Protein AF-0000000080620682 (afdb_homodimer)

Nearest PDB structures (foldseek):
  3him-assembly1_A  TM=8.538E-01  e=2.916E-09  Rhodococcus jostii
  4w97-assembly1_A  TM=8.958E-01  e=5.697E-09  Mycobacterium tuberculosis H37Rv
  5k7z-assembly2_C  TM=7.777E-01  e=1.623E-07  Myxococcus xanthus DK 1622
  4mo7-assembly1_A-2  TM=6.752E-01  e=8.257E-07  Pseudomonas fluorescens A506
  3bti-assembly1_A  TM=5.195E-01  e=3.618E-05  Staphylococcus aureus subsp. aureus Mu50

Secondary structure (DSSP, 8-state):
----------HHHHHHHHHHHHHHHHHHHHHHHH-STT--HHHHHHHHT--HHHHHTT-SSHHHHHHHHHHHHHHHHHHHHHHHHT-TTS-HHHHHHHHHHHHHHHHHHSHHHHHHHHHTGGGS-HHHHHHHHHHHHHHHHHHHHHHHHHHHTTSB--S-HHHHHHHHHHHHHGGGGT----HHHHHHHHHHHHHHHHHTTB-----TTSSS-HHHHHHHHHHHHHHHHHH--/----------HHHHHHHHHHHHHHHHHHHHHHHH-STT--HHHHHHHHT--HHHHHTT-SSHHHHHHHHHHHHHHHHHHHHHHHTT-TTS-HHHHHHHHHHHHHHHHHHSHHHHHHHHHTGGGS-HHHHHHHHHHHHHHHHHHHHHHHHHHHTTSB--S-HHHHHHHHHHHHHGGGGT----HHHHHHHHHHHHHHHHHTTB-----TTSSS-HHHHHHHHHHHHHHHHHH--

Radius of gyration: 27.72 Å; Cα contacts (8 Å, |Δi|>4): 522; chains: 2; bounding box: 123×80×52 Å

Structure (mmCIF, N/CA/C/O backbone):
data_AF-0000000080620682-model_v1
#
loop_
_entity.id
_entity.type
_entity.pdbx_description
1 polymer 'HTH tetR-type domain-containing protein'
#
loop_
_atom_site.group_PDB
_atom_site.id
_atom_site.type_symbol
_atom_site.label_atom_id
_atom_site.label_alt_id
_atom_site.label_comp_id
_atom_site.label_asym_id
_atom_site.label_entity_id
_atom_site.label_seq_id
_atom_site.pdbx_PDB_ins_code
_atom_site.Cartn_x
_atom_site.Cartn_y
_atom_site.Cartn_z
_atom_site.occupancy
_atom_site.B_iso_or_equiv
_atom_site.auth_seq_id
_atom_site.auth_comp_id
_atom_site.auth_asym_id
_atom_site.auth_atom_id
_atom_site.pdbx_PDB_model_num
ATOM 1 N N . MET A 1 1 ? -62.219 -10.836 -1.3 1 35.97 1 MET A N 1
ATOM 2 C CA . MET A 1 1 ? -61.062 -10.273 -1.999 1 35.97 1 MET A CA 1
ATOM 3 C C . MET A 1 1 ? -59.781 -10.789 -1.407 1 35.97 1 MET A C 1
ATOM 5 O O . MET A 1 1 ? -59.406 -10.445 -0.28 1 35.97 1 MET A O 1
ATOM 9 N N . PHE A 1 2 ? -59.281 -12.016 -1.709 1 40.62 2 PHE A N 1
ATOM 10 C CA . PHE A 1 2 ? -58.188 -12.82 -1.189 1 40.62 2 PHE A CA 1
ATOM 11 C C . PHE A 1 2 ? -56.844 -12.148 -1.466 1 40.62 2 PHE A C 1
ATOM 13 O O . PHE A 1 2 ? -56.562 -11.766 -2.602 1 40.62 2 PHE A O 1
ATOM 20 N N . ASP A 1 3 ? -56.344 -11.312 -0.583 1 41.44 3 ASP A N 1
ATOM 21 C CA . ASP A 1 3 ? -55.031 -10.656 -0.62 1 41.44 3 ASP A CA 1
ATOM 22 C C . ASP A 1 3 ? -53.969 -11.609 -1.146 1 41.44 3 ASP A C 1
ATOM 24 O O . ASP A 1 3 ? -53.875 -12.75 -0.692 1 41.44 3 ASP A O 1
ATOM 28 N N . LYS A 1 4 ? -53.656 -11.484 -2.43 1 45.69 4 LYS A N 1
ATOM 29 C CA . LYS A 1 4 ? -52.562 -12.258 -3.016 1 45.69 4 LYS A CA 1
ATOM 30 C C . LYS A 1 4 ? -51.344 -12.273 -2.096 1 45.69 4 LYS A C 1
ATOM 32 O O . LYS A 1 4 ? -51 -11.258 -1.486 1 45.69 4 LYS A O 1
ATOM 37 N N . PRO A 1 5 ? -50.938 -13.414 -1.586 1 46.31 5 PRO A N 1
ATOM 38 C CA . PRO A 1 5 ? -49.781 -13.453 -0.704 1 46.31 5 PRO A CA 1
ATOM 39 C C . PRO A 1 5 ? -48.594 -12.617 -1.225 1 46.31 5 PRO A C 1
ATOM 41 O O . PRO A 1 5 ? -48.469 -12.422 -2.436 1 46.31 5 PRO A O 1
ATOM 44 N N . LYS A 1 6 ? -48.281 -11.672 -0.515 1 45.12 6 LYS A N 1
ATOM 45 C CA . LYS A 1 6 ? -47.062 -10.922 -0.864 1 45.12 6 LYS A CA 1
ATOM 46 C C . LYS A 1 6 ? -46 -11.828 -1.472 1 45.12 6 LYS A C 1
ATOM 48 O O . LYS A 1 6 ? -45.75 -12.93 -0.969 1 45.12 6 LYS A O 1
ATOM 53 N N . PRO A 1 7 ? -45.594 -11.57 -2.654 1 42.34 7 PRO A N 1
ATOM 54 C CA . PRO A 1 7 ? -44.562 -12.461 -3.215 1 42.34 7 PRO A CA 1
ATOM 55 C C . PRO A 1 7 ? -43.438 -12.742 -2.24 1 42.34 7 PRO A C 1
ATOM 57 O O . PRO A 1 7 ? -43 -11.844 -1.519 1 42.34 7 PRO A O 1
ATOM 60 N N . MET A 1 8 ? -43.344 -13.93 -1.507 1 36.72 8 MET A N 1
ATOM 61 C CA . MET A 1 8 ? -42.188 -14.297 -0.675 1 36.72 8 MET A CA 1
ATOM 62 C C . MET A 1 8 ? -40.875 -13.844 -1.312 1 36.72 8 MET A C 1
ATOM 64 O O . MET A 1 8 ? -40.438 -14.414 -2.312 1 36.72 8 MET A O 1
ATOM 68 N N . LYS A 1 9 ? -40.688 -12.664 -1.695 1 45.97 9 LYS A N 1
ATOM 69 C CA . LYS A 1 9 ? -39.344 -12.109 -1.949 1 45.97 9 LYS A CA 1
ATOM 70 C C . LYS A 1 9 ? -38.281 -12.969 -1.3 1 45.97 9 LYS A C 1
ATOM 72 O O . LYS A 1 9 ? -37.938 -12.773 -0.13 1 45.97 9 LYS A O 1
ATOM 77 N N . SER A 1 10 ? -38.156 -14.586 -1.267 1 44.56 10 SER A N 1
ATOM 78 C CA . SER A 1 10 ? -38.312 -15.883 -0.62 1 44.56 10 SER A CA 1
ATOM 79 C C . SER A 1 10 ? -36.969 -16.375 -0.061 1 44.56 10 SER A C 1
ATOM 81 O O . SER A 1 10 ? -35.906 -15.883 -0.462 1 44.56 10 SER A O 1
ATOM 83 N N . ARG A 1 11 ? -36.75 -17.141 1.042 1 52.22 11 ARG A N 1
ATOM 84 C CA . ARG A 1 11 ? -35.75 -17.938 1.749 1 52.22 11 ARG A CA 1
ATOM 85 C C . ARG A 1 11 ? -34.719 -18.516 0.78 1 52.22 11 ARG A C 1
ATOM 87 O O . ARG A 1 11 ? -33.594 -18.797 1.167 1 52.22 11 ARG A O 1
ATOM 94 N N . HIS A 1 12 ? -35.156 -18.625 -0.496 1 53.19 12 HIS A N 1
ATOM 95 C CA . HIS A 1 12 ? -34.312 -19.266 -1.493 1 53.19 12 HIS A CA 1
ATOM 96 C C . HIS A 1 12 ? -33.25 -18.297 -2.012 1 53.19 12 HIS A C 1
ATOM 98 O O . HIS A 1 12 ? -32.094 -18.688 -2.211 1 53.19 12 HIS A O 1
ATOM 104 N N . ASN A 1 13 ? -33.594 -16.969 -2.164 1 62.97 13 ASN A N 1
ATOM 105 C CA . ASN A 1 13 ? -32.656 -15.977 -2.688 1 62.97 13 ASN A CA 1
ATOM 106 C C . ASN A 1 13 ? -31.562 -15.656 -1.683 1 62.97 13 ASN A C 1
ATOM 108 O O . ASN A 1 13 ? -30.391 -15.492 -2.059 1 62.97 13 ASN A O 1
ATOM 112 N N . GLY A 1 14 ? -31.969 -15.711 -0.411 1 70.56 14 GLY A N 1
ATOM 113 C CA . GLY A 1 14 ? -31.016 -15.469 0.649 1 70.56 14 GLY A CA 1
ATOM 114 C C . GLY A 1 14 ? -29.969 -16.562 0.774 1 70.56 14 GLY A C 1
ATOM 115 O O . GLY A 1 14 ? -28.781 -16.281 0.958 1 70.56 14 GLY A O 1
ATOM 116 N N . ARG A 1 15 ? -30.5 -17.734 0.586 1 74.81 15 ARG A N 1
ATOM 117 C CA . ARG A 1 15 ? -29.609 -18.875 0.676 1 74.81 15 ARG A CA 1
ATOM 118 C C . ARG A 1 15 ? -28.609 -18.891 -0.48 1 74.81 15 ARG A C 1
ATOM 120 O O . ARG A 1 15 ? -27.438 -19.203 -0.293 1 74.81 15 ARG A O 1
ATOM 127 N N . ASN A 1 16 ? -29.188 -18.516 -1.64 1 83.12 16 ASN A N 1
ATOM 128 C CA . ASN A 1 16 ? -28.344 -18.469 -2.826 1 83.12 16 ASN A CA 1
ATOM 129 C C . ASN A 1 16 ? -27.266 -17.406 -2.701 1 83.12 16 ASN A C 1
ATOM 131 O O . ASN A 1 16 ? -26.109 -17.656 -3.045 1 83.12 16 ASN A O 1
ATOM 135 N N . GLU A 1 17 ? -27.688 -16.328 -2.127 1 86.38 17 GLU A N 1
ATOM 136 C CA . GLU A 1 17 ? -26.719 -15.242 -1.958 1 86.38 17 GLU A CA 1
ATOM 137 C C . GLU A 1 17 ? -25.672 -15.602 -0.916 1 86.38 17 GLU A C 1
ATOM 139 O O . GLU A 1 17 ? -24.484 -15.273 -1.081 1 86.38 17 GLU A O 1
ATOM 144 N N . MET A 1 18 ? -26.094 -16.328 0.032 1 88.75 18 MET A N 1
ATOM 145 C CA . MET A 1 18 ? -25.172 -16.75 1.085 1 88.75 18 MET A CA 1
ATOM 146 C C . MET A 1 18 ? -24.156 -17.75 0.554 1 88.75 18 MET A C 1
ATOM 148 O O . MET A 1 18 ? -22.969 -17.688 0.905 1 88.75 18 MET A O 1
ATOM 152 N N . GLN A 1 19 ? -24.641 -18.641 -0.272 1 91.44 19 GLN A N 1
ATOM 153 C CA . GLN A 1 19 ? -23.75 -19.641 -0.86 1 91.44 19 GLN A CA 1
ATOM 154 C C . GLN A 1 19 ? -22.75 -18.984 -1.81 1 91.44 19 GLN A C 1
ATOM 156 O O . GLN A 1 19 ? -21.562 -19.312 -1.796 1 91.44 19 GLN A O 1
ATOM 161 N N . ARG A 1 20 ? -23.266 -18.109 -2.541 1 94.31 20 ARG A N 1
ATOM 162 C CA . ARG A 1 20 ? -22.406 -17.375 -3.459 1 94.31 20 ARG A CA 1
ATOM 163 C C . ARG A 1 20 ? -21.297 -16.641 -2.703 1 94.31 20 ARG A C 1
ATOM 165 O O . ARG A 1 20 ? -20.125 -16.688 -3.09 1 94.31 20 ARG A O 1
ATOM 172 N N . GLU A 1 21 ? -21.672 -16.016 -1.648 1 93.81 21 GLU A N 1
ATOM 173 C CA . GLU A 1 21 ? -20.719 -15.266 -0.838 1 93.81 21 GLU A CA 1
ATOM 174 C C . GLU A 1 21 ? -19.703 -16.188 -0.18 1 93.81 21 GLU A C 1
ATOM 176 O O . GLU A 1 21 ? -18.531 -15.836 -0.05 1 93.81 21 GLU A O 1
ATOM 181 N N . SER A 1 22 ? -20.141 -17.297 0.199 1 95.06 22 SER A N 1
ATOM 182 C CA . SER A 1 22 ? -19.25 -18.266 0.802 1 95.06 22 SER A CA 1
ATOM 183 C C . SER A 1 22 ? -18.188 -18.734 -0.192 1 95.06 22 SER A C 1
ATOM 185 O O . SER A 1 22 ? -17.016 -18.922 0.174 1 95.06 22 SER A O 1
ATOM 187 N N . ILE A 1 23 ? -18.641 -18.875 -1.375 1 96.25 23 ILE A N 1
ATOM 188 C CA . ILE A 1 23 ? -17.719 -19.281 -2.426 1 96.25 23 ILE A CA 1
ATOM 189 C C . ILE A 1 23 ? -16.688 -18.188 -2.678 1 96.25 23 ILE A C 1
ATOM 191 O O . ILE A 1 23 ? -15.484 -18.453 -2.764 1 96.25 23 ILE A O 1
ATOM 195 N N . LEU A 1 24 ? -17.156 -16.969 -2.723 1 96 24 LEU A N 1
ATOM 196 C CA . LEU A 1 24 ? -16.266 -15.836 -2.959 1 96 24 LEU A CA 1
ATOM 197 C C . LEU A 1 24 ? -15.25 -15.703 -1.833 1 96 24 LEU A C 1
ATOM 199 O O . LEU A 1 24 ? -14.062 -15.477 -2.088 1 96 24 LEU A O 1
ATOM 203 N N . LYS A 1 25 ? -15.656 -15.891 -0.67 1 94.75 25 LYS A N 1
ATOM 204 C CA . LYS A 1 25 ? -14.773 -15.789 0.488 1 94.75 25 LYS A CA 1
ATOM 205 C C . LYS A 1 25 ? -13.734 -16.906 0.487 1 94.75 25 LYS A C 1
ATOM 207 O O . LYS A 1 25 ? -12.547 -16.656 0.702 1 94.75 25 LYS A O 1
ATOM 212 N N . ALA A 1 26 ? -14.195 -18.062 0.223 1 95.94 26 ALA A N 1
ATOM 213 C CA . ALA A 1 26 ? -13.297 -19.203 0.182 1 95.94 26 ALA A CA 1
ATOM 214 C C . ALA A 1 26 ? -12.273 -19.062 -0.938 1 95.94 26 ALA A C 1
ATOM 216 O O . ALA A 1 26 ? -11.078 -19.312 -0.735 1 95.94 26 ALA A O 1
ATOM 217 N N . ALA A 1 27 ? -12.758 -18.688 -2.064 1 96.62 27 ALA A N 1
ATOM 218 C CA . ALA A 1 27 ? -11.867 -18.484 -3.207 1 96.62 27 ALA A CA 1
ATOM 219 C C . ALA A 1 27 ? -10.828 -17.422 -2.914 1 96.62 27 ALA A C 1
ATOM 221 O O . ALA A 1 27 ? -9.641 -17.594 -3.221 1 96.62 27 ALA A O 1
ATOM 222 N N . SER A 1 28 ? -11.258 -16.344 -2.295 1 94.88 28 SER A N 1
ATOM 223 C CA . SER A 1 28 ? -10.344 -15.25 -1.98 1 94.88 28 SER A CA 1
ATOM 224 C C . SER A 1 28 ? -9.211 -15.719 -1.072 1 94.88 28 SER A C 1
ATOM 226 O O . SER A 1 28 ? -8.047 -15.375 -1.295 1 94.88 28 SER A O 1
ATOM 228 N N . LYS A 1 29 ? -9.539 -16.469 -0.14 1 93.06 29 LYS A N 1
ATOM 229 C CA . LYS A 1 29 ? -8.539 -17.016 0.775 1 93.06 29 LYS A CA 1
ATOM 230 C C . LYS A 1 29 ? -7.531 -17.891 0.036 1 93.06 29 LYS A C 1
ATOM 232 O O . LYS A 1 29 ? -6.324 -17.75 0.235 1 93.06 29 LYS A O 1
ATOM 237 N N . LEU A 1 30 ? -8.016 -18.703 -0.812 1 92.75 30 LEU A N 1
ATOM 238 C CA . LEU A 1 30 ? -7.16 -19.625 -1.559 1 92.75 30 LEU A CA 1
ATOM 239 C C . LEU A 1 30 ? -6.305 -18.875 -2.568 1 92.75 30 LEU A C 1
ATOM 241 O O . LEU A 1 30 ? -5.137 -19.203 -2.779 1 92.75 30 LEU A O 1
ATOM 245 N N . PHE A 1 31 ? -6.906 -17.844 -3.146 1 91.12 31 PHE A N 1
ATOM 246 C CA . PHE A 1 31 ? -6.16 -17.031 -4.102 1 91.12 31 PHE A CA 1
ATOM 247 C C . PHE A 1 31 ? -4.98 -16.344 -3.424 1 91.12 31 PHE A C 1
ATOM 249 O O . PHE A 1 31 ? -3.93 -16.141 -4.039 1 91.12 31 PHE A O 1
ATOM 256 N N . ILE A 1 32 ? -5.129 -16 -2.186 1 88.06 32 ILE A N 1
ATOM 257 C CA . ILE A 1 32 ? -4.051 -15.359 -1.441 1 88.06 32 ILE A CA 1
ATOM 258 C C . ILE A 1 32 ? -3.006 -16.391 -1.045 1 88.06 32 ILE A C 1
ATOM 260 O O . ILE A 1 32 ? -1.804 -16.156 -1.194 1 88.06 32 ILE A O 1
ATOM 264 N N . GLU A 1 33 ? -3.422 -17.547 -0.674 1 85.31 33 GLU A N 1
ATOM 265 C CA . GLU A 1 33 ? -2.539 -18.578 -0.127 1 85.31 33 GLU A CA 1
ATOM 266 C C . GLU A 1 33 ? -1.751 -19.266 -1.233 1 85.31 33 GLU A C 1
ATOM 268 O O . GLU A 1 33 ? -0.546 -19.5 -1.098 1 85.31 33 GLU A O 1
ATOM 273 N N . LYS A 1 34 ? -2.486 -19.562 -2.359 1 84.06 34 LYS A N 1
ATOM 274 C CA . LYS A 1 34 ? -1.888 -20.406 -3.387 1 84.06 34 LYS A CA 1
ATOM 275 C C . LYS A 1 34 ? -1.64 -19.625 -4.672 1 84.06 34 LYS A C 1
ATOM 277 O O . LYS A 1 34 ? -1.003 -20.125 -5.598 1 84.06 34 LYS A O 1
ATOM 282 N N . GLY A 1 35 ? -2.104 -18.406 -4.648 1 83.75 35 GLY A N 1
ATOM 283 C CA . GLY A 1 35 ? -2.109 -17.688 -5.914 1 83.75 35 GLY A CA 1
ATOM 284 C C . GLY A 1 35 ? -3.279 -18.062 -6.805 1 83.75 35 GLY A C 1
ATOM 285 O O . GLY A 1 35 ? -3.857 -19.141 -6.66 1 83.75 35 GLY A O 1
ATOM 286 N N . PHE A 1 36 ? -3.586 -17.297 -7.746 1 87.5 36 PHE A N 1
ATOM 287 C CA . PHE A 1 36 ? -4.703 -17.531 -8.656 1 87.5 36 PHE A CA 1
ATOM 288 C C . PHE A 1 36 ? -4.445 -18.75 -9.523 1 87.5 36 PHE A C 1
ATOM 290 O O . PHE A 1 36 ? -5.305 -19.625 -9.648 1 87.5 36 PHE A O 1
ATOM 297 N N . GLY A 1 37 ? -3.291 -18.734 -10.07 1 84.06 37 GLY A N 1
ATOM 298 C CA . GLY A 1 37 ? -2.932 -19.859 -10.922 1 84.06 37 GLY A CA 1
ATOM 299 C C .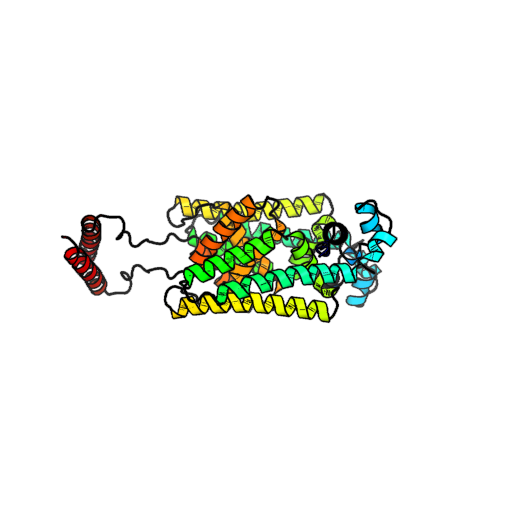 GLY A 1 37 ? -2.902 -21.188 -10.188 1 84.06 37 GLY A C 1
ATOM 300 O O . GLY A 1 37 ? -3.262 -22.219 -10.75 1 84.06 37 GLY A O 1
ATOM 301 N N . GLY A 1 38 ? -2.596 -21.141 -8.922 1 83.88 38 GLY A N 1
ATOM 302 C CA . GLY A 1 38 ? -2.424 -22.359 -8.133 1 83.88 38 GLY A CA 1
ATOM 303 C C . GLY A 1 38 ? -3.713 -22.844 -7.496 1 83.88 38 GLY A C 1
ATOM 304 O O . GLY A 1 38 ? -3.723 -23.844 -6.793 1 83.88 38 GLY A O 1
ATOM 305 N N . THR A 1 39 ? -4.746 -22.109 -7.703 1 91.75 39 THR A N 1
ATOM 306 C CA . THR A 1 39 ? -6.027 -22.469 -7.109 1 91.75 39 THR A CA 1
ATOM 307 C C . THR A 1 39 ? -6.953 -23.094 -8.156 1 91.75 39 THR A C 1
ATOM 309 O O . THR A 1 39 ? -7.035 -22.609 -9.281 1 91.75 39 THR A O 1
ATOM 312 N N . SER A 1 40 ? -7.629 -24.203 -7.812 1 94 40 SER A N 1
ATOM 313 C CA . SER A 1 40 ? -8.586 -24.859 -8.703 1 94 40 SER A CA 1
ATOM 314 C C . SER A 1 40 ? -9.992 -24.828 -8.117 1 94 40 SER A C 1
ATOM 316 O O . SER A 1 40 ? -10.172 -24.547 -6.93 1 94 40 SER A O 1
ATOM 318 N N . MET A 1 41 ? -10.938 -25.109 -9.008 1 96.44 41 MET A N 1
ATOM 319 C CA . MET A 1 41 ? -12.312 -25.234 -8.547 1 96.44 41 MET A CA 1
ATOM 320 C C . MET A 1 41 ? -12.445 -26.359 -7.531 1 96.44 41 MET A C 1
ATOM 322 O O . MET A 1 41 ? -13.25 -26.281 -6.605 1 96.44 41 MET A O 1
ATOM 326 N N . HIS A 1 42 ? -11.672 -27.359 -7.723 1 96.25 42 HIS A N 1
ATOM 327 C CA . HIS A 1 42 ? -11.648 -28.469 -6.785 1 96.25 42 HIS A CA 1
ATOM 328 C C . HIS A 1 42 ? -11.188 -28.016 -5.402 1 96.25 42 HIS A C 1
ATOM 330 O O . HIS A 1 42 ? -11.789 -28.391 -4.391 1 96.25 42 HIS A O 1
ATOM 336 N N . ASP A 1 43 ? -10.188 -27.219 -5.332 1 96.19 43 ASP A N 1
ATOM 337 C CA . ASP A 1 43 ? -9.672 -26.703 -4.066 1 96.19 43 ASP A CA 1
ATOM 338 C C . ASP A 1 43 ? -10.758 -25.938 -3.311 1 96.19 43 ASP A C 1
ATOM 340 O O . ASP A 1 43 ? -10.891 -26.078 -2.094 1 96.19 43 ASP A O 1
ATOM 344 N N . ILE A 1 44 ? -11.477 -25.094 -4.039 1 97.31 44 ILE A N 1
ATOM 345 C CA . ILE A 1 44 ? -12.516 -24.266 -3.447 1 97.31 44 ILE A CA 1
ATOM 346 C C . ILE A 1 44 ? -13.625 -25.141 -2.889 1 97.31 44 ILE A C 1
ATOM 348 O O . ILE A 1 44 ? -14.094 -24.938 -1.767 1 97.31 44 ILE A O 1
ATOM 352 N N . ALA A 1 45 ? -14 -26.156 -3.662 1 97.25 45 ALA A N 1
ATOM 353 C CA . ALA A 1 45 ? -15.023 -27.094 -3.217 1 97.25 45 ALA A CA 1
ATOM 354 C C . ALA A 1 45 ? -14.578 -27.828 -1.947 1 97.25 45 ALA A C 1
ATOM 356 O O . ALA A 1 45 ? -15.367 -27.984 -1.01 1 97.25 45 ALA A O 1
ATOM 357 N N . GLU A 1 46 ? -13.375 -28.219 -1.938 1 97.19 46 GLU A N 1
ATOM 358 C CA . GLU A 1 46 ? -12.82 -28.938 -0.792 1 97.19 46 GLU A CA 1
ATOM 359 C C . GLU A 1 46 ? -12.828 -28.062 0.458 1 97.19 46 GLU A C 1
ATOM 361 O O . GLU A 1 46 ? -13.195 -28.516 1.543 1 97.19 46 GLU A O 1
ATOM 366 N N . LEU A 1 47 ? -12.469 -26.828 0.268 1 95.94 47 LEU A N 1
ATOM 367 C CA . LEU A 1 47 ? -12.414 -25.922 1.405 1 95.94 47 LEU A CA 1
ATOM 368 C C . LEU A 1 47 ? -13.805 -25.703 1.993 1 95.94 47 LEU A C 1
ATOM 370 O O . LEU A 1 47 ? -13.953 -25.562 3.209 1 95.94 47 LEU A O 1
ATOM 374 N N . LEU A 1 48 ? -14.781 -25.672 1.179 1 96.75 48 LEU A N 1
ATOM 375 C CA . LEU A 1 48 ? -16.156 -25.422 1.604 1 96.75 48 LEU A CA 1
ATOM 376 C C . LEU A 1 48 ? -16.859 -26.719 1.974 1 96.75 48 LEU A C 1
ATOM 378 O O . LEU A 1 48 ? -17.984 -26.703 2.465 1 96.75 48 LEU A O 1
ATOM 382 N N . ALA A 1 49 ? -16.156 -27.828 1.715 1 96.69 49 ALA A N 1
ATOM 383 C CA . ALA A 1 49 ? -16.734 -29.141 1.975 1 96.69 49 ALA A CA 1
ATOM 384 C C . ALA A 1 49 ? -18.031 -29.344 1.195 1 96.69 49 ALA A C 1
ATOM 386 O O . ALA A 1 49 ? -19.047 -29.75 1.762 1 96.69 49 ALA A O 1
ATOM 387 N N . VAL A 1 50 ? -18.031 -29 -0.007 1 95.38 50 VAL A N 1
ATOM 388 C CA . VAL A 1 50 ? -19.156 -29.203 -0.924 1 95.38 50 VAL A CA 1
ATOM 389 C C . VAL A 1 50 ? -18.672 -29.922 -2.178 1 95.38 50 VAL A C 1
ATOM 391 O O . VAL A 1 50 ? -17.453 -30.109 -2.371 1 95.38 50 VAL A O 1
ATOM 394 N N . THR A 1 51 ? -19.672 -30.328 -2.955 1 93 51 THR A N 1
ATOM 395 C CA . THR A 1 51 ? -19.328 -30.984 -4.211 1 93 51 THR A CA 1
ATOM 396 C C . THR A 1 51 ? -18.984 -29.953 -5.285 1 93 51 THR A C 1
ATOM 398 O O . THR A 1 51 ? -19.453 -28.812 -5.23 1 93 51 THR A O 1
ATOM 401 N N . ARG A 1 52 ? -18.188 -30.328 -6.215 1 93 52 ARG A N 1
ATOM 402 C CA . ARG A 1 52 ? -17.797 -29.453 -7.309 1 93 52 ARG A CA 1
ATOM 403 C C . ARG A 1 52 ? -19.016 -28.922 -8.055 1 93 52 ARG A C 1
ATOM 405 O O . ARG A 1 52 ? -19.094 -27.719 -8.359 1 93 52 ARG A O 1
ATOM 412 N N . PRO A 1 53 ? -20.047 -29.703 -8.328 1 93.25 53 PRO A N 1
ATOM 413 C CA . PRO A 1 53 ? -21.219 -29.203 -9.055 1 93.25 53 PRO A CA 1
ATOM 414 C C . PRO A 1 53 ? -21.938 -28.078 -8.312 1 93.25 53 PRO A C 1
ATOM 416 O O . PRO A 1 53 ? -22.484 -27.172 -8.945 1 93.25 53 PRO A O 1
ATOM 419 N N . ALA A 1 54 ? -21.859 -28.172 -7.062 1 93.19 54 ALA A N 1
ATOM 420 C CA . ALA A 1 54 ? -22.5 -27.141 -6.254 1 93.19 54 ALA A CA 1
ATOM 421 C C . ALA A 1 54 ? -21.875 -25.781 -6.516 1 93.19 54 ALA A C 1
ATOM 423 O O . ALA A 1 54 ? -22.562 -24.75 -6.496 1 93.19 54 ALA A O 1
ATOM 424 N N .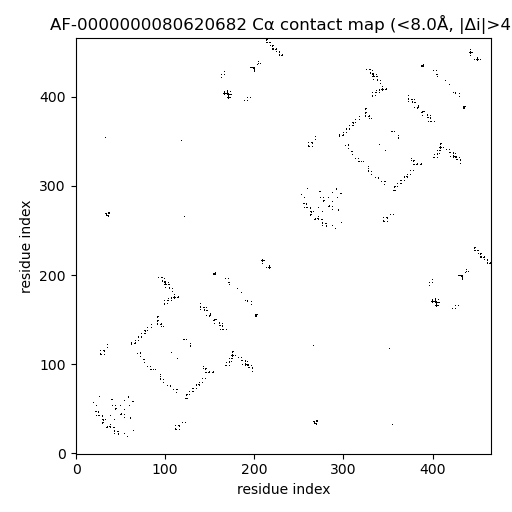 ILE A 1 55 ? -20.547 -25.766 -6.719 1 95.31 55 ILE A N 1
ATOM 425 C CA . ILE A 1 55 ? -19.828 -24.516 -6.988 1 95.31 55 ILE A CA 1
ATOM 426 C C . ILE A 1 55 ? -20.109 -24.062 -8.422 1 95.31 55 ILE A C 1
ATOM 428 O O . ILE A 1 55 ? -20.297 -22.875 -8.672 1 95.31 55 ILE A O 1
ATOM 432 N N . TYR A 1 56 ? -20.234 -25.047 -9.305 1 95.19 56 TYR A N 1
ATOM 433 C CA . TYR A 1 56 ? -20.406 -24.766 -10.719 1 95.19 56 TYR A CA 1
ATOM 434 C C . TYR A 1 56 ? -21.781 -24.141 -10.992 1 95.19 56 TYR A C 1
ATOM 436 O O . TYR A 1 56 ? -21.969 -23.469 -12.008 1 95.19 56 TYR A O 1
ATOM 444 N N . TYR A 1 57 ? -22.641 -24.469 -10.117 1 93.62 57 TYR A N 1
ATOM 445 C CA . TYR A 1 57 ? -23.953 -23.859 -10.211 1 93.62 57 TYR A CA 1
ATOM 446 C C . TYR A 1 57 ? -23.859 -22.328 -10.172 1 93.62 57 TYR A C 1
ATOM 448 O O . TYR A 1 57 ? -24.594 -21.641 -10.875 1 93.62 57 TYR A O 1
ATOM 456 N N . TYR A 1 58 ? -22.906 -21.844 -9.438 1 95.38 58 TYR A N 1
ATOM 457 C CA . TYR A 1 58 ? -22.781 -20.391 -9.234 1 95.38 58 TYR A CA 1
ATOM 458 C C . TYR A 1 58 ? -21.688 -19.812 -10.133 1 95.38 58 TYR A C 1
ATOM 460 O O . TYR A 1 58 ? -21.844 -18.719 -10.672 1 95.38 58 TYR A O 1
ATOM 468 N N . PHE A 1 59 ? -20.562 -20.578 -10.266 1 97.44 59 PHE A N 1
ATOM 469 C CA . PHE A 1 59 ? -19.422 -20.094 -11.023 1 97.44 59 PHE A CA 1
ATOM 470 C C . PHE A 1 59 ? -18.859 -21.188 -11.922 1 97.44 59 PHE A C 1
ATOM 472 O O . PHE A 1 59 ? -18.344 -22.203 -11.43 1 97.44 59 PHE A O 1
ATOM 479 N N . PRO A 1 60 ? -18.828 -20.969 -13.188 1 96.56 60 PRO A N 1
ATOM 480 C CA . PRO A 1 60 ? -18.391 -22.016 -14.117 1 96.56 60 PRO A CA 1
ATOM 481 C C . PRO A 1 60 ? -16.891 -22.266 -14.055 1 96.56 60 PRO A C 1
ATOM 483 O O . PRO A 1 60 ? -16.422 -23.328 -14.445 1 96.56 60 PRO A O 1
ATOM 486 N N . ASN A 1 61 ? -16.156 -21.234 -13.625 1 95.31 61 ASN A N 1
ATOM 487 C CA . ASN A 1 61 ? -14.711 -21.328 -13.523 1 95.31 61 ASN A CA 1
ATOM 488 C C . ASN A 1 61 ? -14.141 -20.312 -12.539 1 95.31 61 ASN A C 1
ATOM 490 O O . ASN A 1 61 ? -14.875 -19.469 -12.023 1 95.31 61 ASN A O 1
ATOM 494 N N . LYS A 1 62 ? -12.859 -20.422 -12.242 1 94.5 62 LYS A N 1
ATOM 495 C CA . LYS A 1 62 ? -12.25 -19.516 -11.266 1 94.5 62 LYS A CA 1
ATOM 496 C C . LYS A 1 62 ? -12.141 -18.109 -11.812 1 94.5 62 LYS A C 1
ATOM 498 O O . LYS A 1 62 ? -12.148 -17.141 -11.055 1 94.5 62 LYS A O 1
ATOM 503 N N . GLU A 1 63 ? -12.055 -17.922 -13.109 1 94.69 63 GLU A N 1
ATOM 504 C CA . GLU A 1 63 ? -12.023 -16.594 -13.727 1 94.69 63 GLU A CA 1
ATOM 505 C C . GLU A 1 63 ? -13.305 -15.82 -13.422 1 94.69 63 GLU A C 1
ATOM 507 O O . GLU A 1 63 ? -13.266 -14.617 -13.164 1 94.69 63 GLU A O 1
ATOM 512 N N . SER A 1 64 ? -14.367 -16.531 -13.477 1 96.31 64 SER A N 1
ATOM 513 C CA . SER A 1 64 ? -15.633 -15.891 -13.164 1 96.31 64 SER A CA 1
ATOM 514 C C . SER A 1 64 ? -15.695 -15.453 -11.703 1 96.31 64 SER A C 1
ATOM 516 O O . SER A 1 64 ? -16.328 -14.445 -11.375 1 96.31 64 SER A O 1
ATOM 518 N N . ILE A 1 65 ? -15.094 -16.203 -10.836 1 96.56 65 ILE A N 1
ATOM 519 C CA . ILE A 1 65 ? -15.008 -15.844 -9.422 1 96.56 65 ILE A CA 1
ATOM 520 C C . ILE A 1 65 ? -14.188 -14.562 -9.273 1 96.56 65 ILE A C 1
ATOM 522 O O . ILE A 1 65 ? -14.594 -13.641 -8.562 1 96.56 65 ILE A O 1
ATOM 526 N N . LEU A 1 66 ? -13.047 -14.516 -9.953 1 95.8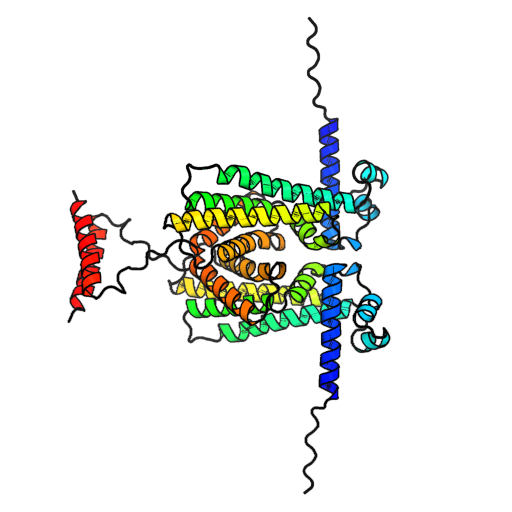8 66 LEU A N 1
ATOM 527 C CA . LEU A 1 66 ? -12.188 -13.336 -9.914 1 95.88 66 LEU A CA 1
ATOM 528 C C . LEU A 1 66 ? -12.93 -12.109 -10.43 1 95.88 66 LEU A C 1
ATOM 530 O O . LEU A 1 66 ? -12.812 -11.023 -9.859 1 95.88 66 LEU A O 1
ATOM 534 N N . GLU A 1 67 ? -13.664 -12.32 -11.484 1 96.38 67 GLU A N 1
ATOM 535 C CA . GLU A 1 67 ? -14.461 -11.227 -12.039 1 96.38 67 GLU A CA 1
ATOM 536 C C . GLU A 1 67 ? -15.484 -10.727 -11.023 1 96.38 67 GLU A C 1
ATOM 538 O O . GLU A 1 67 ? -15.68 -9.516 -10.875 1 96.38 67 GLU A O 1
ATOM 543 N N . ALA A 1 68 ? -16.094 -11.625 -10.383 1 95.81 68 ALA A N 1
ATOM 544 C CA . ALA A 1 68 ? -17.109 -11.266 -9.398 1 95.81 68 ALA A CA 1
ATOM 545 C C . ALA A 1 68 ? -16.484 -10.5 -8.227 1 95.81 68 ALA A C 1
ATOM 547 O O . ALA A 1 68 ? -17.047 -9.516 -7.75 1 95.81 68 ALA A O 1
ATOM 548 N N . LEU A 1 69 ? -15.375 -10.969 -7.781 1 95.31 69 LEU A N 1
ATOM 549 C CA . LEU A 1 69 ? -14.656 -10.281 -6.711 1 95.31 69 LEU A CA 1
ATOM 550 C C . LEU A 1 69 ? -14.281 -8.867 -7.129 1 95.31 69 LEU A C 1
ATOM 552 O O . LEU A 1 69 ? -14.453 -7.922 -6.355 1 95.31 69 LEU A O 1
ATOM 556 N N . THR A 1 70 ? -13.812 -8.711 -8.328 1 95.31 70 THR A N 1
ATOM 557 C CA . THR A 1 70 ? -13.414 -7.418 -8.883 1 95.31 70 THR A CA 1
ATOM 558 C C . THR A 1 70 ? -14.625 -6.484 -8.984 1 95.31 70 THR A C 1
ATOM 560 O O . THR A 1 70 ? -14.555 -5.328 -8.562 1 95.31 70 THR A O 1
ATOM 563 N N . ASP A 1 71 ? -15.656 -7.051 -9.477 1 94.06 71 ASP A N 1
ATOM 564 C CA . ASP A 1 71 ? -16.875 -6.266 -9.641 1 94.06 71 ASP A CA 1
ATOM 565 C C . ASP A 1 71 ? -17.391 -5.766 -8.289 1 94.06 71 ASP A C 1
ATOM 567 O O . ASP A 1 71 ? -17.828 -4.621 -8.172 1 94.06 71 ASP A O 1
ATOM 571 N N . GLU A 1 72 ? -17.328 -6.566 -7.363 1 92.25 72 GLU A N 1
ATOM 572 C CA . GLU A 1 72 ? -17.828 -6.211 -6.039 1 92.25 72 GLU A CA 1
ATOM 573 C C . GLU A 1 72 ? -17.031 -5.047 -5.445 1 92.25 72 GLU A C 1
ATOM 575 O O . GLU A 1 72 ? -17.609 -4.062 -4.988 1 92.25 72 GLU A O 1
ATOM 580 N N . ILE A 1 73 ? -15.766 -5.141 -5.473 1 91.88 73 ILE A N 1
ATOM 581 C CA . ILE A 1 73 ? -14.938 -4.117 -4.848 1 91.88 73 ILE A CA 1
ATOM 582 C C . ILE A 1 73 ? -15.039 -2.814 -5.637 1 91.88 73 ILE A C 1
ATOM 584 O O . ILE A 1 73 ? -15.07 -1.729 -5.055 1 91.88 73 ILE A O 1
ATOM 588 N N . THR A 1 74 ? -15.102 -2.902 -6.945 1 92.62 74 THR A N 1
ATOM 589 C CA . THR A 1 74 ? -15.18 -1.708 -7.781 1 92.62 74 THR A CA 1
ATOM 590 C C . THR A 1 74 ? -16.531 -1.024 -7.617 1 92.62 74 THR A C 1
ATOM 592 O O . THR A 1 74 ? -16.609 0.206 -7.594 1 92.62 74 THR A O 1
ATOM 595 N N . ARG A 1 75 ? -17.469 -1.803 -7.527 1 90.5 75 ARG A N 1
ATOM 596 C CA . ARG A 1 75 ? -18.797 -1.253 -7.301 1 90.5 75 ARG A CA 1
ATOM 597 C C . ARG A 1 75 ? -18.875 -0.542 -5.957 1 90.5 75 ARG A C 1
ATOM 599 O O . ARG A 1 75 ? -19.453 0.549 -5.855 1 90.5 75 ARG A O 1
ATOM 606 N N . GLU A 1 76 ? -18.391 -1.173 -4.965 1 90.94 76 GLU A N 1
ATOM 607 C CA . GLU A 1 76 ? -18.391 -0.558 -3.643 1 90.94 76 GLU A CA 1
ATOM 608 C C . GLU A 1 76 ? -17.609 0.753 -3.648 1 90.94 76 GLU A C 1
ATOM 610 O O . GLU A 1 76 ? -18.031 1.735 -3.031 1 90.94 76 GLU A O 1
ATOM 615 N N . ALA A 1 77 ? -16.516 0.796 -4.328 1 90.38 77 ALA A N 1
ATOM 616 C CA . ALA A 1 77 ? -15.719 2.01 -4.449 1 90.38 77 ALA A CA 1
ATOM 617 C C . ALA A 1 77 ? -16.5 3.119 -5.145 1 90.38 77 ALA A C 1
ATOM 619 O O . ALA A 1 77 ? -16.453 4.277 -4.723 1 90.38 77 ALA A O 1
ATOM 620 N N . SER A 1 78 ? -17.156 2.789 -6.16 1 86.06 78 SER A N 1
ATOM 621 C CA . SER A 1 78 ? -17.953 3.746 -6.926 1 86.06 78 SER A CA 1
ATOM 622 C C . SER A 1 78 ? -19.094 4.312 -6.09 1 86.06 78 SER A C 1
ATOM 624 O O . SER A 1 78 ? -19.391 5.508 -6.16 1 86.06 78 SER A O 1
ATOM 626 N N . ASN A 1 79 ? -19.672 3.498 -5.375 1 84.06 79 ASN A N 1
ATOM 627 C CA . ASN A 1 79 ? -20.797 3.904 -4.551 1 84.06 79 ASN A CA 1
ATOM 628 C C . ASN A 1 79 ? -20.375 4.879 -3.455 1 84.06 79 ASN A C 1
ATOM 630 O O . ASN A 1 79 ? -21.141 5.777 -3.092 1 84.06 79 ASN A O 1
ATOM 634 N N . LEU A 1 80 ? -19.234 4.727 -2.99 1 78.25 80 LEU A N 1
ATOM 635 C CA . LEU A 1 80 ? -18.719 5.559 -1.911 1 78.25 80 LEU A CA 1
ATOM 636 C C . LEU A 1 80 ? -18.594 7.012 -2.355 1 78.25 80 LEU A C 1
ATOM 638 O O . LEU A 1 80 ? -18.922 7.926 -1.595 1 78.25 80 LEU A O 1
ATOM 642 N N . THR A 1 81 ? -18.188 7.273 -3.559 1 73.44 81 THR A N 1
ATOM 643 C CA . THR A 1 81 ? -17.859 8.609 -4.043 1 73.44 81 THR A CA 1
ATOM 644 C C . THR A 1 81 ? -19.125 9.336 -4.512 1 73.44 81 THR A C 1
ATOM 646 O O . THR A 1 81 ? -19.219 10.555 -4.375 1 73.44 81 THR A O 1
ATOM 649 N N . LYS A 1 82 ? -19.969 8.609 -5.125 1 72.12 82 LYS A N 1
ATOM 650 C CA . LYS A 1 82 ? -21.203 9.227 -5.617 1 72.12 82 LYS A CA 1
ATOM 651 C C . LYS A 1 82 ? -21.938 9.961 -4.496 1 72.12 82 LYS A C 1
ATOM 653 O O . LYS A 1 82 ? -22.438 11.07 -4.691 1 72.12 82 LYS A O 1
ATOM 658 N N . ASN A 1 83 ? -21.844 9.57 -3.395 1 70.75 83 ASN A N 1
ATOM 659 C CA . ASN A 1 83 ? -22.609 10.141 -2.295 1 70.75 83 ASN A CA 1
ATOM 660 C C . ASN A 1 83 ? -21.875 11.297 -1.631 1 70.75 83 ASN A C 1
ATOM 662 O O . ASN A 1 83 ? -22.469 12.305 -1.259 1 70.75 83 ASN A O 1
ATOM 666 N N . ILE A 1 84 ? -20.594 11.32 -1.729 1 75.88 84 ILE A N 1
ATOM 667 C CA . ILE A 1 84 ? -19.812 12.289 -0.968 1 75.88 84 ILE A CA 1
ATOM 668 C C . ILE A 1 84 ? -19.656 13.57 -1.774 1 75.88 84 ILE A C 1
ATOM 670 O O . ILE A 1 84 ? -19.828 14.672 -1.238 1 75.88 84 ILE A O 1
ATOM 674 N N . LEU A 1 85 ? -19.469 13.516 -3.045 1 76.44 85 LEU A N 1
ATOM 675 C CA . LEU A 1 85 ? -19.141 14.68 -3.861 1 76.44 85 LEU A CA 1
ATOM 676 C C . LEU A 1 85 ? -20.375 15.508 -4.168 1 76.44 85 LEU A C 1
ATOM 678 O O . LEU A 1 85 ? -20.281 16.672 -4.57 1 76.44 85 LEU A O 1
ATOM 682 N N . ASP A 1 86 ? -21.453 14.859 -3.863 1 76.06 86 ASP A N 1
ATOM 683 C CA . ASP A 1 86 ? -22.719 15.57 -4.078 1 76.06 86 ASP A CA 1
ATOM 684 C C . ASP A 1 86 ? -23.078 16.438 -2.873 1 76.06 86 ASP A C 1
ATOM 686 O O . ASP A 1 86 ? -24 17.25 -2.938 1 76.06 86 ASP A O 1
ATOM 690 N N . ARG A 1 87 ? -22.297 16.188 -1.861 1 77.56 87 ARG A N 1
ATOM 691 C CA . ARG A 1 87 ? -22.578 16.953 -0.646 1 77.56 87 ARG A CA 1
ATOM 692 C C . ARG A 1 87 ? -22.016 18.359 -0.739 1 77.56 87 ARG A C 1
ATOM 694 O O . ARG A 1 87 ? -20.875 18.625 -0.337 1 77.56 87 ARG A O 1
ATOM 701 N N . ASN A 1 88 ? -22.781 19.281 -1.173 1 73.69 88 ASN A N 1
ATOM 702 C CA . ASN A 1 88 ? -22.375 20.656 -1.368 1 73.69 88 ASN A CA 1
ATOM 703 C C . ASN A 1 88 ? -22.438 21.453 -0.067 1 73.69 88 ASN A C 1
ATOM 705 O O . ASN A 1 88 ? -22.047 22.625 -0.023 1 73.69 88 ASN A O 1
ATOM 709 N N . ASP A 1 89 ? -22.812 20.828 0.97 1 83.81 89 ASP A N 1
ATOM 710 C CA . ASP A 1 89 ? -23.016 21.516 2.244 1 83.81 89 ASP A CA 1
ATOM 711 C C . ASP A 1 89 ? -21.797 21.344 3.152 1 83.81 89 ASP A C 1
ATOM 713 O O . ASP A 1 89 ? -21.719 21.953 4.219 1 83.81 89 ASP A O 1
ATOM 717 N N . LEU A 1 90 ? -20.891 20.656 2.672 1 87.44 90 LEU A N 1
ATOM 718 C CA . LEU A 1 90 ? -19.75 20.359 3.537 1 87.44 90 LEU A CA 1
ATOM 719 C C . LEU A 1 90 ? -18.531 21.188 3.127 1 87.44 90 LEU A C 1
ATOM 721 O O . LEU A 1 90 ? -18.297 21.406 1.938 1 87.44 90 LEU A O 1
ATOM 725 N N . ALA A 1 91 ? -17.812 21.656 4.172 1 92.12 91 ALA A N 1
ATOM 726 C CA . ALA A 1 91 ? -16.516 22.281 3.934 1 92.12 91 ALA A CA 1
ATOM 727 C C . ALA A 1 91 ? -15.539 21.281 3.33 1 92.12 91 ALA A C 1
ATOM 729 O O . ALA A 1 91 ? -15.656 20.078 3.557 1 92.12 91 ALA A O 1
ATOM 730 N N . PRO A 1 92 ? -14.602 21.781 2.535 1 93.69 92 PRO A N 1
ATOM 731 C CA . PRO A 1 92 ? -13.648 20.875 1.886 1 93.69 92 PRO A CA 1
ATOM 732 C C . PRO A 1 92 ? -12.953 19.953 2.873 1 93.69 92 PRO A C 1
ATOM 734 O O . PRO A 1 92 ? -12.695 18.781 2.553 1 93.69 92 PRO A O 1
ATOM 737 N N . GLU A 1 93 ? -12.719 20.438 4.039 1 94.69 93 GLU A N 1
ATOM 738 C CA . GLU A 1 93 ? -12.078 19.625 5.066 1 94.69 93 GLU A CA 1
ATOM 739 C C . GLU A 1 93 ? -12.945 18.438 5.449 1 94.69 93 GLU A C 1
ATOM 741 O O . GLU A 1 93 ? -12.453 17.312 5.562 1 94.69 93 GLU A O 1
ATOM 746 N N . GLU A 1 94 ? -14.203 18.75 5.637 1 94.56 94 GLU A N 1
ATOM 747 C CA . GLU A 1 94 ? -15.148 17.688 6.023 1 94.56 94 GLU A CA 1
ATOM 748 C C . GLU A 1 94 ? -15.383 16.719 4.879 1 94.56 94 GLU A C 1
ATOM 750 O O . GLU A 1 94 ? -15.516 15.508 5.105 1 94.56 94 GLU A O 1
ATOM 755 N N . LEU A 1 95 ? -15.43 17.234 3.717 1 93.94 95 LEU A N 1
ATOM 756 C CA . LEU A 1 95 ? -15.602 16.406 2.539 1 93.94 95 LEU A CA 1
ATOM 757 C C . LEU A 1 95 ? -14.422 15.445 2.375 1 93.94 95 LEU A C 1
ATOM 759 O O . LEU A 1 95 ? -14.617 14.25 2.139 1 93.94 95 LEU A O 1
ATOM 763 N N . LEU A 1 96 ? -13.258 15.977 2.5 1 96.25 96 LEU A N 1
ATOM 764 C CA . LEU A 1 96 ? -12.062 15.156 2.369 1 96.25 96 LEU A CA 1
ATOM 765 C C . LEU A 1 96 ? -11.992 14.117 3.484 1 96.25 96 LEU A C 1
ATOM 767 O O . LEU A 1 96 ? -11.656 12.953 3.24 1 96.25 96 LEU A O 1
ATOM 771 N N . ARG A 1 97 ? -12.352 14.547 4.676 1 96.5 97 ARG A N 1
ATOM 772 C CA . ARG A 1 97 ? -12.375 13.625 5.809 1 96.5 97 ARG A CA 1
ATOM 773 C C . ARG A 1 97 ? -13.305 12.445 5.531 1 96.5 97 ARG A C 1
ATOM 775 O O . ARG A 1 97 ? -12.922 11.289 5.711 1 96.5 97 ARG A O 1
ATOM 782 N N . GLU A 1 98 ? -14.438 12.711 5.07 1 94.25 98 GLU A N 1
ATOM 783 C CA . GLU A 1 98 ? -15.414 11.664 4.785 1 94.25 98 GLU A CA 1
ATOM 784 C C . GLU A 1 98 ? -14.93 10.75 3.66 1 94.25 98 GLU A C 1
ATOM 786 O O . GLU A 1 98 ? -15.117 9.531 3.723 1 94.25 98 GLU A O 1
ATOM 791 N N . LEU A 1 99 ? -14.391 11.352 2.664 1 95.12 99 LEU A N 1
ATOM 792 C CA . LEU A 1 99 ? -13.859 10.594 1.538 1 95.12 99 LEU A CA 1
ATOM 793 C C . LEU A 1 99 ? -12.789 9.609 2.002 1 95.12 99 LEU A C 1
ATOM 795 O O . LEU A 1 99 ? -12.812 8.438 1.633 1 95.12 99 LEU A O 1
ATOM 799 N N . ILE A 1 100 ? -11.883 10.055 2.826 1 97.19 100 ILE A N 1
ATOM 800 C CA . ILE A 1 100 ? -10.797 9.219 3.336 1 97.19 100 ILE A CA 1
ATOM 801 C C . ILE A 1 100 ? -11.367 8.102 4.203 1 97.19 100 ILE A C 1
ATOM 803 O O . ILE A 1 100 ? -10.992 6.938 4.047 1 97.19 100 ILE A O 1
ATOM 807 N N . ILE A 1 101 ? -12.273 8.453 5.082 1 96.56 101 ILE A N 1
ATOM 808 C CA . ILE A 1 101 ? -12.836 7.469 6 1 96.56 101 ILE A CA 1
ATOM 809 C C . ILE A 1 101 ? -13.562 6.383 5.211 1 96.56 101 ILE A C 1
ATOM 811 O O . ILE A 1 101 ? -13.367 5.188 5.457 1 96.56 101 ILE A O 1
ATOM 815 N N . LYS A 1 102 ? -14.305 6.742 4.281 1 94.88 102 LYS A N 1
ATOM 816 C CA . LYS A 1 102 ? -15.07 5.777 3.498 1 94.88 102 LYS A CA 1
ATOM 817 C C . LYS A 1 102 ? -14.148 4.887 2.67 1 94.88 102 LYS A C 1
ATOM 819 O O . LYS A 1 102 ? -14.359 3.674 2.586 1 94.88 102 LYS A O 1
ATOM 824 N N . HIS A 1 103 ? -13.203 5.48 2.047 1 96.31 103 HIS A N 1
ATOM 825 C CA . HIS A 1 103 ? -12.258 4.688 1.272 1 96.31 103 HIS A CA 1
ATOM 826 C C . HIS A 1 103 ? -11.477 3.732 2.168 1 96.31 103 HIS A C 1
ATOM 828 O O . HIS A 1 103 ? -11.328 2.551 1.848 1 96.31 103 HIS A O 1
ATOM 834 N N . ALA A 1 104 ? -11 4.254 3.297 1 97.5 104 ALA A N 1
ATOM 835 C CA . ALA A 1 104 ? -10.281 3.406 4.246 1 97.5 104 ALA A CA 1
ATOM 836 C C . ALA A 1 104 ? -11.164 2.254 4.727 1 97.5 104 ALA A C 1
ATOM 838 O O . ALA A 1 104 ? -10.711 1.108 4.797 1 97.5 104 ALA A O 1
ATOM 839 N N . MET A 1 105 ? -12.375 2.545 5.008 1 96.25 105 MET A N 1
ATOM 840 C CA . MET A 1 105 ? -13.297 1.52 5.488 1 96.25 105 MET A CA 1
ATOM 841 C C . MET A 1 105 ? -13.492 0.43 4.438 1 96.25 105 MET A C 1
ATOM 843 O O . MET A 1 105 ? -13.594 -0.751 4.773 1 96.25 105 MET A O 1
ATOM 847 N N . LEU A 1 106 ? -13.602 0.826 3.236 1 94.88 106 LEU A N 1
ATOM 848 C CA . LEU A 1 106 ? -13.734 -0.141 2.15 1 94.88 106 LEU A CA 1
ATOM 849 C C . LEU A 1 106 ? -12.578 -1.137 2.166 1 94.88 106 LEU A C 1
ATOM 851 O O . LEU A 1 106 ? -12.805 -2.35 2.119 1 94.88 106 LEU A O 1
ATOM 855 N N . ILE A 1 107 ? -11.391 -0.662 2.268 1 96.62 107 ILE A N 1
ATOM 856 C CA . ILE A 1 107 ? -10.203 -1.506 2.229 1 96.62 107 ILE A CA 1
ATOM 857 C C . ILE A 1 107 ? -10.117 -2.344 3.504 1 96.62 107 ILE A C 1
ATOM 859 O O . ILE A 1 107 ? -9.883 -3.553 3.445 1 96.62 107 ILE A O 1
ATOM 863 N N . LEU A 1 108 ? -10.391 -1.709 4.648 1 97 108 LEU A N 1
ATOM 864 C CA . LEU A 1 108 ? -10.273 -2.359 5.949 1 97 108 LEU A CA 1
ATOM 865 C C . LEU A 1 108 ? -11.281 -3.496 6.082 1 97 108 LEU A C 1
ATOM 867 O O . LEU A 1 108 ? -11.023 -4.488 6.762 1 97 108 LEU A O 1
ATOM 871 N N . THR A 1 109 ? -12.352 -3.412 5.398 1 93.56 109 THR A N 1
ATOM 872 C CA . THR A 1 109 ? -13.406 -4.402 5.566 1 93.56 109 THR A CA 1
ATOM 873 C C . THR A 1 109 ? -13.359 -5.441 4.453 1 93.56 109 THR A C 1
ATOM 875 O O . THR A 1 109 ? -13.984 -6.5 4.551 1 93.56 109 THR A O 1
ATOM 878 N N . HIS A 1 110 ? -12.68 -5.164 3.412 1 92.5 110 HIS A N 1
ATOM 879 C CA . HIS A 1 110 ? -12.516 -6.102 2.307 1 92.5 110 HIS A CA 1
ATOM 880 C C . HIS A 1 110 ? -11.047 -6.281 1.955 1 92.5 110 HIS A C 1
ATOM 882 O O . HIS A 1 110 ? -10.672 -6.211 0.783 1 92.5 110 HIS A O 1
ATOM 888 N N . PRO A 1 111 ? -10.234 -6.566 2.939 1 94.06 111 PRO A N 1
ATOM 889 C CA . PRO A 1 111 ? -8.789 -6.578 2.666 1 94.06 111 PRO A CA 1
ATOM 890 C C . PRO A 1 111 ? -8.375 -7.715 1.733 1 94.06 111 PRO A C 1
ATOM 892 O O . PRO A 1 111 ? -7.551 -7.516 0.84 1 94.06 111 PRO A O 1
ATOM 895 N N . ILE A 1 112 ? -8.961 -8.891 1.869 1 91.75 112 ILE A N 1
ATOM 896 C CA . ILE A 1 112 ? -8.578 -10.047 1.072 1 91.75 112 ILE A CA 1
ATOM 897 C C . ILE A 1 112 ? -9.031 -9.852 -0.373 1 91.75 112 ILE A C 1
ATOM 899 O O . ILE A 1 112 ? -8.258 -10.078 -1.308 1 91.75 112 ILE A O 1
ATOM 903 N N . GLN A 1 113 ? -10.266 -9.414 -0.496 1 91.5 113 GLN A N 1
ATOM 904 C CA . GLN A 1 113 ? -10.773 -9.156 -1.838 1 91.5 113 GLN A CA 1
ATOM 905 C C . GLN A 1 113 ? -9.922 -8.109 -2.557 1 91.5 113 GLN A C 1
ATOM 907 O O . GLN A 1 113 ? -9.602 -8.273 -3.736 1 91.5 113 GLN A O 1
ATOM 912 N N . PHE A 1 114 ? -9.555 -7.145 -1.834 1 94.31 114 PHE A N 1
ATOM 913 C CA . PHE A 1 114 ? -8.727 -6.09 -2.404 1 94.31 114 PHE A CA 1
ATOM 914 C C . PHE A 1 114 ? -7.379 -6.645 -2.859 1 94.31 114 PHE A C 1
ATOM 916 O O . PHE A 1 114 ? -6.949 -6.398 -3.988 1 94.31 114 PHE A O 1
ATOM 923 N N . ARG A 1 115 ? -6.75 -7.379 -2.037 1 93.31 115 ARG A N 1
ATOM 924 C CA . ARG A 1 115 ? -5.441 -7.938 -2.354 1 93.31 115 ARG A CA 1
ATOM 925 C C . ARG A 1 115 ? -5.523 -8.891 -3.539 1 93.31 115 ARG A C 1
ATOM 927 O O . ARG A 1 115 ? -4.633 -8.914 -4.391 1 93.31 115 ARG A O 1
ATOM 934 N N . VAL A 1 116 ? -6.582 -9.664 -3.6 1 92.31 116 VAL A N 1
ATOM 935 C CA . VAL A 1 116 ? -6.754 -10.617 -4.695 1 92.31 116 VAL A CA 1
ATOM 936 C C . VAL A 1 116 ? -6.848 -9.867 -6.02 1 92.31 116 VAL A C 1
ATOM 938 O O . VAL A 1 116 ? -6.184 -10.227 -6.996 1 92.31 116 VAL A O 1
ATOM 941 N N . VAL A 1 117 ? -7.613 -8.812 -6.008 1 91.44 117 VAL A N 1
ATOM 942 C CA . VAL A 1 117 ? -7.828 -8.055 -7.238 1 91.44 117 VAL A CA 1
ATOM 943 C C . VAL A 1 117 ? -6.531 -7.375 -7.664 1 91.44 117 VAL A C 1
ATOM 945 O O . VAL A 1 117 ? -6.156 -7.418 -8.836 1 91.44 117 VAL A O 1
ATOM 948 N N . GLU A 1 118 ? -5.852 -6.855 -6.727 1 89.81 118 GLU A N 1
ATOM 949 C CA . GLU A 1 118 ? -4.594 -6.176 -7.016 1 89.81 118 GLU A CA 1
ATOM 950 C C . GLU A 1 118 ? -3.539 -7.156 -7.52 1 89.81 118 GLU A C 1
ATOM 952 O O . GLU A 1 118 ? -2.74 -6.82 -8.398 1 89.81 118 GLU A O 1
ATOM 957 N N . ARG A 1 119 ? -3.572 -8.352 -7.062 1 86.12 119 ARG A N 1
ATOM 958 C CA . ARG A 1 119 ? -2.555 -9.352 -7.359 1 86.12 119 ARG A CA 1
ATOM 959 C C . ARG A 1 119 ? -2.85 -10.062 -8.68 1 86.12 119 ARG A C 1
ATOM 961 O O . ARG A 1 119 ? -1.965 -10.688 -9.266 1 86.12 119 ARG A O 1
ATOM 968 N N . SER A 1 120 ? -4.074 -10 -9.102 1 84.94 120 SER A N 1
ATOM 969 C CA . SER A 1 120 ? -4.469 -10.867 -10.203 1 84.94 120 SER A CA 1
ATOM 970 C C . SER A 1 120 ? -4.969 -10.062 -11.398 1 84.94 120 SER A C 1
ATOM 972 O O . SER A 1 120 ? -5.797 -10.539 -12.18 1 84.94 120 SER A O 1
ATOM 974 N N . GLU A 1 121 ? -4.473 -8.938 -11.43 1 83.5 121 GLU A N 1
ATOM 975 C CA . GLU A 1 121 ? -4.945 -8.07 -12.508 1 83.5 121 GLU A CA 1
ATOM 976 C C . GLU A 1 121 ? -4.66 -8.68 -13.875 1 83.5 121 GLU A C 1
ATOM 978 O O . GLU A 1 121 ? -5.461 -8.547 -14.805 1 83.5 121 GLU A O 1
ATOM 983 N N . SER A 1 122 ? -3.561 -9.375 -13.961 1 82 122 SER A N 1
ATOM 984 C CA . SER A 1 122 ? -3.156 -9.961 -15.234 1 82 122 SER A CA 1
ATOM 985 C C . SER A 1 122 ? -4.047 -11.141 -15.617 1 82 122 SER A C 1
ATOM 987 O O . SER A 1 122 ? -4.074 -11.555 -16.766 1 82 122 SER A O 1
ATOM 989 N N . SER A 1 123 ? -4.77 -11.602 -14.688 1 87 123 SER A N 1
ATOM 990 C CA . SER A 1 123 ? -5.613 -12.773 -14.93 1 87 123 SER A CA 1
ATOM 991 C C . SER A 1 123 ? -7.062 -12.359 -15.188 1 87 123 SER A C 1
ATOM 993 O O . SER A 1 123 ? -7.914 -13.211 -15.445 1 87 123 SER A O 1
ATOM 995 N N . LEU A 1 124 ? -7.309 -11.125 -15.141 1 90.75 124 LEU A N 1
ATOM 996 C CA . LEU A 1 124 ? -8.641 -10.602 -15.43 1 90.75 124 LEU A CA 1
ATOM 997 C C . LEU A 1 124 ? -8.891 -10.562 -16.938 1 90.75 124 LEU A C 1
ATOM 999 O O . LEU A 1 124 ? -7.953 -10.445 -17.719 1 90.75 124 LEU A O 1
ATOM 1003 N N . SER A 1 125 ? -10.195 -10.703 -17.234 1 91.38 125 SER A N 1
ATOM 1004 C CA . SER A 1 125 ? -10.586 -10.43 -18.609 1 91.38 125 SER A CA 1
ATOM 1005 C C . SER A 1 125 ? -10.32 -8.969 -18.984 1 91.38 125 SER A C 1
ATOM 1007 O O . SER A 1 125 ? -10.055 -8.141 -18.109 1 91.38 125 SER A O 1
ATOM 1009 N N . GLU A 1 126 ? -10.359 -8.719 -20.25 1 92.62 126 GLU A N 1
ATOM 1010 C CA . GLU A 1 126 ? -10.203 -7.34 -20.703 1 92.62 126 GLU A CA 1
ATOM 1011 C C . GLU A 1 126 ? -11.25 -6.434 -20.062 1 92.62 126 GLU A C 1
ATOM 1013 O O . GLU A 1 126 ? -10.938 -5.324 -19.625 1 92.62 126 GLU A O 1
ATOM 1018 N N . LYS A 1 127 ? -12.414 -6.961 -20.047 1 92 127 LYS A N 1
ATOM 1019 C CA . LYS A 1 127 ? -13.5 -6.191 -19.438 1 92 127 LYS A CA 1
ATOM 1020 C C . LYS A 1 127 ? -13.25 -5.969 -17.953 1 92 127 LYS A C 1
ATOM 1022 O O . LYS A 1 127 ? -13.453 -4.867 -17.438 1 92 127 LYS A O 1
ATOM 1027 N N . GLY A 1 128 ? -12.852 -7.02 -17.281 1 92.5 128 GLY A N 1
ATOM 1028 C CA . GLY A 1 128 ? -12.539 -6.906 -15.859 1 92.5 128 GLY A CA 1
ATOM 1029 C C . GLY A 1 128 ? -11.414 -5.926 -15.57 1 92.5 128 GLY A C 1
ATOM 1030 O O . GLY A 1 128 ? -11.5 -5.141 -14.625 1 92.5 128 GLY A O 1
ATOM 1031 N N . ARG A 1 129 ? -10.43 -5.957 -16.453 1 92.94 129 ARG A N 1
ATOM 1032 C CA . ARG A 1 129 ? -9.305 -5.047 -16.312 1 92.94 129 ARG A CA 1
ATOM 1033 C C . ARG A 1 129 ? -9.734 -3.6 -16.516 1 92.94 129 ARG A C 1
ATOM 1035 O O . ARG A 1 129 ? -9.32 -2.707 -15.773 1 92.94 129 ARG A O 1
ATOM 1042 N N . ALA A 1 130 ? -10.523 -3.396 -17.484 1 93.81 130 ALA A N 1
ATOM 1043 C CA . ALA A 1 130 ? -11.023 -2.057 -17.781 1 93.81 130 ALA A CA 1
ATOM 1044 C C . ALA A 1 130 ? -11.859 -1.517 -16.625 1 93.81 130 ALA A C 1
ATOM 1046 O O . ALA A 1 130 ? -11.719 -0.351 -16.25 1 93.81 130 ALA A O 1
ATOM 1047 N N . THR A 1 131 ? -12.641 -2.393 -16.062 1 92.19 131 THR A N 1
ATOM 1048 C CA . THR A 1 131 ? -13.484 -2.014 -14.93 1 92.19 131 THR A CA 1
ATOM 1049 C C . THR A 1 131 ? -12.641 -1.615 -13.727 1 92.19 131 THR A C 1
ATOM 1051 O O . THR A 1 131 ? -12.906 -0.602 -13.078 1 92.19 131 THR A O 1
ATOM 1054 N N . ALA A 1 132 ? -11.672 -2.377 -13.477 1 93.12 132 ALA A N 1
ATOM 1055 C CA . ALA A 1 132 ? -10.766 -2.096 -12.367 1 93.12 132 ALA A CA 1
ATOM 1056 C C . ALA A 1 132 ? -10.023 -0.78 -12.578 1 93.12 132 ALA A C 1
ATOM 1058 O O . ALA A 1 132 ? -9.906 0.029 -11.656 1 93.12 132 ALA A O 1
ATOM 1059 N N . GLU A 1 133 ? -9.633 -0.564 -13.797 1 93.12 133 GLU A N 1
ATOM 1060 C CA . GLU A 1 133 ? -8.891 0.647 -14.133 1 93.12 133 GLU A CA 1
ATOM 1061 C C . GLU A 1 133 ? -9.766 1.888 -14 1 93.12 133 GLU A C 1
ATOM 1063 O O . GLU A 1 133 ? -9.336 2.904 -13.453 1 93.12 133 GLU A O 1
ATOM 1068 N N . ILE A 1 134 ? -10.922 1.791 -14.477 1 92.75 134 ILE A N 1
ATOM 1069 C CA . ILE A 1 134 ? -11.859 2.902 -14.406 1 92.75 134 ILE A CA 1
ATOM 1070 C C . ILE A 1 134 ? -12.148 3.24 -12.945 1 92.75 134 ILE A C 1
ATOM 1072 O O . ILE A 1 134 ? -12.188 4.414 -12.57 1 92.75 134 ILE A O 1
ATOM 1076 N N . SER A 1 135 ? -12.312 2.248 -12.164 1 93.06 135 SER A N 1
ATOM 1077 C CA . SER A 1 135 ? -12.57 2.447 -10.742 1 93.06 135 SER A CA 1
ATOM 1078 C C . SER A 1 135 ? -11.398 3.129 -10.055 1 93.06 135 SER A C 1
ATOM 1080 O O . SER A 1 135 ? -11.586 4.078 -9.289 1 93.06 135 SER A O 1
ATOM 1082 N N . ARG A 1 136 ? -10.227 2.656 -10.336 1 92.62 136 ARG A N 1
ATOM 1083 C CA . ARG A 1 136 ? -9.023 3.244 -9.758 1 92.62 136 ARG A CA 1
ATOM 1084 C C . ARG A 1 136 ? -8.891 4.711 -10.148 1 92.62 136 ARG A C 1
ATOM 1086 O O . ARG A 1 136 ? -8.586 5.559 -9.305 1 92.62 136 ARG A O 1
ATOM 1093 N N . LYS A 1 137 ? -9.133 5.004 -11.359 1 93.12 137 LYS A N 1
ATOM 1094 C CA . LYS A 1 137 ? -9.039 6.375 -11.859 1 93.12 137 LYS A CA 1
ATOM 1095 C C . LYS A 1 137 ? -10.109 7.262 -11.219 1 93.12 137 LYS A C 1
ATOM 1097 O O . LYS A 1 137 ? -9.852 8.43 -10.93 1 93.12 137 LYS A O 1
ATOM 1102 N N . SER A 1 138 ? -11.227 6.668 -11.078 1 92.81 138 SER A N 1
ATOM 1103 C CA . SER A 1 138 ? -12.312 7.422 -10.461 1 92.81 138 SER A CA 1
ATOM 1104 C C . SER A 1 138 ? -11.984 7.777 -9.016 1 92.81 138 SER A C 1
ATOM 1106 O O . SER A 1 138 ? -12.211 8.906 -8.578 1 92.81 138 SER A O 1
ATOM 1108 N N . VAL A 1 139 ? -11.508 6.84 -8.289 1 93.69 139 VAL A N 1
ATOM 1109 C CA . VAL A 1 139 ? -11.125 7.082 -6.898 1 93.69 139 VAL A CA 1
ATOM 1110 C C . VAL A 1 139 ? -10.086 8.203 -6.84 1 93.69 139 VAL A C 1
ATOM 1112 O O . VAL A 1 139 ? -10.242 9.164 -6.086 1 93.69 139 VAL A O 1
ATOM 1115 N N . LEU A 1 140 ? -9.109 8.062 -7.684 1 94.81 140 LEU A N 1
ATOM 1116 C CA . LEU A 1 140 ? -8.055 9.078 -7.723 1 94.81 140 LEU A CA 1
ATOM 1117 C C . LEU A 1 140 ? -8.633 10.445 -8.07 1 94.81 140 LEU A C 1
ATOM 1119 O O . LEU A 1 140 ? -8.336 11.438 -7.41 1 94.81 140 LEU A O 1
ATOM 1123 N N . SER A 1 141 ? -9.414 10.484 -9.078 1 94.44 141 SER A N 1
ATOM 1124 C CA . SER A 1 141 ? -10 11.742 -9.539 1 94.44 141 SER A CA 1
ATOM 1125 C C . SER A 1 141 ? -10.836 12.398 -8.453 1 94.44 141 SER A C 1
ATOM 1127 O O . SER A 1 141 ? -10.844 13.625 -8.32 1 94.44 141 SER A O 1
ATOM 1129 N N . ASN A 1 142 ? -11.516 11.625 -7.68 1 93.69 142 ASN A N 1
ATOM 1130 C CA . ASN A 1 142 ? -12.328 12.156 -6.594 1 93.69 142 ASN A CA 1
ATOM 1131 C C . ASN A 1 142 ? -11.469 12.789 -5.504 1 93.69 142 ASN A C 1
ATOM 1133 O O . ASN A 1 142 ? -11.781 13.883 -5.023 1 93.69 142 ASN A O 1
ATOM 1137 N N . PHE A 1 143 ? -10.477 12.141 -5.164 1 96.06 143 PHE A N 1
ATOM 1138 C CA . PHE A 1 143 ? -9.57 12.695 -4.172 1 96.06 143 PHE A CA 1
ATOM 1139 C C . PHE A 1 143 ? -8.953 14 -4.672 1 96.06 143 PHE A C 1
ATOM 1141 O O . PHE A 1 143 ? -8.93 15 -3.947 1 96.06 143 PHE A O 1
ATOM 1148 N N . VAL A 1 144 ? -8.492 13.992 -5.895 1 96.69 144 VAL A N 1
ATOM 1149 C CA . VAL A 1 144 ? -7.859 15.172 -6.48 1 96.69 144 VAL A CA 1
ATOM 1150 C C . VAL A 1 144 ? -8.852 16.328 -6.504 1 96.69 144 VAL A C 1
ATOM 1152 O O . VAL A 1 144 ? -8.508 17.453 -6.152 1 96.69 144 VAL A O 1
ATOM 1155 N N . HIS A 1 145 ? -9.992 16 -6.879 1 94.25 145 HIS A N 1
ATOM 1156 C CA . HIS A 1 145 ? -11.031 17.016 -6.973 1 94.25 145 HIS A CA 1
ATOM 1157 C C . HIS A 1 145 ? -11.266 17.703 -5.625 1 94.25 145 HIS A C 1
ATOM 1159 O O . HIS A 1 145 ? -11.281 18.922 -5.539 1 94.25 145 HIS A O 1
ATOM 1165 N N . VAL A 1 146 ? -11.422 16.953 -4.598 1 94.94 146 VAL A N 1
ATOM 1166 C CA . VAL A 1 146 ? -11.711 17.5 -3.277 1 94.94 146 VAL A CA 1
ATOM 1167 C C . VAL A 1 146 ? -10.508 18.281 -2.754 1 94.94 146 VAL A C 1
ATOM 1169 O O . VAL A 1 146 ? -10.656 19.344 -2.145 1 94.94 146 VAL A O 1
ATOM 1172 N N . ILE A 1 147 ? -9.32 17.781 -3.008 1 97.31 147 ILE A N 1
ATOM 1173 C CA . ILE A 1 147 ? -8.102 18.469 -2.584 1 97.31 147 ILE A CA 1
ATOM 1174 C C . ILE A 1 147 ? -8.008 19.812 -3.281 1 97.31 147 ILE A C 1
ATOM 1176 O O . ILE A 1 147 ? -7.734 20.844 -2.639 1 97.31 147 ILE A O 1
ATOM 1180 N N . LYS A 1 148 ? -8.242 19.828 -4.559 1 96.62 148 LYS A N 1
ATOM 1181 C CA . LYS A 1 148 ? -8.195 21.078 -5.312 1 96.62 148 LYS A CA 1
ATOM 1182 C C . LYS A 1 148 ? -9.258 22.062 -4.816 1 96.62 148 LYS A C 1
ATOM 1184 O O . LYS A 1 148 ? -9.016 23.266 -4.758 1 96.62 148 LYS A O 1
ATOM 1189 N N . MET A 1 149 ? -10.375 21.547 -4.512 1 93.69 149 MET A N 1
ATOM 1190 C CA . MET A 1 149 ? -11.414 22.375 -3.916 1 93.69 149 MET A CA 1
ATOM 1191 C C . MET A 1 149 ? -10.906 23.062 -2.654 1 93.69 149 MET A C 1
ATOM 1193 O O . MET A 1 149 ? -11.141 24.25 -2.453 1 93.69 149 MET A O 1
ATOM 1197 N N . GLY A 1 150 ? -10.266 22.281 -1.814 1 96.12 150 GLY A N 1
ATOM 1198 C CA . GLY A 1 150 ? -9.719 22.844 -0.587 1 96.12 150 GLY A CA 1
ATOM 1199 C C . GLY A 1 150 ? -8.609 23.844 -0.83 1 96.12 150 GLY A C 1
ATOM 1200 O O . GLY A 1 150 ? -8.5 24.844 -0.11 1 96.12 150 GLY A O 1
ATOM 1201 N N . VAL A 1 151 ? -7.82 23.609 -1.852 1 96.56 151 VAL A N 1
ATOM 1202 C CA . VAL A 1 151 ? -6.766 24.562 -2.211 1 96.56 151 VAL A CA 1
ATOM 1203 C C . VAL A 1 151 ? -7.383 25.859 -2.695 1 96.56 151 VAL A C 1
ATOM 1205 O O . VAL A 1 151 ? -6.973 26.953 -2.27 1 96.56 151 VAL A O 1
ATOM 1208 N N . ASN A 1 152 ? -8.297 25.734 -3.508 1 95.19 152 ASN A N 1
ATOM 1209 C CA . ASN A 1 152 ? -8.984 26.906 -4.047 1 95.19 152 ASN A CA 1
ATOM 1210 C C . ASN A 1 152 ? -9.68 27.703 -2.949 1 95.19 152 ASN A C 1
ATOM 1212 O O . ASN A 1 152 ? -9.773 28.922 -3.025 1 95.19 152 ASN A O 1
ATOM 1216 N N . ALA A 1 153 ? -10.133 27.016 -1.919 1 93.62 153 ALA A N 1
ATOM 1217 C CA . ALA A 1 153 ? -10.812 27.641 -0.792 1 93.62 153 ALA A CA 1
ATOM 1218 C C . ALA A 1 153 ? -9.812 28.203 0.212 1 93.62 153 ALA A C 1
ATOM 1220 O O . ALA A 1 153 ? -10.195 28.859 1.183 1 93.62 153 ALA A O 1
ATOM 1221 N N . GLY A 1 154 ? -8.57 27.875 0.074 1 94.12 154 GLY A N 1
ATOM 1222 C CA . GLY A 1 154 ? -7.516 28.422 0.917 1 94.12 154 GLY A CA 1
ATOM 1223 C C . GLY A 1 154 ? -7.328 27.641 2.207 1 94.12 154 GLY A C 1
ATOM 1224 O O . GLY A 1 154 ? -6.645 28.109 3.123 1 94.12 154 GLY A O 1
ATOM 1225 N N . VAL A 1 155 ? -7.898 26.484 2.283 1 94.06 155 VAL A N 1
ATOM 1226 C CA . VAL A 1 155 ? -7.836 25.719 3.516 1 94.06 155 VAL A CA 1
ATOM 1227 C C . VAL A 1 155 ? -6.734 24.656 3.408 1 94.06 155 VAL A C 1
ATOM 1229 O O . VAL A 1 155 ? -6.168 24.234 4.418 1 94.06 155 VAL A O 1
ATOM 1232 N N . PHE A 1 156 ? -6.488 24.25 2.195 1 96.56 156 PHE A N 1
ATOM 1233 C CA . PHE A 1 156 ? -5.406 23.297 1.945 1 96.56 156 PHE A CA 1
ATOM 1234 C C . PHE A 1 156 ? -4.234 23.984 1.252 1 96.56 156 PHE A C 1
ATOM 1236 O O . PHE A 1 156 ? -4.422 24.984 0.548 1 96.56 156 PHE A O 1
ATOM 1243 N N . GLN A 1 157 ? -3.031 23.5 1.531 1 95.12 157 GLN A N 1
ATOM 1244 C CA . GLN A 1 157 ? -1.812 23.938 0.854 1 95.12 157 GLN A CA 1
ATOM 1245 C C . GLN A 1 157 ? -0.958 22.734 0.454 1 95.12 157 GLN A C 1
ATOM 1247 O O . GLN A 1 157 ? -0.352 22.078 1.309 1 95.12 157 GLN A O 1
ATOM 1252 N N . VAL A 1 158 ? -0.958 22.5 -0.835 1 94.19 158 VAL A N 1
ATOM 1253 C CA . VAL A 1 158 ? -0.172 21.391 -1.342 1 94.19 158 VAL A CA 1
ATOM 1254 C C . VAL A 1 158 ? 0.486 21.766 -2.664 1 94.19 158 VAL A C 1
ATOM 1256 O O . VAL A 1 158 ? -0.081 22.547 -3.445 1 94.19 158 VAL A O 1
ATOM 1259 N N . ALA A 1 159 ? 1.666 21.281 -2.855 1 92.19 159 ALA A N 1
ATOM 1260 C CA . ALA A 1 159 ? 2.396 21.578 -4.086 1 92.19 159 ALA A CA 1
ATOM 1261 C C . ALA A 1 159 ? 1.832 20.797 -5.266 1 92.19 159 ALA A C 1
ATOM 1263 O O . ALA A 1 159 ? 1.82 21.281 -6.395 1 92.19 159 ALA A O 1
ATOM 1264 N N . ASN A 1 160 ? 1.37 19.562 -5.07 1 96.62 160 ASN A N 1
ATOM 1265 C CA . ASN A 1 160 ? 0.874 18.641 -6.086 1 96.62 160 ASN A CA 1
ATOM 1266 C C . ASN A 1 160 ? -0.316 17.844 -5.578 1 96.62 160 ASN A C 1
ATOM 1268 O O . ASN A 1 160 ? -0.144 16.891 -4.816 1 96.62 160 ASN A O 1
ATOM 1272 N N . ALA A 1 161 ? -1.512 18.25 -6.078 1 97.81 161 ALA A N 1
ATOM 1273 C CA . ALA A 1 161 ? -2.746 17.625 -5.605 1 97.81 161 ALA A CA 1
ATOM 1274 C C . ALA A 1 161 ? -2.773 16.125 -5.945 1 97.81 161 ALA A C 1
ATOM 1276 O O . ALA A 1 161 ? -3.303 15.32 -5.176 1 97.81 161 ALA A O 1
ATOM 1277 N N . HIS A 1 162 ? -2.225 15.766 -7.062 1 97.19 162 HIS A N 1
ATOM 1278 C CA . HIS A 1 162 ? -2.178 14.367 -7.473 1 97.19 162 HIS A CA 1
ATOM 1279 C C . HIS A 1 162 ? -1.312 13.547 -6.527 1 97.19 162 HIS A C 1
ATOM 1281 O O . HIS A 1 162 ? -1.696 12.445 -6.129 1 97.19 162 HIS A O 1
ATOM 1287 N N . MET A 1 163 ? -0.203 14.078 -6.164 1 97 163 MET A N 1
ATOM 1288 C CA . MET A 1 163 ? 0.685 13.383 -5.238 1 97 163 MET A CA 1
ATOM 1289 C C . MET A 1 163 ? 0.043 13.25 -3.861 1 97 163 MET A C 1
ATOM 1291 O O . MET A 1 163 ? 0.176 12.211 -3.207 1 97 163 MET A O 1
ATOM 1295 N N . ALA A 1 164 ? -0.63 14.312 -3.434 1 98.31 164 ALA A N 1
ATOM 1296 C CA . ALA A 1 164 ? -1.353 14.234 -2.166 1 98.31 164 ALA A CA 1
ATOM 1297 C C . ALA A 1 164 ? -2.402 13.133 -2.195 1 98.31 164 ALA A C 1
ATOM 1299 O O . ALA A 1 164 ? -2.512 12.344 -1.252 1 98.31 164 ALA A O 1
ATOM 1300 N N . ALA A 1 165 ? -3.098 13.062 -3.307 1 98 165 ALA A N 1
ATOM 1301 C CA . ALA A 1 165 ? -4.129 12.039 -3.469 1 98 165 ALA A CA 1
ATOM 1302 C C . ALA A 1 165 ? -3.516 10.641 -3.453 1 98 165 ALA A C 1
ATOM 1304 O O . ALA A 1 165 ? -3.982 9.758 -2.727 1 98 165 ALA A O 1
ATOM 1305 N N . PHE A 1 166 ? -2.449 10.445 -4.18 1 97.25 166 PHE A N 1
ATOM 1306 C CA . PHE A 1 166 ? -1.762 9.164 -4.23 1 97.25 166 PHE A CA 1
ATOM 1307 C C . PHE A 1 166 ? -1.286 8.75 -2.844 1 97.25 166 PHE A C 1
ATOM 1309 O O . PHE A 1 166 ? -1.426 7.586 -2.455 1 97.25 166 PHE A O 1
ATOM 1316 N N . SER A 1 167 ? -0.783 9.711 -2.17 1 98.19 167 SER A N 1
ATOM 1317 C CA . SER A 1 167 ? -0.259 9.438 -0.837 1 98.19 167 SER A CA 1
ATOM 1318 C C . SER A 1 167 ? -1.373 9.031 0.122 1 98.19 167 SER A C 1
ATOM 1320 O O . SER A 1 167 ? -1.233 8.062 0.871 1 98.19 167 SER A O 1
ATOM 1322 N N . MET A 1 168 ? -2.514 9.719 0.051 1 98.5 168 MET A N 1
ATOM 1323 C CA . MET A 1 168 ? -3.645 9.406 0.919 1 98.5 168 MET A CA 1
ATOM 1324 C C . MET A 1 168 ? -4.215 8.031 0.598 1 98.5 168 MET A C 1
ATOM 1326 O O . MET A 1 168 ? -4.516 7.25 1.504 1 98.5 168 MET A O 1
ATOM 1330 N N . ILE A 1 169 ? -4.336 7.805 -0.63 1 97.75 169 ILE A N 1
ATOM 1331 C CA . ILE A 1 169 ? -4.836 6.508 -1.07 1 97.75 169 ILE A CA 1
ATOM 1332 C C . ILE A 1 169 ? -3.889 5.406 -0.607 1 97.75 169 ILE A C 1
ATOM 1334 O O . ILE A 1 169 ? -4.332 4.344 -0.167 1 97.75 169 ILE A O 1
ATOM 1338 N N . GLY A 1 170 ? -2.594 5.68 -0.706 1 98.19 170 GLY A N 1
ATOM 1339 C CA . GLY A 1 170 ? -1.606 4.73 -0.22 1 98.19 170 GLY A CA 1
ATOM 1340 C C . GLY A 1 170 ? -1.755 4.418 1.258 1 98.19 170 GLY A C 1
ATOM 1341 O O . GLY A 1 170 ? -1.619 3.266 1.671 1 98.19 170 GLY A O 1
ATOM 1342 N N . MET A 1 171 ? -2.031 5.434 2.088 1 98.44 171 MET A N 1
ATOM 1343 C CA . MET A 1 171 ? -2.301 5.234 3.508 1 98.44 171 MET A CA 1
ATOM 1344 C C . MET A 1 171 ? -3.451 4.254 3.711 1 98.44 171 MET A C 1
ATOM 1346 O O . MET A 1 171 ? -3.365 3.352 4.547 1 98.44 171 MET A O 1
ATOM 1350 N N . CYS A 1 172 ? -4.441 4.414 2.941 1 98.19 172 CYS A N 1
ATOM 1351 C CA . CYS A 1 172 ? -5.645 3.6 3.076 1 98.19 172 CYS A CA 1
ATOM 1352 C C . CYS A 1 172 ? -5.406 2.189 2.551 1 98.19 172 CYS A C 1
ATOM 1354 O O . CYS A 1 172 ? -5.688 1.209 3.246 1 98.19 172 CYS A O 1
ATOM 1356 N N . ASN A 1 173 ? -4.879 2.086 1.391 1 97.38 173 ASN A N 1
ATOM 1357 C CA . ASN A 1 173 ? -4.738 0.8 0.716 1 97.38 173 ASN A CA 1
ATOM 1358 C C . ASN A 1 173 ? -3.801 -0.133 1.479 1 97.38 173 ASN A C 1
ATOM 1360 O O . ASN A 1 173 ? -4.02 -1.345 1.516 1 97.38 173 ASN A O 1
ATOM 1364 N N . TRP A 1 174 ? -2.848 0.432 2.07 1 97.19 174 TRP A N 1
ATOM 1365 C CA . TRP A 1 174 ? -1.824 -0.384 2.715 1 97.19 174 TRP A CA 1
ATOM 1366 C C . TRP A 1 174 ? -2.4 -1.134 3.912 1 97.19 174 TRP A C 1
ATOM 1368 O O . TRP A 1 174 ? -1.835 -2.135 4.355 1 97.19 174 TRP A O 1
ATOM 1378 N N . THR A 1 175 ? -3.531 -0.752 4.402 1 97.56 175 THR A N 1
ATOM 1379 C CA . THR A 1 175 ? -4.121 -1.408 5.566 1 97.56 175 THR A CA 1
ATOM 1380 C C . THR A 1 175 ? -4.516 -2.844 5.23 1 97.56 175 THR A C 1
ATOM 1382 O O . THR A 1 175 ? -4.656 -3.68 6.129 1 97.56 175 THR A O 1
ATOM 1385 N N . ALA A 1 176 ? -4.656 -3.125 3.988 1 95.75 176 ALA A N 1
ATOM 1386 C CA . ALA A 1 176 ? -5.09 -4.445 3.541 1 95.75 176 ALA A CA 1
ATOM 1387 C C . ALA A 1 176 ? -4.066 -5.516 3.918 1 95.75 176 ALA A C 1
ATOM 1389 O O . ALA A 1 176 ? -4.395 -6.703 3.967 1 95.75 176 ALA A O 1
ATOM 1390 N N . TRP A 1 177 ? -2.908 -5.121 4.246 1 93.12 177 TRP A N 1
ATOM 1391 C CA . TRP A 1 177 ? -1.826 -6.082 4.43 1 93.12 177 TRP A CA 1
ATOM 1392 C C . TRP A 1 177 ? -1.598 -6.363 5.91 1 93.12 177 TRP A C 1
ATOM 1394 O O . TRP A 1 177 ? -0.935 -7.34 6.27 1 93.12 177 TRP A O 1
ATOM 1404 N N . TRP A 1 178 ? -2.15 -5.547 6.797 1 90.25 178 TRP A N 1
ATOM 1405 C CA . TRP A 1 178 ? -1.77 -5.777 8.188 1 90.25 178 TRP A CA 1
ATOM 1406 C C . TRP A 1 178 ? -2.996 -5.801 9.094 1 90.25 178 TRP A C 1
ATOM 1408 O O . TRP A 1 178 ? -2.926 -6.27 10.227 1 90.25 178 TRP A O 1
ATOM 1418 N N . PHE A 1 179 ? -4.082 -5.34 8.641 1 90.69 179 PHE A N 1
ATOM 1419 C CA . PHE A 1 179 ? -5.219 -5.234 9.547 1 90.69 179 PHE A CA 1
ATOM 1420 C C . PHE A 1 179 ? -6.012 -6.535 9.578 1 90.69 179 PHE A C 1
ATOM 1422 O O . PHE A 1 179 ? -6.348 -7.086 8.531 1 90.69 179 PHE A O 1
ATOM 1429 N N . GLU A 1 180 ? -6.391 -6.988 10.766 1 85.75 180 GLU A N 1
ATOM 1430 C CA . GLU A 1 180 ? -7.18 -8.203 10.961 1 85.75 180 GLU A CA 1
ATOM 1431 C C . GLU A 1 180 ? -8.273 -7.988 12.008 1 85.75 180 GLU A C 1
ATOM 1433 O O . GLU A 1 180 ? -8.82 -8.953 12.547 1 85.75 180 GLU A O 1
ATOM 1438 N N . GLY A 1 181 ? -8.641 -6.758 12.273 1 88 181 GLY A N 1
ATOM 1439 C CA . GLY A 1 181 ? -9.578 -6.48 13.359 1 88 181 GLY A CA 1
ATOM 1440 C C . GLY A 1 181 ? -11.023 -6.422 12.906 1 88 181 GLY A C 1
ATOM 1441 O O . GLY A 1 181 ? -11.344 -6.824 11.781 1 88 181 GLY A O 1
ATOM 1442 N N . ASP A 1 182 ? -11.883 -6.082 13.797 1 91.5 182 ASP A N 1
ATOM 1443 C CA . ASP A 1 182 ? -13.312 -6.031 13.508 1 91.5 182 ASP A CA 1
ATOM 1444 C C . ASP A 1 182 ? -13.719 -4.652 13 1 91.5 182 ASP A C 1
ATOM 1446 O O . ASP A 1 182 ? -12.867 -3.797 12.75 1 91.5 182 ASP A O 1
ATOM 1450 N N . ALA A 1 183 ? -14.977 -4.555 12.742 1 91.31 183 ALA A N 1
ATOM 1451 C CA . ALA A 1 183 ? -15.508 -3.344 12.125 1 91.31 183 ALA A CA 1
ATOM 1452 C C . ALA A 1 183 ? -15.289 -2.129 13.023 1 91.31 183 ALA A C 1
ATOM 1454 O O . ALA A 1 183 ? -15.055 -1.021 12.539 1 91.31 183 ALA A O 1
ATOM 1455 N N . GLN A 1 184 ? -15.414 -2.34 14.305 1 92.56 184 GLN A N 1
ATOM 1456 C CA . GLN A 1 184 ? -15.211 -1.232 15.234 1 92.56 184 GLN A CA 1
ATOM 1457 C C . GLN A 1 184 ? -13.766 -0.755 15.211 1 92.56 184 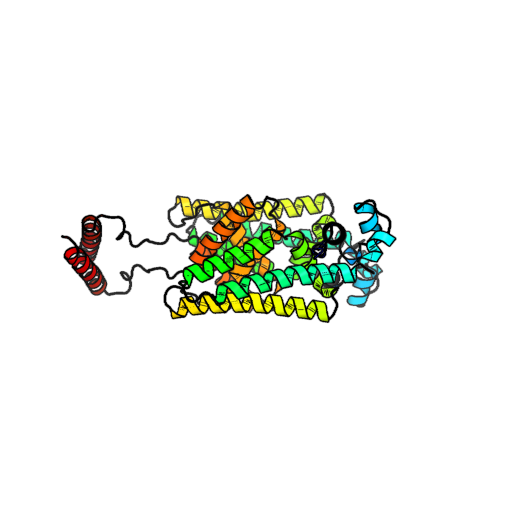GLN A C 1
ATOM 1459 O O . GLN A 1 184 ? -13.5 0.448 15.172 1 92.56 184 GLN A O 1
ATOM 1464 N N . GLU A 1 185 ? -12.867 -1.683 15.234 1 95.94 185 GLU A N 1
ATOM 1465 C CA . GLU A 1 185 ? -11.453 -1.35 15.133 1 95.94 185 GLU A CA 1
ATOM 1466 C C . GLU A 1 185 ? -11.133 -0.697 13.789 1 95.94 185 GLU A C 1
ATOM 1468 O O . GLU A 1 185 ? -10.328 0.235 13.727 1 95.94 185 GLU A O 1
ATOM 1473 N N . ALA A 1 186 ? -11.828 -1.204 12.766 1 97.25 186 ALA A N 1
ATOM 1474 C CA . ALA A 1 186 ? -11.648 -0.632 11.438 1 97.25 186 ALA A CA 1
ATOM 1475 C C . ALA A 1 186 ? -12.039 0.844 11.414 1 97.25 186 ALA A C 1
ATOM 1477 O O . ALA A 1 186 ? -11.336 1.671 10.828 1 97.25 186 ALA A O 1
ATOM 1478 N N . SER A 1 187 ? -13.094 1.148 12.078 1 97 187 SER A N 1
ATOM 1479 C CA . SER A 1 187 ? -13.57 2.527 12.125 1 97 187 SER A CA 1
ATOM 1480 C C . SER A 1 187 ? -12.57 3.43 12.844 1 97 187 SER A C 1
ATOM 1482 O O . SER A 1 187 ? -12.328 4.562 12.422 1 97 187 SER A O 1
ATOM 1484 N N . GLN A 1 188 ? -12.008 2.955 13.898 1 96.62 188 GLN A N 1
ATOM 1485 C CA . GLN A 1 188 ? -11.016 3.721 14.648 1 96.62 188 GLN A CA 1
ATOM 1486 C C . GLN A 1 188 ? -9.773 3.98 13.797 1 96.62 188 GLN A C 1
ATOM 1488 O O . GLN A 1 188 ? -9.242 5.098 13.789 1 96.62 188 GLN A O 1
ATOM 1493 N N . ILE A 1 189 ? -9.375 2.98 13.109 1 97.44 189 ILE A N 1
ATOM 1494 C CA . ILE A 1 189 ? -8.203 3.102 12.25 1 97.44 189 ILE A CA 1
ATOM 1495 C C . ILE A 1 189 ? -8.492 4.09 11.125 1 97.44 189 ILE A C 1
ATOM 1497 O O . ILE A 1 189 ? -7.66 4.953 10.82 1 97.44 189 ILE A O 1
ATOM 1501 N N . ALA A 1 190 ? -9.664 3.979 10.531 1 98 190 ALA A N 1
ATOM 1502 C CA . ALA A 1 190 ? -10.047 4.879 9.445 1 98 190 ALA A CA 1
ATOM 1503 C C . ALA A 1 190 ? -10.023 6.332 9.906 1 98 190 ALA A C 1
ATOM 1505 O O . ALA A 1 190 ? -9.555 7.211 9.18 1 98 190 ALA A O 1
ATOM 1506 N N . GLN A 1 191 ? -10.477 6.559 11.109 1 97.75 191 GLN A N 1
ATOM 1507 C CA . GLN A 1 191 ? -10.492 7.91 11.664 1 97.75 191 GLN A CA 1
ATOM 1508 C C . GLN A 1 191 ? -9.078 8.43 11.898 1 97.75 191 GLN A C 1
ATOM 1510 O O . GLN A 1 191 ? -8.789 9.602 11.648 1 97.75 191 GLN A O 1
ATOM 1515 N N . GLN A 1 192 ? -8.266 7.586 12.375 1 97.81 192 GLN A N 1
ATOM 1516 C CA . GLN A 1 192 ? -6.887 7.977 12.617 1 97.81 192 GLN A CA 1
ATOM 1517 C C . GLN A 1 192 ? -6.16 8.289 11.312 1 97.81 192 GLN A C 1
ATOM 1519 O O . GLN A 1 192 ? -5.406 9.266 11.234 1 97.81 192 GLN A O 1
ATOM 1524 N N . ILE A 1 193 ? -6.41 7.488 10.305 1 98.31 193 ILE A N 1
ATOM 1525 C CA . ILE A 1 193 ? -5.828 7.73 8.992 1 98.31 193 ILE A CA 1
ATOM 1526 C C . ILE A 1 193 ? -6.324 9.062 8.445 1 98.31 193 ILE A C 1
ATOM 1528 O O . ILE A 1 193 ? -5.539 9.859 7.914 1 98.31 193 ILE A O 1
ATOM 1532 N N . ALA A 1 194 ? -7.598 9.297 8.602 1 98.19 194 ALA A N 1
ATOM 1533 C CA . ALA A 1 194 ? -8.18 10.547 8.109 1 98.19 194 ALA A CA 1
ATOM 1534 C C . ALA A 1 194 ? -7.543 11.758 8.781 1 98.19 194 ALA A C 1
ATOM 1536 O O . ALA A 1 194 ? -7.27 12.766 8.133 1 98.19 194 ALA A O 1
ATOM 1537 N N . GLU A 1 195 ? -7.32 11.648 10.047 1 97.06 195 GLU A N 1
ATOM 1538 C CA . GLU A 1 195 ? -6.707 12.75 10.781 1 97.06 195 GLU A CA 1
ATOM 1539 C C . GLU A 1 195 ? -5.297 13.039 10.273 1 97.06 195 GLU A C 1
ATOM 1541 O O . GLU A 1 195 ? -4.953 14.195 10.016 1 97.06 195 GLU A O 1
ATOM 1546 N N . LEU A 1 196 ? -4.547 12.016 10.109 1 97.75 196 LEU A N 1
ATOM 1547 C CA . LEU A 1 196 ? -3.182 12.164 9.617 1 97.75 196 LEU A CA 1
ATOM 1548 C C . LEU A 1 196 ? -3.172 12.711 8.195 1 97.75 196 LEU A C 1
ATOM 1550 O O . LEU A 1 196 ? -2.422 13.633 7.883 1 97.75 196 LEU A O 1
ATOM 1554 N N . ALA A 1 197 ? -4.008 12.141 7.336 1 98.38 197 ALA A N 1
ATOM 1555 C CA . ALA A 1 197 ? -4.078 12.555 5.938 1 98.38 197 ALA A CA 1
ATOM 1556 C C . ALA A 1 197 ? -4.5 14.016 5.816 1 98.38 197 ALA A C 1
ATOM 1558 O O . ALA A 1 197 ? -3.928 14.766 5.027 1 98.38 197 ALA A O 1
ATOM 1559 N N . LEU A 1 198 ? -5.465 14.375 6.582 1 97.12 198 LEU A N 1
ATOM 1560 C CA . LEU A 1 198 ? -5.941 15.758 6.539 1 97.12 198 LEU A CA 1
ATOM 1561 C C . LEU A 1 198 ? -4.844 16.719 6.977 1 97.12 198 LEU A C 1
ATOM 1563 O O . LEU A 1 198 ? -4.641 17.766 6.344 1 97.12 198 LEU A O 1
ATOM 1567 N N . ARG A 1 199 ? -4.133 16.406 8 1 95.38 199 ARG A N 1
ATOM 1568 C CA . ARG A 1 199 ? -3.059 17.25 8.508 1 95.38 199 ARG A CA 1
ATOM 1569 C C . ARG A 1 199 ? -1.974 17.453 7.457 1 95.38 199 ARG A C 1
ATOM 1571 O O . ARG A 1 199 ? -1.281 18.469 7.457 1 95.38 199 ARG A O 1
ATOM 1578 N N . SER A 1 200 ? -1.842 16.5 6.555 1 97 200 SER A N 1
ATOM 1579 C CA . SER A 1 200 ? -0.788 16.562 5.547 1 97 200 SER A CA 1
ATOM 1580 C C . SER A 1 200 ? -1.067 17.672 4.531 1 97 200 SER A C 1
ATOM 1582 O O . SER A 1 200 ? -0.162 18.109 3.816 1 97 200 SER A O 1
ATOM 1584 N N . VAL A 1 201 ? -2.305 18.172 4.512 1 97.19 201 VAL A N 1
ATOM 1585 C CA . VAL A 1 201 ? -2.617 19.094 3.434 1 97.19 201 VAL A CA 1
ATOM 1586 C C . VAL A 1 201 ? -3.133 20.406 4.02 1 97.19 201 VAL A C 1
ATOM 1588 O O . VAL A 1 201 ? -3.234 21.422 3.312 1 97.19 201 VAL A O 1
ATOM 1591 N N . LEU A 1 202 ? -3.434 20.406 5.277 1 94.25 202 LEU A N 1
ATOM 1592 C CA . LEU A 1 202 ? -3.975 21.609 5.895 1 94.25 202 LEU A CA 1
ATOM 1593 C C . LEU A 1 202 ? -2.984 22.766 5.789 1 94.25 202 LEU A C 1
ATOM 1595 O O . LEU A 1 202 ? -1.781 22.578 5.98 1 94.25 202 LEU A O 1
ATOM 1599 N N . LYS A 1 203 ? -3.467 23.891 5.484 1 89.31 203 LYS A N 1
ATOM 1600 C CA . LYS A 1 203 ? -2.633 25.078 5.473 1 89.31 203 LYS A CA 1
ATOM 1601 C C . LYS A 1 203 ? -2.158 25.438 6.875 1 89.31 203 LYS A C 1
ATOM 1603 O O . LYS A 1 203 ? -2.955 25.484 7.816 1 89.31 203 LYS A O 1
ATOM 1608 N N . GLN A 1 204 ? -0.828 25.406 6.977 1 73.19 204 GLN A N 1
ATOM 1609 C CA . GLN A 1 204 ? -0.263 25.75 8.281 1 73.19 204 GLN A CA 1
ATOM 1610 C C . GLN A 1 204 ? -0.32 27.266 8.523 1 73.19 204 GLN A C 1
ATOM 1612 O O . GLN A 1 204 ? -0.132 28.047 7.602 1 73.19 204 GLN A O 1
ATOM 1617 N N . GLN A 1 205 ? -1.087 27.797 9.32 1 58.69 205 GLN A N 1
ATOM 1618 C CA . GLN A 1 205 ? -1.055 29.203 9.648 1 58.69 205 GLN A CA 1
ATOM 1619 C C . GLN A 1 205 ? 0.354 29.656 10.031 1 58.69 205 GLN A C 1
ATOM 1621 O O . GLN A 1 205 ? 0.946 29.125 10.969 1 58.69 205 GLN A O 1
ATOM 1626 N N . GLN A 1 206 ? 1.317 29.516 9.047 1 47.47 206 GLN A N 1
ATOM 1627 C CA . GLN A 1 206 ? 2.613 30.094 9.375 1 47.47 206 GLN A CA 1
ATOM 1628 C C . GLN A 1 206 ? 2.459 31.266 10.352 1 47.47 206 GLN A C 1
ATOM 1630 O O . GLN A 1 206 ? 1.451 31.969 10.336 1 47.47 206 GLN A O 1
ATOM 1635 N N . SER A 1 207 ? 3.076 31.203 11.406 1 41.5 207 SER A N 1
ATOM 1636 C CA . SER A 1 207 ? 3.299 32.438 12.172 1 41.5 207 SER A CA 1
ATOM 1637 C C . SER A 1 207 ? 3.59 33.594 11.25 1 41.5 207 SER A C 1
ATOM 1639 O O . SER A 1 207 ? 4.602 33.625 10.547 1 41.5 207 SER A O 1
ATOM 1641 N N . GLU A 1 208 ? 2.68 34.031 10.391 1 39.97 208 GLU A N 1
ATOM 1642 C CA . GLU A 1 208 ? 2.855 35.281 9.648 1 39.97 208 GLU A CA 1
ATOM 1643 C C . GLU A 1 208 ? 3.934 36.156 10.281 1 39.97 208 GLU A C 1
ATOM 1645 O O . GLU A 1 208 ? 4.188 37.281 9.828 1 39.97 208 GLU A O 1
ATOM 1650 N N . PHE A 1 209 ? 4.355 35.875 11.438 1 38.03 209 PHE A N 1
ATOM 1651 C CA . PHE A 1 209 ? 5.246 36.844 12.047 1 38.03 209 PHE A CA 1
ATOM 1652 C C . PHE A 1 209 ? 6.586 36.875 11.32 1 38.03 209 PHE A C 1
ATOM 1654 O O . PHE A 1 209 ? 7.414 37.75 11.578 1 38.03 209 PHE A O 1
ATOM 1661 N N . ARG A 1 210 ? 7.047 35.906 10.656 1 42 210 ARG A N 1
ATOM 1662 C CA . ARG A 1 210 ? 8.469 35.969 10.336 1 42 210 ARG A CA 1
ATOM 1663 C C . ARG A 1 210 ? 8.727 36.875 9.141 1 42 210 ARG A C 1
ATOM 1665 O O . ARG A 1 210 ? 9.844 37.344 8.938 1 42 210 ARG A O 1
ATOM 1672 N N . SER A 1 211 ? 8.109 36.688 8.062 1 40.5 211 SER A N 1
ATOM 1673 C CA . SER A 1 211 ? 8.648 37.406 6.922 1 40.5 211 SER A CA 1
ATOM 1674 C C . SER A 1 211 ? 8.359 38.906 7.027 1 40.5 211 SER A C 1
ATOM 1676 O O . SER A 1 211 ? 8.711 39.656 6.137 1 40.5 211 SER A O 1
ATOM 1678 N N . THR A 1 212 ? 7.43 39.281 7.742 1 41.94 212 THR A N 1
ATOM 1679 C CA . THR A 1 212 ? 7.238 40.75 7.789 1 41.94 212 THR A CA 1
ATOM 1680 C C . THR A 1 212 ? 8.336 41.406 8.609 1 41.94 212 THR A C 1
ATOM 1682 O O . THR A 1 212 ? 8.922 40.781 9.5 1 41.94 212 THR A O 1
ATOM 1685 N N . SER A 1 213 ? 8.984 42.5 8.164 1 45.81 213 SER A N 1
ATOM 1686 C CA . SER A 1 213 ? 9.859 43.312 8.992 1 45.81 213 SER A CA 1
ATOM 1687 C C . SER A 1 213 ? 9.406 43.312 10.445 1 45.81 213 SER A C 1
ATOM 1689 O O . SER A 1 213 ? 8.227 43.094 10.734 1 45.81 213 SER A O 1
ATOM 1691 N N . PRO A 1 214 ? 10.336 43.031 11.328 1 49.59 214 PRO A N 1
ATOM 1692 C CA . PRO A 1 214 ? 9.922 43.156 12.727 1 49.59 214 PRO A CA 1
ATOM 1693 C C . PRO A 1 214 ? 8.797 44.156 12.914 1 49.59 214 PRO A C 1
ATOM 1695 O O . PRO A 1 214 ? 7.891 43.938 13.719 1 49.59 214 PRO A O 1
ATOM 1698 N N . ARG A 1 215 ? 8.805 45.094 12.07 1 54.81 215 ARG A N 1
ATOM 1699 C CA . ARG A 1 215 ? 7.801 46.156 12.148 1 54.81 215 ARG A CA 1
ATOM 1700 C C . ARG A 1 215 ? 6.445 45.625 11.656 1 54.81 215 ARG A C 1
ATOM 1702 O O . ARG A 1 215 ? 5.414 45.938 12.266 1 54.81 215 ARG A O 1
ATOM 1709 N N . GLU A 1 216 ? 6.496 45 10.633 1 56.75 216 GLU A N 1
ATOM 1710 C CA . GLU A 1 216 ? 5.242 44.5 10.07 1 56.75 216 GLU A CA 1
ATOM 1711 C C . GLU A 1 216 ? 4.656 43.375 10.914 1 56.75 216 GLU A C 1
ATOM 1713 O O . GLU A 1 216 ? 3.441 43.312 11.109 1 56.75 216 GLU A O 1
ATOM 1718 N N . SER A 1 217 ? 5.496 42.656 11.375 1 56.5 217 SER A N 1
ATOM 1719 C CA . SER A 1 217 ? 5.066 41.625 12.305 1 56.5 217 SER A CA 1
ATOM 1720 C C . SER A 1 217 ? 4.469 42.219 13.57 1 56.5 217 SER A C 1
ATOM 1722 O O . SER A 1 217 ? 3.469 41.719 14.094 1 56.5 217 SER A O 1
ATOM 1724 N N . LEU A 1 218 ? 5.113 43.25 14.016 1 58.78 218 LEU A N 1
ATOM 1725 C CA . LEU A 1 218 ? 4.59 44.031 15.148 1 58.78 218 LEU A CA 1
ATOM 1726 C C . LEU A 1 218 ? 3.238 44.625 14.805 1 58.78 218 LEU A C 1
ATOM 1728 O O . LEU A 1 218 ? 2.332 44.656 15.641 1 58.78 218 LEU A O 1
ATOM 1732 N N . GLN A 1 219 ? 3.109 45.062 13.609 1 61.94 219 GLN A N 1
ATOM 1733 C CA . GLN A 1 219 ? 1.848 45.688 13.203 1 61.94 219 GLN A CA 1
ATOM 1734 C C . GLN A 1 219 ? 0.733 44.625 13.133 1 61.94 219 GLN A C 1
ATOM 1736 O O . GLN A 1 219 ? -0.396 44.906 13.547 1 61.94 219 GLN A O 1
ATOM 1741 N N . ILE A 1 220 ? 1.005 43.5 12.703 1 60.59 220 ILE A N 1
ATOM 1742 C CA . ILE A 1 220 ? 0.008 42.438 12.586 1 60.59 220 ILE A CA 1
ATOM 1743 C C . ILE A 1 220 ? -0.406 41.969 13.969 1 60.59 220 ILE A C 1
ATOM 1745 O O . ILE A 1 220 ? -1.594 41.75 14.234 1 60.59 220 ILE A O 1
ATOM 1749 N N . LEU A 1 221 ? 0.583 41.875 14.867 1 60.69 221 LEU A N 1
ATOM 1750 C CA . LEU A 1 221 ? 0.281 41.531 16.25 1 60.69 221 LEU A CA 1
ATOM 1751 C C . LEU A 1 221 ? -0.561 42.625 16.906 1 60.69 221 LEU A C 1
ATOM 1753 O O . LEU A 1 221 ? -1.497 42.312 17.656 1 60.69 221 LEU A O 1
ATOM 1757 N N . ARG A 1 222 ? -0.175 43.781 16.531 1 65 222 ARG A N 1
ATOM 1758 C CA . ARG A 1 222 ? -0.926 44.906 17.062 1 65 222 ARG A CA 1
ATOM 1759 C C . ARG A 1 222 ? -2.354 44.938 16.531 1 65 222 ARG A C 1
ATOM 1761 O O . ARG A 1 222 ? -3.299 45.219 17.266 1 65 222 ARG A O 1
ATOM 1768 N N . ASP A 1 223 ? -2.498 44.625 15.336 1 62.34 223 ASP A N 1
ATOM 1769 C CA . ASP A 1 223 ? -3.83 44.594 14.742 1 62.34 223 ASP A CA 1
ATOM 1770 C C . ASP A 1 223 ? -4.68 43.469 15.32 1 62.34 223 ASP A C 1
ATOM 1772 O O . ASP A 1 223 ? -5.875 43.656 15.57 1 62.34 223 ASP A O 1
ATOM 1776 N N . GLN A 1 224 ? -4.059 42.469 15.555 1 60.69 224 GLN A N 1
ATOM 1777 C CA . GLN A 1 224 ? -4.77 41.344 16.156 1 60.69 224 GLN A CA 1
ATOM 1778 C C . GLN A 1 224 ? -5.148 41.625 17.609 1 60.69 224 GLN A C 1
ATOM 1780 O O . GLN A 1 224 ? -6.238 41.281 18.047 1 60.69 224 GLN A O 1
ATOM 1785 N N . LEU A 1 225 ? -4.191 42.25 18.266 1 63.88 225 LEU A N 1
ATOM 1786 C CA . LEU A 1 225 ? -4.477 42.719 19.625 1 63.88 225 LEU A CA 1
ATOM 1787 C C . LEU A 1 225 ? -5.656 43.656 19.641 1 63.88 225 LEU A C 1
ATOM 1789 O O . LEU A 1 225 ? -6.516 43.594 20.516 1 63.88 225 LEU A O 1
ATOM 1793 N N . ASP A 1 226 ? -5.672 44.531 18.688 1 62.69 226 ASP A N 1
ATOM 1794 C CA . ASP A 1 226 ? -6.75 45.531 18.594 1 62.69 226 ASP A CA 1
ATOM 1795 C C . ASP A 1 226 ? -8.094 44.844 18.375 1 62.69 226 ASP A C 1
ATOM 1797 O O . ASP A 1 226 ? -9.102 45.219 18.969 1 62.69 226 ASP A O 1
ATOM 1801 N N . ILE A 1 227 ? -8.109 43.875 17.578 1 59.56 227 ILE A N 1
ATOM 1802 C CA . ILE A 1 227 ? -9.344 43.156 17.281 1 59.56 227 ILE A CA 1
ATOM 1803 C C . ILE A 1 227 ? -9.805 42.375 18.516 1 59.56 227 ILE A C 1
ATOM 1805 O O . ILE A 1 227 ? -10.984 42.406 18.859 1 59.56 227 ILE A O 1
ATOM 1809 N N . LEU A 1 228 ? -8.859 41.844 19.141 1 59.47 228 LEU A N 1
ATOM 1810 C CA . LEU A 1 228 ? -9.211 41.094 20.344 1 59.47 228 LEU A CA 1
ATOM 1811 C C . LEU A 1 228 ? -9.695 42.031 21.438 1 59.47 228 LEU A C 1
ATOM 1813 O O . LEU A 1 228 ? -10.648 41.719 22.156 1 59.47 228 LEU A O 1
ATOM 1817 N N . GLU A 1 229 ? -9.078 43.125 21.547 1 66.12 229 GLU A N 1
ATOM 1818 C CA . GLU A 1 229 ? -9.477 44.125 22.547 1 66.12 229 GLU A CA 1
ATOM 1819 C C . GLU A 1 229 ? -10.875 44.656 22.25 1 66.12 229 GLU A C 1
ATOM 1821 O O . GLU A 1 229 ? -11.641 44.938 23.172 1 66.12 229 GLU A O 1
ATOM 1826 N N . SER A 1 230 ? -11.188 44.75 21.031 1 63.5 230 SER A N 1
ATOM 1827 C CA . SER A 1 230 ? -12.5 45.281 20.672 1 63.5 230 SER A CA 1
ATOM 1828 C C . SER A 1 230 ? -13.609 44.281 20.969 1 63.5 230 SER A C 1
ATOM 1830 O O . SER A 1 230 ? -14.781 44.656 21.062 1 63.5 230 SER A O 1
ATOM 1832 N N . GLN A 1 231 ? -13.219 43.094 21.172 1 54.06 231 GLN A N 1
ATOM 1833 C CA . GLN A 1 231 ? -14.219 42.062 21.406 1 54.06 231 GLN A CA 1
ATOM 1834 C C . GLN A 1 231 ? -14.398 41.781 22.891 1 54.06 231 GLN A C 1
ATOM 1836 O O . GLN A 1 231 ? -15.281 41.031 23.297 1 54.06 231 GLN A O 1
ATOM 1841 N N . LEU A 1 232 ? -13.531 42.344 23.656 1 56.22 232 LEU A N 1
ATOM 1842 C CA . LEU A 1 232 ? -13.727 42.25 25.109 1 56.22 232 LEU A CA 1
ATOM 1843 C C . LEU A 1 232 ? -14.852 43.156 25.578 1 56.22 232 LEU A C 1
ATOM 1845 O O . LEU A 1 232 ? -14.945 44.312 25.141 1 56.22 232 LEU A O 1
ATOM 1849 N N . PRO A 1 233 ? -15.875 42.5 26.234 1 59.06 233 PRO A N 1
ATOM 1850 C CA . PRO A 1 233 ? -16.922 43.375 26.781 1 59.06 233 PRO A CA 1
ATOM 1851 C C . PRO A 1 233 ? -16.359 44.469 27.672 1 59.06 233 PRO A C 1
ATOM 1853 O O . PRO A 1 233 ? -15.289 44.312 28.266 1 59.06 233 PRO A O 1
ATOM 1856 N N . MET B 1 1 ? 62.719 -7.551 -8.531 1 36.19 1 MET B N 1
ATOM 1857 C CA . MET B 1 1 ? 61.594 -7.617 -7.609 1 36.19 1 MET B CA 1
ATOM 1858 C C . MET B 1 1 ? 60.281 -7.5 -8.359 1 36.19 1 MET B C 1
ATOM 1860 O O . MET B 1 1 ? 59.938 -6.43 -8.859 1 36.19 1 MET B O 1
ATOM 1864 N N . PHE B 1 2 ? 59.781 -8.523 -9.078 1 40.5 2 PHE B N 1
ATOM 1865 C CA . PHE B 1 2 ? 58.656 -8.648 -10 1 40.5 2 PHE B CA 1
ATOM 1866 C C . PHE B 1 2 ? 57.344 -8.461 -9.273 1 40.5 2 PHE B C 1
ATOM 1868 O O . PHE B 1 2 ? 57.094 -9.062 -8.219 1 40.5 2 PHE B O 1
ATOM 1875 N N . ASP B 1 3 ? 56.844 -7.211 -9.172 1 41.38 3 ASP B N 1
ATOM 1876 C CA . ASP B 1 3 ? 55.562 -6.84 -8.609 1 41.38 3 ASP B CA 1
ATOM 1877 C C . ASP B 1 3 ? 54.469 -7.836 -9.016 1 41.38 3 ASP B C 1
ATOM 1879 O O . ASP B 1 3 ? 54.344 -8.188 -10.195 1 41.38 3 ASP B O 1
ATOM 1883 N N . LYS B 1 4 ? 54.156 -8.734 -8.094 1 47.34 4 LYS B N 1
ATOM 1884 C CA . LYS B 1 4 ? 53.062 -9.672 -8.328 1 47.34 4 LYS B CA 1
ATOM 1885 C C . LYS B 1 4 ? 51.844 -8.961 -8.906 1 47.34 4 LYS B C 1
ATOM 1887 O O . LYS B 1 4 ? 51.531 -7.848 -8.492 1 47.34 4 LYS B O 1
ATOM 1892 N N . PRO B 1 5 ? 51.438 -9.258 -10.125 1 46.34 5 PRO B N 1
ATOM 1893 C CA . PRO B 1 5 ? 50.25 -8.586 -10.68 1 46.34 5 PRO B CA 1
ATOM 1894 C C . PRO B 1 5 ? 49.125 -8.484 -9.68 1 46.34 5 PRO B C 1
ATOM 1896 O O . PRO B 1 5 ? 49 -9.328 -8.781 1 46.34 5 PRO B O 1
ATOM 1899 N N . LYS B 1 6 ? 48.75 -7.34 -9.383 1 45.75 6 LYS B N 1
ATOM 1900 C CA . LYS B 1 6 ? 47.562 -7.141 -8.555 1 45.75 6 LYS B CA 1
ATOM 1901 C C . LYS B 1 6 ? 46.5 -8.18 -8.867 1 45.75 6 LYS B C 1
ATOM 1903 O O . LYS B 1 6 ? 46.219 -8.477 -10.039 1 45.75 6 LYS B O 1
ATOM 1908 N N . PRO B 1 7 ? 46.094 -8.977 -7.93 1 42.5 7 PRO B N 1
ATOM 1909 C CA . PRO B 1 7 ? 45.062 -9.969 -8.266 1 42.5 7 PRO B CA 1
ATOM 1910 C C . PRO B 1 7 ? 43.906 -9.375 -9.078 1 42.5 7 PRO B C 1
ATOM 1912 O O . PRO B 1 7 ? 43.5 -8.242 -8.82 1 42.5 7 PRO B O 1
ATOM 1915 N N . MET B 1 8 ? 43.781 -9.547 -10.461 1 36.75 8 MET B N 1
ATOM 1916 C CA . MET B 1 8 ? 42.625 -9.133 -11.25 1 36.75 8 MET B CA 1
ATOM 1917 C C . MET B 1 8 ? 41.344 -9.344 -10.461 1 36.75 8 MET B C 1
ATOM 1919 O O . MET B 1 8 ? 40.906 -10.477 -10.266 1 36.75 8 MET B O 1
ATOM 1923 N N . LYS B 1 9 ? 41.125 -8.883 -9.32 1 45.78 9 LYS B N 1
ATOM 1924 C CA . LYS B 1 9 ? 39.812 -8.766 -8.68 1 45.78 9 LYS B CA 1
ATOM 1925 C C . LYS B 1 9 ? 38.688 -8.82 -9.711 1 45.78 9 LYS B C 1
ATOM 1927 O O . LYS B 1 9 ? 38.344 -7.801 -10.32 1 45.78 9 LYS B O 1
ATOM 1932 N N . SER B 1 10 ? 38.531 -9.82 -10.961 1 44.28 10 SER B N 1
ATOM 1933 C CA . SER B 1 10 ? 38.625 -10.172 -12.367 1 44.28 10 SER B CA 1
ATOM 1934 C C . SER B 1 10 ? 37.281 -10.031 -13.07 1 44.28 10 SER B C 1
ATOM 1936 O O . SER B 1 10 ? 36.219 -10.023 -12.422 1 44.28 10 SER B O 1
ATOM 1938 N N . ARG B 1 11 ? 37.031 -9.648 -14.367 1 51.97 11 ARG B N 1
ATOM 1939 C CA . ARG B 1 11 ? 36.031 -9.609 -15.422 1 51.97 11 ARG B CA 1
ATOM 1940 C C . ARG B 1 11 ? 35.031 -10.734 -15.25 1 51.97 11 ARG B C 1
ATOM 1942 O O . ARG B 1 11 ? 33.875 -10.617 -15.695 1 51.97 11 ARG B O 1
ATOM 1949 N N . HIS B 1 12 ? 35.438 -11.797 -14.539 1 52.91 12 HIS B N 1
ATOM 1950 C CA . HIS B 1 12 ? 34.594 -12.977 -14.406 1 52.91 12 HIS B CA 1
ATOM 1951 C C . HIS B 1 12 ? 33.531 -12.781 -13.328 1 52.91 12 HIS B C 1
ATOM 1953 O O . HIS B 1 12 ? 32.375 -13.188 -13.508 1 52.91 12 HIS B O 1
ATOM 1959 N N . ASN B 1 13 ? 33.875 -12.047 -12.211 1 63.09 13 ASN B N 1
ATOM 1960 C CA . ASN B 1 13 ? 32.938 -11.836 -11.109 1 63.09 13 ASN B CA 1
ATOM 1961 C C . ASN B 1 13 ? 31.844 -10.859 -11.5 1 63.09 13 ASN B C 1
ATOM 1963 O O . ASN B 1 13 ? 30.672 -11.047 -11.141 1 63.09 13 ASN B O 1
ATOM 1967 N N . GLY B 1 14 ? 32.25 -9.906 -12.344 1 70.56 14 GLY B N 1
ATOM 1968 C CA . GLY B 1 14 ? 31.281 -8.93 -12.828 1 70.56 14 GLY B CA 1
ATOM 1969 C C . GLY B 1 14 ? 30.25 -9.531 -13.758 1 70.56 14 GLY B C 1
ATOM 1970 O O . GLY B 1 14 ? 29.062 -9.227 -13.656 1 70.56 14 GLY B O 1
ATOM 1971 N N . ARG B 1 15 ? 30.781 -10.414 -14.547 1 74.88 15 ARG B N 1
ATOM 1972 C CA . ARG B 1 15 ? 29.891 -11.07 -15.492 1 74.88 15 ARG B CA 1
ATOM 1973 C C . ARG B 1 15 ? 28.906 -11.984 -14.766 1 74.88 15 ARG B C 1
ATOM 1975 O O . ARG B 1 15 ? 27.734 -12.047 -15.133 1 74.88 15 ARG B O 1
ATOM 1982 N N . ASN B 1 16 ? 29.5 -12.641 -13.742 1 83.06 16 ASN B N 1
ATOM 1983 C CA . ASN B 1 16 ? 28.656 -13.539 -12.953 1 83.06 16 ASN B CA 1
ATOM 1984 C C . ASN B 1 16 ? 27.562 -12.781 -12.211 1 83.06 16 ASN B C 1
ATOM 1986 O O . ASN B 1 16 ? 26.406 -13.203 -12.188 1 83.06 16 ASN B O 1
ATOM 1990 N N . GLU B 1 17 ? 27.984 -11.648 -11.734 1 86.25 17 GLU B N 1
ATOM 1991 C CA . GLU B 1 17 ? 27.016 -10.844 -11 1 86.25 17 GLU B CA 1
ATOM 1992 C C . GLU B 1 17 ? 25.953 -10.258 -11.938 1 86.25 17 GLU B C 1
ATOM 1994 O O . GLU B 1 17 ? 24.781 -10.188 -11.578 1 86.25 17 GLU B O 1
ATOM 1999 N N . MET B 1 18 ? 26.375 -9.992 -13.102 1 88.69 18 MET B N 1
ATOM 2000 C CA . MET B 1 18 ? 25.453 -9.438 -14.086 1 88.69 18 MET B CA 1
ATOM 2001 C C . MET B 1 18 ? 24.438 -10.477 -14.531 1 88.69 18 MET B C 1
ATOM 2003 O O . MET B 1 18 ? 23.266 -10.172 -14.703 1 88.69 18 MET B O 1
AT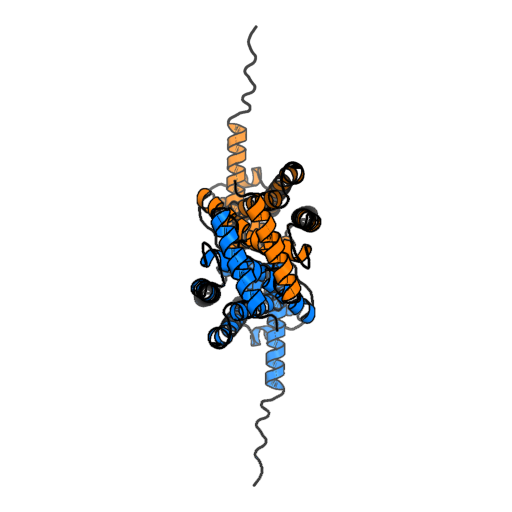OM 2007 N N . GLN B 1 19 ? 24.953 -11.688 -14.711 1 91.31 19 GLN B N 1
ATOM 2008 C CA . GLN B 1 19 ? 24.062 -12.773 -15.117 1 91.31 19 GLN B CA 1
ATOM 2009 C C . GLN B 1 19 ? 23.062 -13.102 -14.008 1 91.31 19 GLN B C 1
ATOM 2011 O O . GLN B 1 19 ? 21.875 -13.305 -14.281 1 91.31 19 GLN B O 1
ATOM 2016 N N . ARG B 1 20 ? 23.547 -13.125 -12.859 1 94.31 20 ARG B N 1
ATOM 2017 C CA . ARG B 1 20 ? 22.688 -13.367 -11.711 1 94.31 20 ARG B CA 1
ATOM 2018 C C . ARG B 1 20 ? 21.594 -12.32 -11.617 1 94.31 20 ARG B C 1
ATOM 2020 O O . ARG B 1 20 ? 20.422 -12.656 -11.414 1 94.31 20 ARG B O 1
ATOM 2027 N N . GLU B 1 21 ? 21.969 -11.102 -11.805 1 93.81 21 GLU B N 1
ATOM 2028 C CA . GLU B 1 21 ? 21.016 -10 -11.727 1 93.81 21 GLU B CA 1
ATOM 2029 C C . GLU B 1 21 ? 20 -10.078 -12.867 1 93.81 21 GLU B C 1
ATOM 2031 O O . GLU B 1 21 ? 18.812 -9.758 -12.672 1 93.81 21 GLU B O 1
ATOM 2036 N N . SER B 1 22 ? 20.453 -10.477 -13.961 1 95.06 22 SER B N 1
ATOM 2037 C CA . SER B 1 22 ? 19.547 -10.625 -15.102 1 95.06 22 SER B CA 1
ATOM 2038 C C . SER B 1 22 ? 18.484 -11.688 -14.828 1 95.06 22 SER B C 1
ATOM 2040 O O . SER B 1 22 ? 17.328 -11.523 -15.211 1 95.06 22 SER B O 1
ATOM 2042 N N . ILE B 1 23 ? 18.938 -12.703 -14.195 1 96.25 23 ILE B N 1
ATOM 2043 C CA . ILE B 1 23 ? 18.016 -13.781 -13.859 1 96.25 23 ILE B CA 1
ATOM 2044 C C . ILE B 1 23 ? 16.984 -13.281 -12.844 1 96.25 23 ILE B C 1
ATOM 2046 O O . ILE B 1 23 ? 15.781 -13.523 -13 1 96.25 23 ILE B O 1
ATOM 2050 N N . LEU B 1 24 ? 17.453 -12.555 -11.883 1 96 24 LEU B N 1
ATOM 2051 C CA . LEU B 1 24 ? 16.562 -12.031 -10.852 1 96 24 LEU B CA 1
ATOM 2052 C C . LEU B 1 24 ? 15.539 -11.07 -11.453 1 96 24 LEU B C 1
ATOM 2054 O O . LEU B 1 24 ? 14.352 -11.133 -11.125 1 96 24 LEU B O 1
ATOM 2058 N N . LYS B 1 25 ? 15.945 -10.281 -12.336 1 94.75 25 LYS B N 1
ATOM 2059 C CA . LYS B 1 25 ? 15.062 -9.32 -12.992 1 94.75 25 LYS B CA 1
ATOM 2060 C C . LYS B 1 25 ? 14.023 -10.031 -13.859 1 94.75 25 LYS B C 1
ATOM 2062 O O . LYS B 1 25 ? 12.836 -9.711 -13.805 1 94.75 25 LYS B O 1
ATOM 2067 N N . ALA B 1 26 ? 14.492 -10.969 -14.578 1 95.94 26 ALA B N 1
ATOM 2068 C CA . ALA B 1 26 ? 13.594 -11.727 -15.445 1 95.94 26 ALA B CA 1
ATOM 2069 C C . ALA B 1 26 ? 12.57 -12.508 -14.625 1 95.94 26 ALA B C 1
ATOM 2071 O O . ALA B 1 26 ? 11.383 -12.508 -14.945 1 95.94 26 ALA B O 1
ATOM 2072 N N . ALA B 1 27 ? 13.055 -13.133 -13.625 1 96.69 27 ALA B N 1
ATOM 2073 C CA . ALA B 1 27 ? 12.172 -13.906 -12.758 1 96.69 27 ALA B CA 1
ATOM 2074 C C . ALA B 1 27 ? 11.117 -13.008 -12.109 1 96.69 27 ALA B C 1
ATOM 2076 O O . ALA B 1 27 ? 9.938 -13.359 -12.062 1 96.69 27 ALA B O 1
ATOM 2077 N N . SER B 1 28 ? 11.539 -11.852 -11.664 1 94.88 28 SER B N 1
ATOM 2078 C CA . SER B 1 28 ? 10.625 -10.922 -11.016 1 94.88 28 SER B CA 1
ATOM 2079 C C . SER B 1 28 ? 9.492 -10.516 -11.953 1 94.88 28 SER B C 1
ATOM 2081 O O . SER B 1 28 ? 8.328 -10.477 -11.547 1 94.88 28 SER B O 1
ATOM 2083 N N . LYS B 1 29 ? 9.836 -10.258 -13.125 1 93.06 29 LYS B N 1
ATOM 2084 C CA . LYS B 1 29 ? 8.828 -9.891 -14.125 1 93.06 29 LYS B CA 1
ATOM 2085 C C . LYS B 1 29 ? 7.828 -11.023 -14.344 1 93.06 29 LYS B C 1
ATOM 2087 O O . LYS B 1 29 ? 6.617 -10.789 -14.367 1 93.06 29 LYS B O 1
ATOM 2092 N N . LEU B 1 30 ? 8.305 -12.195 -14.438 1 92.88 30 LEU B N 1
ATOM 2093 C CA . LEU B 1 30 ? 7.457 -13.359 -14.68 1 92.88 30 LEU B CA 1
ATOM 2094 C C . LEU B 1 30 ? 6.602 -13.664 -13.461 1 92.88 30 LEU B C 1
ATOM 2096 O O . LEU B 1 30 ? 5.438 -14.047 -13.594 1 92.88 30 LEU B O 1
ATOM 2100 N N . PHE B 1 31 ? 7.207 -13.461 -12.289 1 91.12 31 PHE B N 1
ATOM 2101 C CA . PHE B 1 31 ? 6.461 -13.695 -11.055 1 91.12 31 PHE B CA 1
ATOM 2102 C C . PHE B 1 31 ? 5.281 -12.734 -10.953 1 91.12 31 PHE B C 1
ATOM 2104 O O . PHE B 1 31 ? 4.23 -13.094 -10.422 1 91.12 31 PHE B O 1
ATOM 2111 N N . ILE B 1 32 ? 5.422 -11.562 -11.469 1 88.19 32 ILE B N 1
ATOM 2112 C CA . ILE B 1 32 ? 4.34 -10.586 -11.438 1 88.19 32 ILE B CA 1
ATOM 2113 C C . ILE B 1 32 ? 3.297 -10.938 -12.5 1 88.19 32 ILE B C 1
ATOM 2115 O O . ILE B 1 32 ? 2.094 -10.906 -12.227 1 88.19 32 ILE B O 1
ATOM 2119 N N . GLU B 1 33 ? 3.715 -11.375 -13.625 1 85.44 33 GLU B N 1
ATOM 2120 C CA . GLU B 1 33 ? 2.834 -11.602 -14.766 1 85.44 33 GLU B CA 1
ATOM 2121 C C . GLU B 1 33 ? 2.049 -12.898 -14.609 1 85.44 33 GLU B C 1
ATOM 2123 O O . GLU B 1 33 ? 0.845 -12.938 -14.867 1 85.44 33 GLU B O 1
ATOM 2128 N N . LYS B 1 34 ? 2.791 -13.953 -14.125 1 84.12 34 LYS B N 1
ATOM 2129 C CA . LYS B 1 34 ? 2.195 -15.281 -14.133 1 84.12 34 LYS B CA 1
ATOM 2130 C C . LYS B 1 34 ? 1.946 -15.781 -12.711 1 84.12 34 LYS B C 1
ATOM 2132 O O . LYS B 1 34 ? 1.31 -16.812 -12.516 1 84.12 34 LYS B O 1
ATOM 2137 N N . GLY B 1 35 ? 2.402 -15 -11.789 1 83.94 35 GLY B N 1
ATOM 2138 C CA . GLY B 1 35 ? 2.408 -15.531 -10.438 1 83.94 35 GLY B CA 1
ATOM 2139 C C . GLY B 1 35 ? 3.582 -16.453 -10.164 1 83.94 35 GLY B C 1
ATOM 2140 O O . GLY B 1 35 ? 4.16 -17.016 -11.094 1 83.94 35 GLY B O 1
ATOM 2141 N N . PHE B 1 36 ? 3.885 -16.688 -8.969 1 87.75 36 PHE B N 1
ATOM 2142 C CA . PHE B 1 36 ? 5.008 -17.531 -8.578 1 87.75 36 PHE B CA 1
ATOM 2143 C C . PHE B 1 36 ? 4.758 -18.984 -8.977 1 87.75 36 PHE B C 1
ATOM 2145 O O . PHE B 1 36 ? 5.621 -19.625 -9.578 1 87.75 36 PHE B O 1
ATOM 2152 N N . GLY B 1 37 ? 3.611 -19.406 -8.625 1 84.19 37 GLY B N 1
ATOM 2153 C CA . GLY B 1 37 ? 3.26 -20.781 -8.953 1 84.19 37 GLY B CA 1
ATOM 2154 C C . GLY B 1 37 ? 3.234 -21.047 -10.445 1 84.19 37 GLY B C 1
ATOM 2155 O O . GLY B 1 37 ? 3.592 -22.141 -10.891 1 84.19 37 GLY B O 1
ATOM 2156 N N . GLY B 1 38 ? 2.914 -20.062 -11.211 1 84 38 GLY B N 1
ATOM 2157 C CA . GLY B 1 38 ? 2.742 -20.203 -12.648 1 84 38 GLY B CA 1
ATOM 2158 C C . GLY B 1 38 ? 4.031 -20.016 -13.43 1 84 38 GLY B C 1
ATOM 2159 O O . GLY B 1 38 ? 4.043 -20.125 -14.656 1 84 38 GLY B O 1
ATOM 2160 N N . THR B 1 39 ? 5.062 -19.719 -12.734 1 91.81 39 THR B N 1
ATOM 2161 C CA . THR B 1 39 ? 6.34 -19.469 -13.391 1 91.81 39 THR B CA 1
ATOM 2162 C C . THR B 1 39 ? 7.273 -20.672 -13.211 1 91.81 39 THR B C 1
ATOM 2164 O O . THR B 1 39 ? 7.355 -21.25 -12.125 1 91.81 39 THR B O 1
ATOM 2167 N N . SER B 1 40 ? 7.945 -21.109 -14.289 1 94.06 40 SER B N 1
ATOM 2168 C CA . SER B 1 40 ? 8.906 -22.203 -14.234 1 94.06 40 SER B CA 1
ATOM 2169 C C . SER B 1 40 ? 10.312 -21.719 -14.57 1 94.06 40 SER B C 1
ATOM 2171 O O . SER B 1 40 ? 10.492 -20.625 -15.094 1 94.06 40 SER B O 1
ATOM 2173 N N . MET B 1 41 ? 11.266 -22.594 -14.234 1 96.44 41 MET B N 1
ATOM 2174 C CA . MET B 1 41 ? 12.641 -22.312 -14.617 1 96.44 41 MET B CA 1
ATOM 2175 C C . MET B 1 41 ? 12.781 -22.234 -16.141 1 96.44 41 MET B C 1
ATOM 2177 O O . MET B 1 41 ? 13.578 -21.453 -16.656 1 96.44 41 MET B O 1
ATOM 2181 N N . HIS B 1 42 ? 12.016 -23 -16.781 1 96.25 42 HIS B N 1
ATOM 2182 C CA . HIS B 1 42 ? 11.992 -22.969 -18.25 1 96.25 42 HIS B CA 1
ATOM 2183 C C . HIS B 1 42 ? 11.523 -21.625 -18.766 1 96.25 42 HIS B C 1
ATOM 2185 O O . HIS B 1 42 ? 12.125 -21.062 -19.688 1 96.25 42 HIS B O 1
ATOM 2191 N N . ASP B 1 43 ? 10.516 -21.078 -18.188 1 96.19 43 ASP B N 1
ATOM 2192 C CA . ASP B 1 43 ? 10 -19.766 -18.578 1 96.19 43 ASP B CA 1
ATOM 2193 C C . ASP B 1 43 ? 11.078 -18.688 -18.469 1 96.19 43 ASP B C 1
ATOM 2195 O O . ASP B 1 43 ? 11.211 -17.844 -19.344 1 96.19 43 ASP B O 1
ATOM 2199 N N . ILE B 1 44 ? 11.797 -18.734 -17.344 1 97.31 44 ILE B N 1
ATOM 2200 C CA . ILE B 1 44 ? 12.836 -17.734 -17.078 1 97.31 44 ILE B CA 1
ATOM 2201 C C . ILE B 1 44 ? 13.953 -17.859 -18.109 1 97.31 44 ILE B C 1
ATOM 2203 O O . ILE B 1 44 ? 14.414 -16.859 -18.656 1 97.31 44 ILE B O 1
ATOM 2207 N N . ALA B 1 45 ? 14.328 -19.078 -18.406 1 97.19 45 ALA B N 1
ATOM 2208 C CA . ALA B 1 45 ? 15.352 -19.328 -19.422 1 97.19 45 ALA B CA 1
ATOM 2209 C C . ALA B 1 45 ? 14.914 -18.812 -20.781 1 97.19 45 ALA B C 1
ATOM 2211 O O . ALA B 1 45 ? 15.695 -18.172 -21.5 1 97.19 45 ALA B O 1
ATOM 2212 N N . GLU B 1 46 ? 13.703 -19.047 -21.094 1 97.12 46 GLU B N 1
ATOM 2213 C CA . GLU B 1 46 ? 13.148 -18.625 -22.359 1 97.12 46 GLU B CA 1
ATOM 2214 C C . GLU B 1 46 ? 13.148 -17.094 -22.484 1 97.12 46 GLU B C 1
ATOM 2216 O O . GLU B 1 46 ? 13.516 -16.547 -23.516 1 97.12 46 GLU B O 1
ATOM 2221 N N . LEU B 1 47 ? 12.789 -16.469 -21.422 1 95.94 47 LEU B N 1
ATOM 2222 C CA . LEU B 1 47 ? 12.734 -15.016 -21.422 1 95.94 47 LEU B CA 1
ATOM 2223 C C . LEU B 1 47 ? 14.125 -14.422 -21.641 1 95.94 47 LEU B C 1
ATOM 2225 O O . LEU B 1 47 ? 14.273 -13.391 -22.281 1 95.94 47 LEU B O 1
ATOM 2229 N N . LEU B 1 48 ? 15.094 -15.023 -21.094 1 96.69 48 LEU B N 1
ATOM 2230 C CA . LEU B 1 48 ? 16.469 -14.531 -21.172 1 96.69 48 LEU B CA 1
ATOM 2231 C C . LEU B 1 48 ? 17.172 -15.07 -22.406 1 96.69 48 LEU B C 1
ATOM 2233 O O . LEU B 1 48 ? 18.312 -14.68 -22.703 1 96.69 48 LEU B O 1
ATOM 2237 N N . ALA B 1 49 ? 16.484 -15.969 -23.109 1 96.69 49 ALA B N 1
ATOM 2238 C CA . ALA B 1 49 ? 17.047 -16.609 -24.297 1 96.69 49 ALA B CA 1
ATOM 2239 C C . ALA B 1 49 ? 18.344 -17.328 -23.953 1 96.69 49 ALA B C 1
ATOM 2241 O O . ALA B 1 49 ? 19.359 -17.141 -24.625 1 96.69 49 ALA B O 1
ATOM 2242 N N . VAL B 1 50 ? 18.359 -18.047 -22.922 1 95.38 50 VAL B N 1
ATOM 2243 C CA . VAL B 1 50 ? 19.469 -18.875 -22.5 1 95.38 50 VAL B CA 1
ATOM 2244 C C . VAL B 1 50 ? 18.984 -20.312 -22.266 1 95.38 50 VAL B C 1
ATOM 2246 O O . VAL B 1 50 ? 17.781 -20.578 -22.281 1 95.38 50 VAL B O 1
ATOM 2249 N N . THR B 1 51 ? 20 -21.156 -22.094 1 92.94 51 THR B N 1
ATOM 2250 C CA . THR B 1 51 ? 19.656 -22.547 -21.812 1 92.94 51 THR B CA 1
ATOM 2251 C C . THR B 1 51 ? 19.328 -22.734 -20.328 1 92.94 51 THR B C 1
ATOM 2253 O O . THR B 1 51 ? 19.781 -21.969 -19.484 1 92.94 51 THR B O 1
ATOM 2256 N N . ARG B 1 52 ? 18.516 -23.688 -20.031 1 92.88 52 ARG B N 1
ATOM 2257 C CA . ARG B 1 52 ? 18.125 -23.984 -18.656 1 92.88 52 ARG B CA 1
ATOM 2258 C C . ARG B 1 52 ? 19.344 -24.219 -17.781 1 92.88 52 ARG B C 1
ATOM 2260 O O . ARG B 1 52 ? 19.422 -23.703 -16.656 1 92.88 52 ARG B O 1
ATOM 2267 N N . PRO B 1 53 ? 20.391 -24.922 -18.219 1 93.31 53 PRO B N 1
ATOM 2268 C CA . PRO B 1 53 ? 21.562 -25.172 -17.375 1 93.31 53 PRO B CA 1
ATOM 2269 C C . PRO B 1 53 ? 22.281 -23.875 -16.969 1 93.31 53 PRO B C 1
ATOM 2271 O O . PRO B 1 53 ? 22.828 -23.797 -15.875 1 93.31 53 PRO B O 1
ATOM 2274 N N . ALA B 1 54 ? 22.203 -22.969 -17.828 1 93.19 54 ALA B N 1
ATOM 2275 C CA . ALA B 1 54 ? 22.844 -21.688 -17.531 1 93.19 54 ALA B CA 1
ATOM 2276 C C . ALA B 1 54 ? 22.203 -21.031 -16.312 1 93.19 54 ALA B C 1
ATOM 2278 O O . ALA B 1 54 ? 22.891 -20.375 -15.531 1 93.19 54 ALA B O 1
ATOM 2279 N N . ILE B 1 55 ? 20.875 -21.188 -16.172 1 95.31 55 ILE B N 1
ATOM 2280 C CA . ILE B 1 55 ? 20.172 -20.625 -15.039 1 95.31 55 ILE B CA 1
ATOM 2281 C C . ILE B 1 55 ? 20.453 -21.438 -13.781 1 95.31 55 ILE B C 1
ATOM 2283 O O . ILE B 1 55 ? 20.641 -20.891 -12.695 1 95.31 55 ILE B O 1
ATOM 2287 N N . TYR B 1 56 ? 20.562 -22.734 -13.992 1 95.12 56 TYR B N 1
ATOM 2288 C CA . TYR B 1 56 ? 20.75 -23.656 -12.875 1 95.12 56 TYR B CA 1
ATOM 2289 C C . TYR B 1 56 ? 22.109 -23.469 -12.227 1 95.12 56 TYR B C 1
ATOM 2291 O O . TYR B 1 56 ? 22.312 -23.828 -11.062 1 95.12 56 TYR B O 1
ATOM 2299 N N . TYR B 1 57 ? 22.969 -23 -13.031 1 93.5 57 TYR B N 1
ATOM 2300 C CA . TYR B 1 57 ? 24.297 -22.672 -12.492 1 93.5 57 TYR B CA 1
ATOM 2301 C C . TYR B 1 57 ? 24.188 -21.688 -11.336 1 93.5 57 TYR B C 1
ATOM 2303 O O . TYR B 1 57 ? 24.922 -21.797 -10.352 1 93.5 57 TYR B O 1
ATOM 2311 N N . TYR B 1 58 ? 23.234 -20.812 -11.406 1 95.38 58 TYR B N 1
ATOM 2312 C CA . TYR B 1 58 ? 23.094 -19.75 -10.422 1 95.38 58 TYR B CA 1
ATOM 2313 C C . TYR B 1 58 ? 22.016 -20.078 -9.406 1 95.38 58 TYR B C 1
ATOM 2315 O O . TYR B 1 58 ? 22.156 -19.812 -8.211 1 95.38 58 TYR B O 1
ATOM 2323 N N . PHE B 1 59 ? 20.891 -20.672 -9.914 1 97.44 59 PHE B N 1
ATOM 2324 C CA . PHE B 1 59 ? 19.734 -20.953 -9.062 1 97.44 59 PHE B CA 1
ATOM 2325 C C . PHE B 1 59 ? 19.188 -22.344 -9.352 1 97.44 59 PHE B C 1
ATOM 2327 O O . PHE B 1 59 ? 18.688 -22.609 -10.445 1 97.44 59 PHE B O 1
ATOM 2334 N N . PRO B 1 60 ? 19.156 -23.188 -8.383 1 96.56 60 PRO B N 1
ATOM 2335 C CA . PRO B 1 60 ? 18.719 -24.562 -8.602 1 96.56 60 PRO B CA 1
ATOM 2336 C C . PRO B 1 60 ? 17.219 -24.688 -8.836 1 96.56 60 PRO B C 1
ATOM 2338 O O . PRO B 1 60 ? 16.75 -25.672 -9.414 1 96.56 60 PRO B O 1
ATOM 2341 N N . ASN B 1 61 ? 16.484 -23.703 -8.312 1 95.31 61 ASN B N 1
ATOM 2342 C CA . ASN B 1 61 ? 15.031 -23.688 -8.453 1 95.31 61 ASN B CA 1
ATOM 2343 C C . ASN B 1 61 ? 14.461 -22.281 -8.281 1 95.31 61 ASN B C 1
ATOM 2345 O O . ASN B 1 61 ? 15.188 -21.344 -7.945 1 95.31 61 ASN B O 1
ATOM 2349 N N . LYS B 1 62 ? 13.172 -22.125 -8.547 1 94.5 62 LYS B N 1
ATOM 2350 C CA . LYS B 1 62 ? 12.555 -20.812 -8.469 1 94.5 62 LYS B CA 1
ATOM 2351 C C . LYS B 1 62 ? 12.445 -20.344 -7.02 1 94.5 62 LYS B C 1
ATOM 2353 O O . LYS B 1 62 ? 12.453 -19.141 -6.75 1 94.5 62 LYS B O 1
ATOM 2358 N N . GLU B 1 63 ? 12.375 -21.234 -6.066 1 94.75 63 GLU B N 1
ATOM 2359 C CA . GLU B 1 63 ? 12.344 -20.875 -4.652 1 94.75 63 GLU B CA 1
ATOM 2360 C C . GLU B 1 63 ? 13.617 -20.141 -4.238 1 94.75 63 GLU B C 1
ATOM 2362 O O . GLU B 1 63 ? 13.57 -19.188 -3.471 1 94.75 63 GLU B O 1
ATOM 2367 N N . SER B 1 64 ? 14.68 -20.641 -4.754 1 96.38 64 SER B N 1
ATOM 2368 C CA . SER B 1 64 ? 15.945 -19.984 -4.445 1 96.38 64 SER B CA 1
ATOM 2369 C C . SER B 1 64 ? 16 -18.578 -5.031 1 96.38 64 SER B C 1
ATOM 2371 O O . SER B 1 64 ? 16.625 -17.672 -4.453 1 96.38 64 SER B O 1
ATOM 2373 N N . ILE B 1 65 ? 15.398 -18.375 -6.168 1 96.62 65 ILE B N 1
ATOM 2374 C CA . ILE B 1 65 ? 15.312 -17.047 -6.773 1 96.62 65 ILE B CA 1
ATOM 2375 C C . ILE B 1 65 ? 14.484 -16.125 -5.883 1 96.62 65 ILE B C 1
ATOM 2377 O O . ILE B 1 65 ? 14.891 -14.992 -5.609 1 96.62 65 ILE B O 1
ATOM 2381 N N . LEU B 1 66 ? 13.352 -16.625 -5.422 1 95.94 66 LEU B N 1
ATOM 2382 C CA . LEU B 1 66 ? 12.492 -15.867 -4.531 1 95.94 66 LEU B CA 1
ATOM 2383 C C . LEU B 1 66 ? 13.227 -15.484 -3.25 1 95.94 66 LEU B C 1
ATOM 2385 O O . LEU B 1 66 ? 13.102 -14.359 -2.77 1 95.94 66 LEU B O 1
ATOM 2389 N N . GLU B 1 67 ? 13.969 -16.438 -2.75 1 96.5 67 GLU B N 1
ATOM 2390 C CA . GLU B 1 67 ? 14.758 -16.172 -1.55 1 96.5 67 GLU B CA 1
ATOM 2391 C C . GLU B 1 67 ? 15.781 -15.07 -1.793 1 96.5 67 GLU B C 1
ATOM 2393 O O . GLU B 1 67 ? 15.969 -14.188 -0.949 1 96.5 67 GLU B O 1
ATOM 2398 N N . ALA B 1 68 ? 16.391 -15.133 -2.893 1 95.88 68 ALA B N 1
ATOM 2399 C CA . ALA B 1 68 ? 17.391 -14.133 -3.232 1 95.88 68 ALA B CA 1
ATOM 2400 C C . ALA B 1 68 ? 16.766 -12.75 -3.377 1 95.88 68 ALA B C 1
ATOM 2402 O O . ALA B 1 68 ? 17.328 -11.75 -2.91 1 95.88 68 ALA B O 1
ATOM 2403 N N . LEU B 1 69 ? 15.672 -12.703 -4.031 1 95.38 69 LEU B N 1
ATOM 2404 C CA . LEU B 1 69 ? 14.945 -11.445 -4.176 1 95.38 69 LEU B CA 1
ATOM 2405 C C . LEU B 1 69 ? 14.562 -10.875 -2.812 1 95.38 69 LEU B C 1
ATOM 2407 O O . LEU B 1 69 ? 14.727 -9.68 -2.57 1 95.38 69 LEU B O 1
ATOM 2411 N N . THR B 1 70 ? 14.094 -11.703 -1.929 1 95.38 70 THR B N 1
ATOM 2412 C CA . THR B 1 70 ? 13.695 -11.32 -0.579 1 95.38 70 THR B CA 1
ATOM 2413 C C . THR B 1 70 ? 14.898 -10.805 0.209 1 95.38 70 THR B C 1
ATOM 2415 O O . THR B 1 70 ? 14.828 -9.75 0.843 1 95.38 70 THR B O 1
ATOM 2418 N N . ASP B 1 71 ? 15.938 -11.547 0.086 1 94.19 71 ASP B N 1
ATOM 2419 C CA . ASP B 1 71 ? 17.156 -11.164 0.796 1 94.19 71 ASP B CA 1
ATOM 2420 C C . ASP B 1 71 ? 17.656 -9.797 0.331 1 94.19 71 ASP B C 1
ATOM 2422 O O . ASP B 1 71 ? 18.109 -8.984 1.144 1 94.19 71 ASP B O 1
ATOM 2426 N N . GLU B 1 72 ? 17.594 -9.586 -0.871 1 92.38 72 GLU B N 1
ATOM 2427 C CA . GLU B 1 72 ? 18.094 -8.328 -1.433 1 92.38 72 GLU B CA 1
ATOM 2428 C C . GLU B 1 72 ? 17.297 -7.141 -0.902 1 92.38 72 GLU B C 1
ATOM 2430 O O . GLU B 1 72 ? 17.875 -6.16 -0.427 1 92.38 72 GLU B O 1
ATOM 2435 N N . ILE B 1 73 ? 16.031 -7.223 -0.959 1 91.94 73 ILE B N 1
ATOM 2436 C CA . ILE B 1 73 ? 15.195 -6.094 -0.557 1 91.94 73 ILE B CA 1
ATOM 2437 C C . ILE B 1 73 ? 15.305 -5.887 0.952 1 91.94 73 ILE B C 1
ATOM 2439 O O . ILE B 1 73 ? 15.336 -4.75 1.427 1 91.94 73 ILE B O 1
ATOM 2443 N N . THR B 1 74 ? 15.367 -6.957 1.706 1 92.69 74 THR B N 1
ATOM 2444 C CA . THR B 1 74 ? 15.453 -6.855 3.158 1 92.69 74 THR B CA 1
ATOM 2445 C C . THR B 1 74 ? 16.812 -6.293 3.584 1 92.69 74 THR B C 1
ATOM 2447 O O . THR B 1 74 ? 16.891 -5.496 4.523 1 92.69 74 THR B O 1
ATOM 2450 N N . ARG B 1 75 ? 17.75 -6.703 2.92 1 90.62 75 ARG B N 1
ATOM 2451 C CA . ARG B 1 75 ? 19.078 -6.176 3.205 1 90.62 75 ARG B CA 1
ATOM 2452 C C . ARG B 1 75 ? 19.141 -4.684 2.908 1 90.62 75 ARG B C 1
ATOM 2454 O O . ARG B 1 75 ? 19.719 -3.916 3.686 1 90.62 75 ARG B O 1
ATOM 2461 N N . GLU B 1 76 ? 18.656 -4.312 1.794 1 90.94 76 GLU B N 1
ATOM 2462 C CA . GLU B 1 76 ? 18.641 -2.896 1.437 1 90.94 76 GLU B CA 1
ATOM 2463 C C . GLU B 1 76 ? 17.859 -2.078 2.461 1 90.94 76 GLU B C 1
ATOM 2465 O O . GLU B 1 76 ? 18.281 -0.979 2.832 1 90.94 76 GLU B O 1
ATOM 2470 N N . ALA B 1 77 ? 16.781 -2.586 2.926 1 90.44 77 ALA B N 1
ATOM 2471 C CA . ALA B 1 77 ? 15.977 -1.92 3.947 1 90.44 77 ALA B CA 1
ATOM 2472 C C . ALA B 1 77 ? 16.766 -1.759 5.246 1 90.44 77 ALA B C 1
ATOM 2474 O O . ALA B 1 77 ? 16.719 -0.702 5.879 1 90.44 77 ALA B O 1
ATOM 2475 N N . SER B 1 78 ? 17.438 -2.756 5.617 1 86.12 78 SER B N 1
ATOM 2476 C CA . SER B 1 78 ? 18.234 -2.742 6.836 1 86.12 78 SER B CA 1
ATOM 2477 C C . SER B 1 78 ? 19.359 -1.726 6.746 1 86.12 78 SER B C 1
ATOM 2479 O O . SER B 1 78 ? 19.656 -1.026 7.715 1 86.12 78 SER B O 1
ATOM 2481 N N . ASN B 1 79 ? 19.938 -1.669 5.66 1 84.12 79 ASN B N 1
ATOM 2482 C CA . ASN B 1 79 ? 21.062 -0.766 5.449 1 84.12 79 ASN B CA 1
ATOM 2483 C C . ASN B 1 79 ? 20.625 0.696 5.52 1 84.12 79 ASN B C 1
ATOM 2485 O O . ASN B 1 79 ? 21.391 1.554 5.965 1 84.12 79 ASN B O 1
ATOM 2489 N N . LEU B 1 80 ? 19.469 0.945 5.125 1 77.94 80 LEU B N 1
ATOM 2490 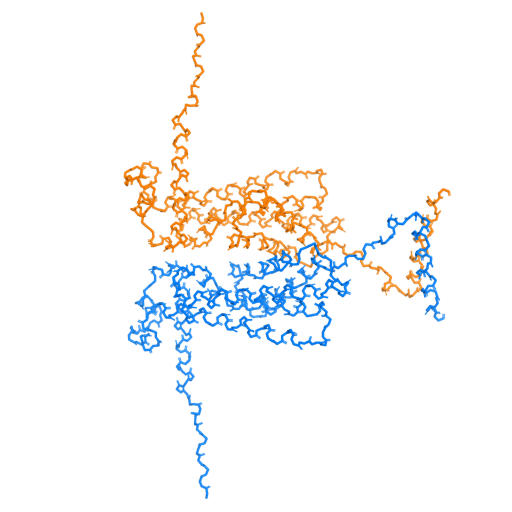C CA . LEU B 1 80 ? 18.922 2.303 5.09 1 77.94 80 LEU B CA 1
ATOM 2491 C C . LEU B 1 80 ? 18.828 2.881 6.496 1 77.94 80 LEU B C 1
ATOM 2493 O O . LEU B 1 80 ? 19.141 4.055 6.715 1 77.94 80 LEU B O 1
ATOM 2497 N N . THR B 1 81 ? 18.438 2.105 7.469 1 73.56 81 THR B N 1
ATOM 2498 C CA . THR B 1 81 ? 18.125 2.576 8.812 1 73.56 81 THR B CA 1
ATOM 2499 C C . THR B 1 81 ? 19.391 2.668 9.664 1 73.56 81 THR B C 1
ATOM 2501 O O . THR B 1 81 ? 19.484 3.527 10.547 1 73.56 81 THR B O 1
ATOM 2504 N N . LYS B 1 82 ? 20.266 1.748 9.484 1 71.94 82 LYS B N 1
ATOM 2505 C CA . LYS B 1 82 ? 21.5 1.75 10.266 1 71.94 82 LYS B CA 1
ATOM 2506 C C . LYS B 1 82 ? 22.219 3.09 10.148 1 71.94 82 LYS B C 1
ATOM 2508 O O . LYS B 1 82 ? 22.734 3.615 11.148 1 71.94 82 LYS B O 1
ATOM 2513 N N . ASN B 1 83 ? 22.094 3.732 9.18 1 70.56 83 ASN B N 1
ATOM 2514 C CA . ASN B 1 83 ? 22.859 4.957 8.969 1 70.56 83 ASN B CA 1
ATOM 2515 C C . ASN B 1 83 ? 22.094 6.184 9.453 1 70.56 83 ASN B C 1
ATOM 2517 O O . ASN B 1 83 ? 22.672 7.105 10.023 1 70.56 83 ASN B O 1
ATOM 2521 N N . ILE B 1 84 ? 20.828 6.102 9.516 1 75.56 84 ILE B N 1
ATOM 2522 C CA . ILE B 1 84 ? 20.016 7.289 9.781 1 75.56 84 ILE B CA 1
ATOM 2523 C C . ILE B 1 84 ? 19.859 7.469 11.289 1 75.56 84 ILE B C 1
ATOM 2525 O O . ILE B 1 84 ? 20 8.578 11.812 1 75.56 84 ILE B O 1
ATOM 2529 N N . LEU B 1 85 ? 19.688 6.441 12.039 1 76.31 85 LEU B N 1
ATOM 2530 C CA . LEU B 1 85 ? 19.328 6.531 13.453 1 76.31 85 LEU B CA 1
ATOM 2531 C C . LEU B 1 85 ? 20.562 6.828 14.297 1 76.31 85 LEU B C 1
ATOM 2533 O O . LEU B 1 85 ? 20.453 7.246 15.453 1 76.31 85 LEU B O 1
ATOM 2537 N N . ASP B 1 86 ? 21.656 6.676 13.617 1 75.69 86 ASP B N 1
ATOM 2538 C CA . ASP B 1 86 ? 22.906 6.965 14.32 1 75.69 86 ASP B CA 1
ATOM 2539 C C . ASP B 1 86 ? 23.25 8.445 14.227 1 75.69 86 ASP B C 1
ATOM 2541 O O . ASP B 1 86 ? 24.172 8.914 14.898 1 75.69 86 ASP B O 1
ATOM 2545 N N . ARG B 1 87 ? 22.469 9.062 13.391 1 77.44 87 ARG B N 1
ATOM 2546 C CA . ARG B 1 87 ? 22.75 10.484 13.203 1 77.44 87 ARG B CA 1
ATOM 2547 C C . ARG B 1 87 ? 22.188 11.305 14.359 1 77.44 87 ARG B C 1
ATOM 2549 O O . ARG B 1 87 ? 21.047 11.766 14.297 1 77.44 87 ARG B O 1
ATOM 2556 N N . ASN B 1 88 ? 22.953 11.539 15.328 1 73.69 88 ASN B N 1
ATOM 2557 C CA . ASN B 1 88 ? 22.547 12.266 16.531 1 73.69 88 ASN B CA 1
ATOM 2558 C C . ASN B 1 88 ? 22.609 13.781 16.312 1 73.69 88 ASN B C 1
ATOM 2560 O O . ASN B 1 88 ? 22.203 14.547 17.188 1 73.69 88 ASN B O 1
ATOM 2564 N N . ASP B 1 89 ? 22.984 14.188 15.18 1 83.88 89 ASP B N 1
ATOM 2565 C CA . ASP B 1 89 ? 23.172 15.602 14.898 1 83.88 89 ASP B CA 1
ATOM 2566 C C . ASP B 1 89 ? 21.953 16.188 14.195 1 83.88 89 ASP B C 1
ATOM 2568 O O . ASP B 1 89 ? 21.875 17.406 13.992 1 83.88 89 ASP B O 1
ATOM 2572 N N . LEU B 1 90 ? 21.031 15.367 13.953 1 87.56 90 LEU B N 1
ATOM 2573 C CA . LEU B 1 90 ? 19.891 15.852 13.188 1 87.56 90 LEU B CA 1
ATOM 2574 C C . LEU B 1 90 ? 18.672 16.047 14.094 1 87.56 90 LEU B C 1
ATOM 2576 O O . LEU B 1 90 ? 18.438 15.258 15.008 1 87.56 90 LEU B O 1
ATOM 2580 N N . ALA B 1 91 ? 17.969 17.156 13.797 1 92.12 91 ALA B N 1
ATOM 2581 C CA . ALA B 1 91 ? 16.672 17.359 14.43 1 92.12 91 ALA B CA 1
ATOM 2582 C C . ALA B 1 91 ? 15.695 16.25 14.031 1 92.12 91 ALA B C 1
ATOM 2584 O O . ALA B 1 91 ? 15.812 15.664 12.953 1 92.12 91 ALA B O 1
ATOM 2585 N N . PRO B 1 92 ? 14.75 15.945 14.93 1 93.75 92 PRO B N 1
ATOM 2586 C CA . PRO B 1 92 ? 13.805 14.867 14.633 1 93.75 92 PRO B CA 1
ATOM 2587 C C . PRO B 1 92 ? 13.109 15.047 13.289 1 93.75 92 PRO B C 1
ATOM 2589 O O . PRO B 1 92 ? 12.852 14.062 12.586 1 93.75 92 PRO B O 1
ATOM 2592 N N . GLU B 1 93 ? 12.875 16.266 12.93 1 94.69 93 GLU B N 1
ATOM 2593 C CA . GLU B 1 93 ? 12.227 16.547 11.656 1 94.69 93 GLU B CA 1
ATOM 2594 C C . GLU B 1 93 ? 13.102 16.094 10.484 1 94.69 93 GLU B C 1
ATOM 2596 O O . GLU B 1 93 ? 12.609 15.477 9.539 1 94.69 93 GLU B O 1
ATOM 2601 N N . GLU B 1 94 ? 14.359 16.438 10.602 1 94.62 94 GLU B N 1
ATOM 2602 C CA . GLU B 1 94 ? 15.305 16.094 9.547 1 94.62 94 GLU B CA 1
ATOM 2603 C C . GLU B 1 94 ? 15.547 14.586 9.5 1 94.62 94 GLU B C 1
ATOM 2605 O O . GLU B 1 94 ? 15.688 14 8.43 1 94.62 94 GLU B O 1
ATOM 2610 N N . LEU B 1 95 ? 15.602 14.008 10.648 1 94 95 LEU B N 1
ATOM 2611 C CA . LEU B 1 95 ? 15.781 12.562 10.734 1 94 95 LEU B CA 1
ATOM 2612 C C . LEU B 1 95 ? 14.609 11.836 10.094 1 94 95 LEU B C 1
ATOM 2614 O O . LEU B 1 95 ? 14.805 10.898 9.312 1 94 95 LEU B O 1
ATOM 2618 N N . LEU B 1 96 ? 13.438 12.266 10.422 1 96.25 96 LEU B N 1
ATOM 2619 C CA . LEU B 1 96 ? 12.242 11.633 9.859 1 96.25 96 LEU B CA 1
ATOM 2620 C C . LEU B 1 96 ? 12.18 11.852 8.352 1 96.25 96 LEU B C 1
ATOM 2622 O O . LEU B 1 96 ? 11.844 10.93 7.602 1 96.25 96 LEU B O 1
ATOM 2626 N N . ARG B 1 97 ? 12.531 13.055 7.941 1 96.56 97 ARG B N 1
ATOM 2627 C CA . ARG B 1 97 ? 12.562 13.352 6.512 1 96.56 97 ARG B CA 1
ATOM 2628 C C . ARG B 1 97 ? 13.492 12.398 5.773 1 96.56 97 ARG B C 1
ATOM 2630 O O . ARG B 1 97 ? 13.109 11.805 4.762 1 96.56 97 ARG B O 1
ATOM 2637 N N . GLU B 1 98 ? 14.625 12.203 6.273 1 94.25 98 GLU B N 1
ATOM 2638 C CA . GLU B 1 98 ? 15.609 11.328 5.645 1 94.25 98 GLU B CA 1
ATOM 2639 C C . GLU B 1 98 ? 15.133 9.883 5.637 1 94.25 98 GLU B C 1
ATOM 2641 O O . GLU B 1 98 ? 15.32 9.164 4.652 1 94.25 98 GLU B O 1
ATOM 2646 N N . LEU B 1 99 ? 14.578 9.492 6.73 1 95.19 99 LEU B N 1
ATOM 2647 C CA . LEU B 1 99 ? 14.062 8.133 6.844 1 95.19 99 LEU B CA 1
ATOM 2648 C C . LEU B 1 99 ? 12.992 7.867 5.789 1 95.19 99 LEU B C 1
ATOM 2650 O O . LEU B 1 99 ? 13.023 6.84 5.109 1 95.19 99 LEU B O 1
ATOM 2654 N N . ILE B 1 100 ? 12.086 8.781 5.617 1 97.25 100 ILE B N 1
ATOM 2655 C CA . ILE B 1 100 ? 11 8.648 4.645 1 97.25 100 ILE B CA 1
ATOM 2656 C C . ILE B 1 100 ? 11.578 8.617 3.23 1 97.25 100 ILE B C 1
ATOM 2658 O O . ILE B 1 100 ? 11.211 7.762 2.422 1 97.25 100 ILE B O 1
ATOM 2662 N N . ILE B 1 101 ? 12.469 9.531 2.949 1 96.56 101 ILE B N 1
ATOM 2663 C CA . ILE B 1 101 ? 13.039 9.625 1.609 1 96.56 101 ILE B CA 1
ATOM 2664 C C . ILE B 1 101 ? 13.773 8.328 1.265 1 96.56 101 ILE B C 1
ATOM 2666 O O . ILE B 1 101 ? 13.578 7.77 0.184 1 96.56 101 ILE B O 1
ATOM 2670 N N . LYS B 1 102 ? 14.516 7.84 2.133 1 94.88 102 LYS B N 1
ATOM 2671 C CA . LYS B 1 102 ? 15.289 6.625 1.876 1 94.88 102 LYS B CA 1
ATOM 2672 C C . LYS B 1 102 ? 14.367 5.418 1.704 1 94.88 102 LYS B C 1
ATOM 2674 O O . LYS B 1 102 ? 14.586 4.59 0.816 1 94.88 102 LYS B O 1
ATOM 2679 N N . HIS B 1 103 ? 13.422 5.309 2.555 1 96.31 103 HIS B N 1
ATOM 2680 C CA . HIS B 1 103 ? 12.484 4.203 2.424 1 96.31 103 HIS B CA 1
ATOM 2681 C C . HIS B 1 103 ? 11.703 4.293 1.118 1 96.31 103 HIS B C 1
ATOM 2683 O O . HIS B 1 103 ? 11.562 3.301 0.403 1 96.31 103 HIS B O 1
ATOM 2689 N N . ALA B 1 104 ? 11.219 5.5 0.812 1 97.56 104 ALA B N 1
ATOM 2690 C CA . ALA B 1 104 ? 10.508 5.703 -0.445 1 97.56 104 ALA B CA 1
ATOM 2691 C C . ALA B 1 104 ? 11.391 5.352 -1.64 1 97.56 104 ALA B C 1
ATOM 2693 O O . ALA B 1 104 ? 10.938 4.68 -2.574 1 97.56 104 ALA B O 1
ATOM 2694 N N . MET B 1 105 ? 12.602 5.75 -1.592 1 96.31 105 MET B N 1
ATOM 2695 C CA . MET B 1 105 ? 13.531 5.48 -2.689 1 96.31 105 MET B CA 1
ATOM 2696 C C . MET B 1 105 ? 13.734 3.979 -2.873 1 96.31 105 MET B C 1
ATOM 2698 O O . MET B 1 105 ? 13.836 3.494 -4 1 96.31 105 MET B O 1
ATOM 2702 N N . LEU B 1 106 ? 13.844 3.295 -1.801 1 94.94 106 LEU B N 1
ATOM 2703 C CA . LEU B 1 106 ? 13.977 1.845 -1.865 1 94.94 106 LEU B CA 1
ATOM 2704 C C . LEU B 1 106 ? 12.828 1.224 -2.65 1 94.94 106 LEU B C 1
ATOM 2706 O O . LEU B 1 106 ? 13.055 0.424 -3.561 1 94.94 106 LEU B O 1
ATOM 2710 N N . ILE B 1 107 ? 11.633 1.596 -2.354 1 96.69 107 ILE B N 1
ATOM 2711 C CA . ILE B 1 107 ? 10.453 1.028 -2.988 1 96.69 107 ILE B CA 1
ATOM 2712 C C . ILE B 1 107 ? 10.375 1.489 -4.441 1 96.69 107 ILE B C 1
ATOM 2714 O O . ILE B 1 107 ? 10.148 0.681 -5.344 1 96.69 107 ILE B O 1
ATOM 2718 N N . LEU B 1 108 ? 10.633 2.773 -4.668 1 97.06 108 LEU B N 1
ATOM 2719 C CA . LEU B 1 108 ? 10.516 3.375 -5.992 1 97.06 108 LEU B CA 1
ATOM 2720 C C . LEU B 1 108 ? 11.531 2.77 -6.957 1 97.06 108 LEU B C 1
ATOM 2722 O O . LEU B 1 108 ? 11.273 2.678 -8.156 1 97.06 108 LEU B O 1
ATOM 2726 N N . THR B 1 109 ? 12.602 2.293 -6.457 1 93.56 109 THR B N 1
ATOM 2727 C CA . THR B 1 109 ? 13.664 1.804 -7.332 1 93.56 109 THR B CA 1
ATOM 2728 C C . THR B 1 109 ? 13.617 0.282 -7.438 1 93.56 109 THR B C 1
ATOM 2730 O O . THR B 1 109 ? 14.25 -0.302 -8.32 1 93.56 109 THR B O 1
ATOM 2733 N N . HIS B 1 110 ? 12.938 -0.345 -6.562 1 92.5 110 HIS B N 1
ATOM 2734 C CA . HIS B 1 110 ? 12.781 -1.795 -6.594 1 92.5 110 HIS B CA 1
ATOM 2735 C C . HIS B 1 110 ? 11.305 -2.188 -6.516 1 92.5 110 HIS B C 1
ATOM 2737 O O . HIS B 1 110 ? 10.93 -3.055 -5.723 1 92.5 110 HIS B O 1
ATOM 2743 N N . PRO B 1 111 ? 10.5 -1.608 -7.359 1 94.06 111 PRO B N 1
ATOM 2744 C CA . PRO B 1 111 ? 9.055 -1.835 -7.199 1 94.06 111 PRO B CA 1
ATOM 2745 C C . PRO B 1 111 ? 8.648 -3.277 -7.496 1 94.06 111 PRO B C 1
ATOM 2747 O O . PRO B 1 111 ? 7.828 -3.85 -6.781 1 94.06 111 PRO B O 1
ATOM 2750 N N . ILE B 1 112 ? 9.242 -3.906 -8.5 1 91.75 112 ILE B N 1
ATOM 2751 C CA . ILE B 1 112 ? 8.859 -5.258 -8.898 1 91.75 112 ILE B CA 1
ATOM 2752 C C . ILE B 1 112 ? 9.312 -6.258 -7.84 1 91.75 112 ILE B C 1
ATOM 2754 O O . ILE B 1 112 ? 8.539 -7.125 -7.426 1 91.75 112 ILE B O 1
ATOM 2758 N N . GLN B 1 113 ? 10.539 -6.074 -7.41 1 91.56 113 GLN B N 1
ATOM 2759 C CA . GLN B 1 113 ? 11.055 -6.949 -6.363 1 91.56 113 GLN B CA 1
ATOM 2760 C C . GLN B 1 113 ? 10.195 -6.855 -5.102 1 91.56 113 GLN B C 1
ATOM 2762 O O . GLN B 1 113 ? 9.875 -7.875 -4.488 1 91.56 113 GLN B O 1
ATOM 2767 N N . PHE B 1 114 ? 9.828 -5.688 -4.809 1 94.31 114 PHE B N 1
ATOM 2768 C CA . PHE B 1 114 ? 8.992 -5.473 -3.633 1 94.31 114 PHE B CA 1
ATOM 2769 C C . PHE B 1 114 ? 7.652 -6.18 -3.781 1 94.31 114 PHE B C 1
ATOM 2771 O O . PHE B 1 114 ? 7.219 -6.902 -2.881 1 94.31 114 PHE B O 1
ATOM 2778 N N . ARG B 1 115 ? 7.031 -6 -4.867 1 93.31 115 ARG B N 1
ATOM 2779 C CA . ARG B 1 115 ? 5.723 -6.605 -5.105 1 93.31 115 ARG B CA 1
ATOM 2780 C C . ARG B 1 115 ? 5.812 -8.125 -5.102 1 93.31 115 ARG B C 1
ATOM 2782 O O . ARG B 1 115 ? 4.922 -8.805 -4.586 1 93.31 115 ARG B O 1
ATOM 2789 N N . VAL B 1 116 ? 6.871 -8.664 -5.672 1 92.31 116 VAL B N 1
ATOM 2790 C CA . VAL B 1 116 ? 7.047 -10.109 -5.723 1 92.31 116 VAL B CA 1
ATOM 2791 C C . VAL B 1 116 ? 7.137 -10.664 -4.301 1 92.31 116 VAL B C 1
ATOM 2793 O O . VAL B 1 116 ? 6.473 -11.648 -3.973 1 92.31 116 VAL B O 1
ATOM 2796 N N . VAL B 1 117 ? 7.898 -9.984 -3.486 1 91.56 117 VAL B N 1
ATOM 2797 C CA . VAL B 1 117 ? 8.109 -10.469 -2.127 1 91.56 117 VAL B CA 1
ATOM 2798 C C . VAL B 1 117 ? 6.812 -10.375 -1.333 1 91.56 117 VAL B C 1
ATOM 2800 O O . VAL B 1 117 ? 6.434 -11.312 -0.629 1 91.56 117 VAL B O 1
ATOM 2803 N N . GLU B 1 118 ? 6.133 -9.32 -1.521 1 90 118 GLU B N 1
ATOM 2804 C CA . GLU B 1 118 ? 4.875 -9.117 -0.81 1 90 118 GLU B CA 1
ATOM 2805 C C . GLU B 1 118 ? 3.822 -10.125 -1.256 1 90 118 GLU B C 1
ATOM 2807 O O . GLU B 1 118 ? 3.021 -10.594 -0.445 1 90 118 GLU B O 1
ATOM 2812 N N . ARG B 1 119 ? 3.857 -10.523 -2.465 1 86.31 119 ARG B N 1
ATOM 2813 C CA . ARG B 1 119 ? 2.842 -11.391 -3.059 1 86.31 119 ARG B CA 1
ATOM 2814 C C . ARG B 1 119 ? 3.143 -12.859 -2.779 1 86.31 119 ARG B C 1
ATOM 2816 O O . ARG B 1 119 ? 2.26 -13.711 -2.895 1 86.31 119 ARG B O 1
ATOM 2823 N N . SER B 1 120 ? 4.359 -13.148 -2.473 1 85.31 120 SER B N 1
ATOM 2824 C CA . SER B 1 120 ? 4.762 -14.555 -2.451 1 85.31 120 SER B CA 1
ATOM 2825 C C . SER B 1 120 ? 5.258 -14.969 -1.07 1 85.31 120 SER B C 1
ATOM 2827 O O . SER B 1 120 ? 6.098 -15.859 -0.948 1 85.31 120 SER B O 1
ATOM 2829 N N . GLU B 1 121 ? 4.758 -14.289 -0.176 1 83.62 121 GLU B N 1
ATOM 2830 C CA . GLU B 1 121 ? 5.23 -14.57 1.176 1 83.62 121 GLU B CA 1
ATOM 2831 C C . GLU B 1 121 ? 4.949 -16.016 1.567 1 83.62 121 GLU B C 1
ATOM 2833 O O . GLU B 1 121 ? 5.758 -16.656 2.254 1 83.62 121 GLU B O 1
ATOM 2838 N N . SER B 1 122 ? 3.852 -16.531 1.092 1 82.38 122 SER B N 1
ATOM 2839 C CA . SER B 1 122 ? 3.453 -17.891 1.441 1 82.38 122 SER B CA 1
ATOM 2840 C C . SER B 1 122 ? 4.352 -18.922 0.767 1 82.38 122 SER B C 1
ATOM 2842 O O . SER B 1 122 ? 4.387 -20.078 1.174 1 82.38 122 SER B O 1
ATOM 2844 N N . SER B 1 123 ? 5.066 -18.5 -0.181 1 87.12 123 SER B N 1
ATOM 2845 C CA . SER B 1 123 ? 5.914 -19.422 -0.935 1 87.12 123 SER B CA 1
ATOM 2846 C C . SER B 1 123 ? 7.359 -19.359 -0.454 1 87.12 123 SER B C 1
ATOM 2848 O O . SER B 1 123 ? 8.219 -20.094 -0.947 1 87.12 123 SER B O 1
ATOM 2850 N N . LEU B 1 124 ? 7.609 -18.531 0.477 1 90.94 124 LEU B N 1
ATOM 2851 C CA . LEU B 1 124 ? 8.938 -18.422 1.063 1 90.94 124 LEU B CA 1
ATOM 2852 C C . LEU B 1 124 ? 9.195 -19.562 2.043 1 90.94 124 LEU B C 1
ATOM 2854 O O . LEU B 1 124 ? 8.258 -20.109 2.633 1 90.94 124 LEU B O 1
ATOM 2858 N N . SER B 1 125 ? 10.5 -19.891 2.125 1 91.44 125 SER B N 1
ATOM 2859 C CA . SER B 1 125 ? 10.898 -20.781 3.209 1 91.44 125 SER B CA 1
ATOM 2860 C C . SER B 1 125 ? 10.625 -20.156 4.57 1 91.44 125 SER B C 1
ATOM 2862 O O . SER B 1 125 ? 10.352 -18.953 4.664 1 91.44 125 SER B O 1
ATOM 2864 N N . GLU B 1 126 ? 10.656 -20.984 5.566 1 92.75 126 GLU B N 1
ATOM 2865 C CA . GLU B 1 126 ? 10.508 -20.453 6.922 1 92.75 126 GLU B CA 1
ATOM 2866 C C . GLU B 1 126 ? 11.547 -19.391 7.223 1 92.75 126 GLU B C 1
ATOM 2868 O O . GLU B 1 126 ? 11.234 -18.359 7.809 1 92.75 126 GLU B O 1
ATOM 2873 N N . LYS B 1 127 ? 12.719 -19.703 6.809 1 92.12 127 LYS B N 1
ATOM 2874 C CA . LYS B 1 127 ? 13.797 -18.734 7.02 1 92.12 127 LYS B CA 1
ATOM 2875 C C . LYS B 1 127 ? 13.539 -17.438 6.254 1 92.12 127 LYS B C 1
ATOM 2877 O O . LYS B 1 127 ? 13.742 -16.344 6.789 1 92.12 127 LYS B O 1
ATOM 2882 N N . GLY B 1 128 ? 13.148 -17.578 5.008 1 92.62 128 GLY B N 1
ATOM 2883 C CA . GLY B 1 128 ? 12.836 -16.422 4.203 1 92.62 128 GLY B CA 1
ATOM 2884 C C . GLY B 1 128 ? 11.703 -15.578 4.781 1 92.62 128 GLY B C 1
ATOM 2885 O O . GLY B 1 128 ? 11.781 -14.344 4.797 1 92.62 128 GLY B O 1
ATOM 2886 N N . ARG B 1 129 ? 10.734 -16.266 5.305 1 93.06 129 ARG B N 1
ATOM 2887 C CA . ARG B 1 129 ? 9.602 -15.594 5.922 1 93.06 129 ARG B CA 1
ATOM 2888 C C . ARG B 1 129 ? 10.031 -14.844 7.18 1 93.06 129 ARG B C 1
ATOM 2890 O O . ARG B 1 129 ? 9.617 -13.703 7.402 1 93.06 129 ARG B O 1
ATOM 2897 N N . ALA B 1 130 ? 10.812 -15.469 7.945 1 93.94 130 ALA B N 1
ATOM 2898 C CA . ALA B 1 130 ? 11.312 -14.852 9.172 1 93.94 130 ALA B CA 1
ATOM 2899 C C . ALA B 1 130 ? 12.148 -13.609 8.859 1 93.94 130 ALA B C 1
ATOM 2901 O O . ALA B 1 130 ? 12.008 -12.586 9.531 1 93.94 130 ALA B O 1
ATOM 2902 N N . THR B 1 131 ? 12.93 -13.719 7.828 1 92.38 131 THR B N 1
ATOM 2903 C CA . THR B 1 131 ? 13.773 -12.609 7.41 1 92.38 131 THR B CA 1
ATOM 2904 C C . THR B 1 131 ? 12.922 -11.422 6.965 1 92.38 131 THR B C 1
ATOM 2906 O O . THR B 1 131 ? 13.188 -10.281 7.344 1 92.38 131 THR B O 1
ATOM 2909 N N . ALA B 1 132 ? 11.953 -11.719 6.215 1 93.19 132 ALA B N 1
ATOM 2910 C CA . ALA B 1 132 ? 11.047 -10.68 5.734 1 93.19 132 ALA B CA 1
ATOM 2911 C C . ALA B 1 132 ? 10.305 -10.016 6.891 1 93.19 132 ALA B C 1
ATOM 2913 O O . ALA B 1 132 ? 10.18 -8.789 6.938 1 93.19 132 ALA B O 1
ATOM 2914 N N . GLU B 1 133 ? 9.922 -10.828 7.824 1 93.25 133 GLU B N 1
ATOM 2915 C CA . GLU B 1 133 ? 9.172 -10.328 8.977 1 93.25 133 GLU B CA 1
ATOM 2916 C C . GLU B 1 133 ? 10.047 -9.438 9.859 1 93.25 133 GLU B C 1
ATOM 2918 O O . GLU B 1 133 ? 9.609 -8.375 10.305 1 93.25 133 GLU B O 1
ATOM 2923 N N . ILE B 1 134 ? 11.195 -9.875 10.086 1 93 134 ILE B N 1
ATOM 2924 C CA . ILE B 1 134 ? 12.133 -9.109 10.906 1 93 134 ILE B CA 1
ATOM 2925 C C . ILE B 1 134 ? 12.406 -7.762 10.25 1 93 134 ILE B C 1
ATOM 2927 O O . ILE B 1 134 ? 12.438 -6.73 10.922 1 93 134 ILE B O 1
ATOM 2931 N N . SER B 1 135 ? 12.57 -7.777 8.984 1 93.19 135 SER B N 1
ATOM 2932 C CA . SER B 1 135 ? 12.828 -6.547 8.25 1 93.19 135 SER B CA 1
ATOM 2933 C C . SER B 1 135 ? 11.648 -5.586 8.344 1 93.19 135 SER B C 1
ATOM 2935 O O . SER B 1 135 ? 11.828 -4.395 8.602 1 93.19 135 SER B O 1
ATOM 2937 N N . ARG B 1 136 ? 10.484 -6.117 8.156 1 92.81 136 ARG B N 1
ATOM 2938 C CA . ARG B 1 136 ? 9.281 -5.301 8.242 1 92.81 136 ARG B CA 1
ATOM 2939 C C . ARG B 1 136 ? 9.141 -4.684 9.633 1 92.81 136 ARG B C 1
ATOM 2941 O O . ARG B 1 136 ? 8.828 -3.498 9.758 1 92.81 136 ARG B O 1
ATOM 2948 N N . LYS B 1 137 ? 9.383 -5.438 10.617 1 93.38 137 LYS B N 1
ATOM 2949 C CA . LYS B 1 137 ? 9.289 -4.965 12 1 93.38 137 LYS B CA 1
ATOM 2950 C C . LYS B 1 137 ? 10.352 -3.906 12.289 1 93.38 137 LYS B C 1
ATOM 2952 O O . LYS B 1 137 ? 10.094 -2.943 13.016 1 93.38 137 LYS B O 1
ATOM 2957 N N . SER B 1 138 ? 11.469 -4.16 11.742 1 93 138 SER B N 1
ATOM 2958 C CA . SER B 1 138 ? 12.547 -3.197 11.945 1 93 138 SER B CA 1
ATOM 2959 C C . SER B 1 138 ? 12.219 -1.853 11.312 1 93 138 SER B C 1
ATOM 2961 O O . SER B 1 138 ? 12.438 -0.802 11.914 1 93 138 SER B O 1
ATOM 2963 N N . VAL B 1 139 ? 11.742 -1.872 10.117 1 93.88 139 VAL B N 1
ATOM 2964 C CA . VAL B 1 139 ? 11.352 -0.645 9.43 1 93.88 139 VAL B CA 1
ATOM 2965 C C . VAL B 1 139 ? 10.305 0.099 10.258 1 93.88 139 VAL B C 1
ATOM 2967 O O . VAL B 1 139 ? 10.461 1.292 10.539 1 93.88 139 VAL B O 1
ATOM 2970 N N . LEU B 1 140 ? 9.336 -0.646 10.68 1 95 140 LEU B N 1
ATOM 2971 C CA . LEU B 1 140 ? 8.281 -0.044 11.492 1 95 140 LEU B CA 1
ATOM 2972 C C . LEU B 1 140 ? 8.852 0.547 12.773 1 95 140 LEU B C 1
ATOM 2974 O O . LEU B 1 140 ? 8.547 1.688 13.133 1 95 140 LEU B O 1
ATOM 2978 N N . SER B 1 141 ? 9.641 -0.205 13.438 1 94.56 141 SER B N 1
ATOM 2979 C CA . SER B 1 141 ? 10.219 0.228 14.703 1 94.56 141 SER B CA 1
ATOM 2980 C C . SER B 1 141 ? 11.055 1.493 14.531 1 94.56 141 SER B C 1
ATOM 2982 O O . SER B 1 141 ? 11.062 2.365 15.398 1 94.56 141 SER B O 1
ATOM 2984 N N . ASN B 1 142 ? 11.734 1.608 13.453 1 93.75 142 ASN B N 1
ATOM 2985 C CA . ASN B 1 142 ? 12.547 2.791 13.18 1 93.75 142 ASN B CA 1
ATOM 2986 C C . ASN B 1 142 ? 11.68 4.031 12.984 1 93.75 142 ASN B C 1
ATOM 2988 O O . ASN B 1 142 ? 11.984 5.094 13.531 1 93.75 142 ASN B O 1
ATOM 2992 N N . PHE B 1 143 ? 10.695 3.879 12.266 1 96.12 143 PHE B N 1
ATOM 2993 C CA . PHE B 1 143 ? 9.773 4.996 12.07 1 96.12 143 PHE B CA 1
ATOM 2994 C C . PHE B 1 143 ? 9.156 5.426 13.391 1 96.12 143 PHE B C 1
ATOM 2996 O O . PHE B 1 143 ? 9.125 6.617 13.711 1 96.12 143 PHE B O 1
ATOM 3003 N N . VAL B 1 144 ? 8.695 4.469 14.156 1 96.81 144 VAL B N 1
ATOM 3004 C CA . VAL B 1 144 ? 8.062 4.754 15.438 1 96.81 144 VAL B CA 1
ATOM 3005 C C . VAL B 1 144 ? 9.055 5.469 16.359 1 96.81 144 VAL B C 1
ATOM 3007 O O . VAL B 1 144 ? 8.703 6.453 17.016 1 96.81 144 VAL B O 1
ATOM 3010 N N . HIS B 1 145 ? 10.188 4.977 16.344 1 94.25 145 HIS B N 1
ATOM 3011 C CA . HIS B 1 145 ? 11.227 5.547 17.188 1 94.25 145 HIS B CA 1
ATOM 3012 C C . HIS B 1 145 ? 11.453 7.02 16.875 1 94.25 145 HIS B C 1
ATOM 3014 O O . HIS B 1 145 ? 11.461 7.859 17.766 1 94.25 145 HIS B O 1
ATOM 3020 N N . VAL B 1 146 ? 11.617 7.355 15.648 1 95 146 VAL B N 1
ATOM 3021 C CA . VAL B 1 146 ? 11.906 8.727 15.234 1 95 146 VAL B CA 1
ATOM 3022 C C . VAL B 1 146 ? 10.695 9.609 15.508 1 95 146 VAL B C 1
ATOM 3024 O O . VAL B 1 146 ? 10.836 10.758 15.945 1 95 146 VAL B O 1
ATOM 3027 N N . ILE B 1 147 ? 9.508 9.094 15.281 1 97.38 147 ILE B N 1
ATOM 3028 C CA . ILE B 1 147 ? 8.289 9.852 15.547 1 97.38 147 ILE B CA 1
ATOM 3029 C C . ILE B 1 147 ? 8.188 10.164 17.031 1 97.38 147 ILE B C 1
ATOM 3031 O O . ILE B 1 147 ? 7.914 11.305 17.422 1 97.38 147 ILE B O 1
ATOM 3035 N N . LYS B 1 148 ? 8.43 9.18 17.844 1 96.62 148 LYS B N 1
ATOM 3036 C CA . LYS B 1 148 ? 8.375 9.383 19.297 1 96.62 148 LYS B CA 1
ATOM 3037 C C . LYS B 1 148 ? 9.438 10.383 19.75 1 96.62 148 LYS B C 1
ATOM 3039 O O . LYS B 1 148 ? 9.188 11.188 20.641 1 96.62 148 LYS B O 1
ATOM 3044 N N . MET B 1 149 ? 10.555 10.297 19.156 1 93.75 149 MET B N 1
ATOM 3045 C CA . MET B 1 149 ? 11.594 11.289 19.422 1 93.75 149 MET B CA 1
ATOM 3046 C C . MET B 1 149 ? 11.078 12.703 19.172 1 93.75 149 MET B C 1
ATOM 3048 O O . MET B 1 149 ? 11.312 13.609 19.969 1 93.75 149 MET B O 1
ATOM 3052 N N . GLY B 1 150 ? 10.445 12.859 18.031 1 96.12 150 GLY B N 1
ATOM 3053 C CA . GLY B 1 150 ? 9.891 14.164 17.688 1 96.12 150 GLY B CA 1
ATOM 3054 C C . GLY B 1 150 ? 8.781 14.602 18.625 1 96.12 150 GLY B C 1
ATOM 3055 O O . GLY B 1 150 ? 8.664 15.789 18.953 1 96.12 150 GLY B O 1
ATOM 3056 N N . VAL B 1 151 ? 7.992 13.656 19.094 1 96.56 151 VAL B N 1
ATOM 3057 C CA . VAL B 1 151 ? 6.934 13.969 20.047 1 96.56 151 VAL B CA 1
ATOM 3058 C C . VAL B 1 151 ? 7.551 14.414 21.359 1 96.56 151 VAL B C 1
ATOM 3060 O O . VAL B 1 151 ? 7.141 15.43 21.938 1 96.56 151 VAL B O 1
ATOM 3063 N N . ASN B 1 152 ? 8.469 13.703 21.766 1 95.19 152 ASN B N 1
ATOM 3064 C CA . ASN B 1 152 ? 9.148 14.023 23.016 1 95.19 152 ASN B CA 1
ATOM 3065 C C . ASN B 1 152 ? 9.844 15.375 22.953 1 95.19 152 ASN B C 1
ATOM 3067 O O . ASN B 1 152 ? 9.93 16.094 23.953 1 95.19 152 ASN B O 1
ATOM 3071 N N . ALA B 1 153 ? 10.297 15.758 21.781 1 93.69 153 ALA B N 1
ATOM 3072 C CA . ALA B 1 153 ? 10.977 17.031 21.562 1 93.69 153 ALA B CA 1
ATOM 3073 C C . ALA B 1 153 ? 9.961 18.172 21.359 1 93.69 153 ALA B C 1
ATOM 3075 O O . ALA B 1 153 ? 10.344 19.328 21.266 1 93.69 153 ALA B O 1
ATOM 3076 N N . GLY B 1 154 ? 8.719 17.844 21.203 1 94.19 154 GLY B N 1
ATOM 3077 C CA . GLY B 1 154 ? 7.66 18.828 21.078 1 94.19 154 GLY B CA 1
ATOM 3078 C C . GLY B 1 154 ? 7.465 19.344 19.672 1 94.19 154 GLY B C 1
ATOM 3079 O O . GLY B 1 154 ? 6.777 20.344 19.453 1 94.19 154 GLY B O 1
ATOM 3080 N N . VAL B 1 155 ? 8.039 18.688 18.719 1 94.12 155 VAL B N 1
ATOM 3081 C CA . VAL B 1 155 ? 7.977 19.156 17.344 1 94.12 155 VAL B CA 1
ATOM 3082 C C . VAL B 1 155 ? 6.879 18.391 16.594 1 94.12 155 VAL B C 1
ATOM 3084 O O . VAL B 1 155 ? 6.316 18.906 15.625 1 94.12 155 VAL B O 1
ATOM 3087 N N . PHE B 1 156 ? 6.625 17.188 17.031 1 96.62 156 PHE B N 1
ATOM 3088 C CA . PHE B 1 156 ? 5.551 16.406 16.453 1 96.62 156 PHE B CA 1
ATOM 3089 C C . PHE B 1 156 ? 4.379 16.281 17.422 1 96.62 156 PHE B C 1
ATOM 3091 O O . PHE B 1 156 ? 4.566 16.359 18.641 1 96.62 156 PHE B O 1
ATOM 3098 N N . GLN B 1 157 ? 3.182 16.203 16.875 1 95.19 157 GLN B N 1
ATOM 3099 C CA . GLN B 1 157 ? 1.963 15.93 17.625 1 95.19 157 GLN B CA 1
ATOM 3100 C C . GLN B 1 157 ? 1.116 14.859 16.938 1 95.19 157 GLN B C 1
ATOM 3102 O O . GLN B 1 157 ? 0.511 15.109 15.898 1 95.19 157 GLN B O 1
ATOM 3107 N N . VAL B 1 158 ? 1.112 13.719 17.562 1 94.25 158 VAL B N 1
ATOM 3108 C CA . VAL B 1 158 ? 0.333 12.617 17.016 1 94.25 158 VAL B CA 1
ATOM 3109 C C . VAL B 1 158 ? -0.325 11.828 18.141 1 94.25 158 VAL B C 1
ATOM 3111 O O . VAL B 1 158 ? 0.239 11.711 19.234 1 94.25 158 VAL B O 1
ATOM 3114 N N . ALA B 1 159 ? -1.493 11.375 17.891 1 92.31 159 ALA B N 1
ATOM 3115 C CA . ALA B 1 159 ? -2.223 10.609 18.891 1 92.31 159 ALA B CA 1
ATOM 3116 C C . ALA B 1 159 ? -1.652 9.195 19.031 1 92.31 159 ALA B C 1
ATOM 3118 O O . ALA B 1 159 ? -1.638 8.625 20.125 1 92.31 159 ALA B O 1
ATOM 3119 N N . ASN B 1 160 ? -1.191 8.578 17.953 1 96.62 160 ASN B N 1
ATOM 3120 C CA . ASN B 1 160 ? -0.691 7.215 17.875 1 96.62 160 ASN B CA 1
ATOM 3121 C C . ASN B 1 160 ? 0.501 7.105 16.922 1 96.62 160 ASN B C 1
ATOM 3123 O O . ASN B 1 160 ? 0.333 7.094 15.703 1 96.62 160 ASN B O 1
ATOM 3127 N N . ALA B 1 161 ? 1.697 6.969 17.562 1 97.81 161 ALA B N 1
ATOM 3128 C CA . ALA B 1 161 ? 2.932 6.949 16.781 1 97.81 161 ALA B CA 1
ATOM 3129 C C . ALA B 1 161 ? 2.969 5.75 15.836 1 97.81 161 ALA B C 1
ATOM 3131 O O . ALA B 1 161 ? 3.502 5.84 14.734 1 97.81 161 ALA B O 1
ATOM 3132 N N . HIS B 1 162 ? 2.416 4.645 16.266 1 97.25 162 HIS B N 1
ATOM 3133 C CA . HIS B 1 162 ? 2.375 3.445 15.43 1 97.25 162 HIS B CA 1
ATOM 3134 C C . HIS B 1 162 ? 1.512 3.66 14.195 1 97.25 162 HIS B C 1
ATOM 3136 O O . HIS B 1 162 ? 1.897 3.277 13.086 1 97.25 162 HIS B O 1
ATOM 3142 N N . MET B 1 163 ? 0.404 4.277 14.375 1 97 163 MET B N 1
ATOM 3143 C CA . MET B 1 163 ? -0.483 4.547 13.25 1 97 163 MET B CA 1
ATOM 3144 C C . MET B 1 163 ? 0.154 5.539 12.281 1 97 163 MET B C 1
ATOM 3146 O O . MET B 1 163 ? 0.021 5.398 11.07 1 97 163 MET B O 1
ATOM 3150 N N . ALA B 1 164 ? 0.82 6.551 12.844 1 98.38 164 ALA B N 1
ATOM 3151 C CA . ALA B 1 164 ? 1.539 7.492 11.992 1 98.38 164 ALA B CA 1
ATOM 3152 C C . ALA B 1 164 ? 2.596 6.781 11.148 1 98.38 164 ALA B C 1
ATOM 3154 O O . ALA B 1 164 ? 2.707 7.02 9.945 1 98.38 164 ALA B O 1
ATOM 3155 N N . ALA B 1 165 ? 3.295 5.879 11.812 1 98 165 ALA B N 1
ATOM 3156 C CA . ALA B 1 165 ? 4.328 5.113 11.117 1 98 165 ALA B CA 1
ATOM 3157 C C . ALA B 1 165 ? 3.725 4.238 10.023 1 98 165 ALA B C 1
ATOM 3159 O O . ALA B 1 165 ? 4.195 4.25 8.883 1 98 165 ALA B O 1
ATOM 3160 N N . PHE B 1 166 ? 2.658 3.545 10.32 1 97.31 166 PHE B N 1
ATOM 3161 C CA . PHE B 1 166 ? 1.978 2.693 9.352 1 97.31 166 PHE B CA 1
ATOM 3162 C C . PHE B 1 166 ? 1.499 3.51 8.156 1 97.31 166 PHE B C 1
ATOM 3164 O O . PHE B 1 166 ? 1.64 3.08 7.012 1 97.31 166 PHE B O 1
ATOM 3171 N N . SER B 1 167 ? 0.991 4.641 8.477 1 98.19 167 SER B N 1
ATOM 3172 C CA . SER B 1 167 ? 0.467 5.504 7.418 1 98.19 167 SER B CA 1
ATOM 3173 C C . SER B 1 167 ? 1.582 5.996 6.504 1 98.19 167 SER B C 1
ATOM 3175 O O . SER B 1 167 ? 1.445 5.961 5.277 1 98.19 167 SER B O 1
ATOM 3177 N N . MET B 1 168 ? 2.719 6.379 7.078 1 98.5 168 MET B N 1
ATOM 3178 C CA . MET B 1 168 ? 3.852 6.859 6.293 1 98.5 168 MET B CA 1
ATOM 3179 C C . MET B 1 168 ? 4.43 5.746 5.43 1 98.5 168 MET B C 1
ATOM 3181 O O . MET B 1 168 ? 4.73 5.961 4.254 1 98.5 168 MET B O 1
ATOM 3185 N N . ILE B 1 169 ? 4.551 4.652 6.035 1 97.81 169 ILE B N 1
ATOM 3186 C CA . ILE B 1 169 ? 5.055 3.494 5.305 1 97.81 169 ILE B CA 1
ATOM 3187 C C . ILE B 1 169 ? 4.109 3.154 4.156 1 97.81 169 ILE B C 1
ATOM 3189 O O . ILE B 1 169 ? 4.551 2.828 3.055 1 97.81 169 ILE B O 1
ATOM 3193 N N . GLY B 1 170 ? 2.816 3.25 4.422 1 98.19 170 GLY B N 1
ATOM 3194 C CA . GLY B 1 170 ? 1.832 3.023 3.375 1 98.19 170 GLY B CA 1
ATOM 3195 C C . GLY B 1 170 ? 1.977 3.977 2.203 1 98.19 170 GLY B C 1
ATOM 3196 O O . GLY B 1 170 ? 1.847 3.57 1.047 1 98.19 170 GLY B O 1
ATOM 3197 N N . MET B 1 171 ? 2.244 5.258 2.477 1 98.44 171 MET B N 1
ATOM 3198 C CA . MET B 1 171 ? 2.51 6.238 1.425 1 98.44 171 MET B CA 1
ATOM 3199 C C . MET B 1 171 ? 3.664 5.781 0.539 1 98.44 171 MET B C 1
ATOM 3201 O O . MET B 1 171 ? 3.58 5.863 -0.688 1 98.44 171 MET B O 1
ATOM 3205 N N . CYS B 1 172 ? 4.656 5.281 1.151 1 98.25 172 CYS B N 1
ATOM 3206 C CA . CYS B 1 172 ? 5.863 4.875 0.436 1 98.25 172 CYS B CA 1
ATOM 3207 C C . CYS B 1 172 ? 5.633 3.58 -0.33 1 98.25 172 CYS B C 1
ATOM 3209 O O . CYS B 1 172 ? 5.914 3.502 -1.527 1 98.25 172 CYS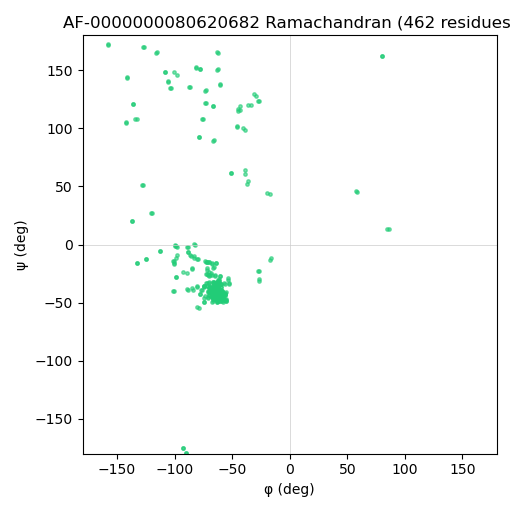 B O 1
ATOM 3211 N N . ASN B 1 173 ? 5.102 2.615 0.324 1 97.44 173 ASN B N 1
ATOM 3212 C CA . ASN B 1 173 ? 4.969 1.28 -0.25 1 97.44 173 ASN B CA 1
ATOM 3213 C C . ASN B 1 173 ? 4.031 1.279 -1.454 1 97.44 173 ASN B C 1
ATOM 3215 O O . ASN B 1 173 ? 4.25 0.542 -2.416 1 97.44 173 ASN B O 1
ATOM 3219 N N . TRP B 1 174 ? 3.084 2.092 -1.393 1 97.19 174 TRP B N 1
ATOM 3220 C CA . TRP B 1 174 ? 2.062 2.078 -2.436 1 97.19 174 TRP B CA 1
ATOM 3221 C C . TRP B 1 174 ? 2.643 2.531 -3.771 1 97.19 174 TRP B C 1
ATOM 3223 O O . TRP B 1 174 ? 2.084 2.236 -4.828 1 97.19 174 TRP B O 1
ATOM 3233 N N . THR B 1 175 ? 3.766 3.16 -3.781 1 97.56 175 THR B N 1
ATOM 3234 C CA . THR B 1 175 ? 4.355 3.65 -5.023 1 97.56 175 THR B CA 1
ATOM 3235 C C . THR B 1 175 ? 4.758 2.488 -5.926 1 97.56 175 THR B C 1
ATOM 3237 O O . THR B 1 175 ? 4.906 2.66 -7.137 1 97.56 175 THR B O 1
ATOM 3240 N N . ALA B 1 176 ? 4.902 1.343 -5.359 1 95.75 176 ALA B N 1
ATOM 3241 C CA . ALA B 1 176 ? 5.344 0.164 -6.102 1 95.75 176 ALA B CA 1
ATOM 3242 C C . ALA B 1 176 ? 4.328 -0.222 -7.172 1 95.75 176 ALA B C 1
ATOM 3244 O O . ALA B 1 176 ? 4.66 -0.933 -8.125 1 95.75 176 ALA B O 1
ATOM 3245 N N . TRP B 1 177 ? 3.17 0.277 -7.078 1 93.12 177 TRP B N 1
ATOM 3246 C CA . TRP B 1 177 ? 2.092 -0.193 -7.941 1 93.12 177 TRP B CA 1
ATOM 3247 C C . TRP B 1 177 ? 1.858 0.775 -9.094 1 93.12 177 TRP B C 1
ATOM 3249 O O . TRP B 1 177 ? 1.194 0.433 -10.078 1 93.12 177 TRP B O 1
ATOM 3259 N N . TRP B 1 178 ? 2.4 1.981 -9.023 1 90.06 178 TRP B N 1
ATOM 3260 C CA . TRP B 1 178 ? 2.016 2.912 -10.078 1 90.06 178 TRP B CA 1
ATOM 3261 C C . TRP B 1 178 ? 3.24 3.607 -10.664 1 90.06 178 TRP B C 1
ATOM 3263 O O . TRP B 1 178 ? 3.17 4.195 -11.75 1 90.06 178 TRP B O 1
ATOM 3273 N N . PHE B 1 179 ? 4.328 3.562 -10.016 1 90.5 179 PHE B N 1
ATOM 3274 C CA . PHE B 1 179 ? 5.461 4.34 -10.5 1 90.5 179 PHE B CA 1
ATOM 3275 C C . PHE B 1 179 ? 6.258 3.549 -11.531 1 90.5 179 PHE B C 1
ATOM 3277 O O . PHE B 1 179 ? 6.605 2.389 -11.297 1 90.5 179 PHE B O 1
ATOM 3284 N N . GLU B 1 180 ? 6.629 4.188 -12.625 1 85.69 180 GLU B N 1
ATOM 3285 C CA . GLU B 1 180 ? 7.422 3.58 -13.695 1 85.69 180 GLU B CA 1
ATOM 3286 C C . GLU B 1 180 ? 8.508 4.531 -14.18 1 85.69 180 GLU B C 1
ATOM 3288 O O . GLU B 1 180 ? 9.062 4.348 -15.273 1 85.69 180 GLU B O 1
ATOM 3293 N N . GLY B 1 181 ? 8.875 5.527 -13.391 1 88.06 181 GLY B N 1
ATOM 3294 C CA . GLY B 1 181 ? 9.805 6.547 -13.859 1 88.06 181 GLY B CA 1
ATOM 3295 C C . GLY B 1 181 ? 11.25 6.23 -13.523 1 88.06 181 GLY B C 1
ATOM 3296 O O . GLY B 1 181 ? 11.578 5.109 -13.133 1 88.06 181 GLY B O 1
ATOM 3297 N N . ASP B 1 182 ? 12.109 7.137 -13.82 1 91.44 182 ASP B N 1
ATOM 3298 C CA . ASP B 1 182 ? 13.539 6.945 -13.594 1 91.44 182 ASP B CA 1
ATOM 3299 C C . ASP B 1 182 ? 13.945 7.418 -12.203 1 91.44 182 ASP B C 1
ATOM 3301 O O . ASP B 1 182 ? 13.086 7.766 -11.383 1 91.44 182 ASP B O 1
ATOM 3305 N N . ALA B 1 183 ? 15.203 7.285 -11.969 1 91.44 183 ALA B N 1
ATOM 3306 C CA . ALA B 1 183 ? 15.734 7.57 -10.633 1 91.44 183 ALA B CA 1
ATOM 3307 C C . ALA B 1 183 ? 15.516 9.031 -10.258 1 91.44 183 ALA B C 1
ATOM 3309 O O . ALA B 1 183 ? 15.281 9.352 -9.094 1 91.44 183 ALA B O 1
ATOM 3310 N N . GLN B 1 184 ? 15.641 9.891 -11.227 1 92.62 184 GLN B N 1
ATOM 3311 C CA . GLN B 1 184 ? 15.43 11.312 -10.961 1 92.62 184 GLN B CA 1
ATOM 3312 C C . GLN B 1 184 ? 13.984 11.594 -10.57 1 92.62 184 GLN B C 1
ATOM 3314 O O . GLN B 1 184 ? 13.719 12.32 -9.609 1 92.62 184 GLN B O 1
ATOM 3319 N N . GLU B 1 185 ? 13.086 11.016 -11.312 1 95.88 185 GLU B N 1
ATOM 3320 C CA . GLU B 1 185 ? 11.664 11.141 -10.992 1 95.88 185 GLU B CA 1
ATOM 3321 C C . GLU B 1 185 ? 11.344 10.508 -9.641 1 95.88 185 GLU B C 1
ATOM 3323 O O . GLU B 1 185 ? 10.539 11.047 -8.875 1 95.88 185 GLU B O 1
ATOM 3328 N N . ALA B 1 186 ? 12.039 9.406 -9.383 1 97.25 186 ALA B N 1
ATOM 3329 C CA . ALA B 1 186 ? 11.867 8.727 -8.102 1 97.25 186 ALA B CA 1
ATOM 3330 C C . ALA B 1 186 ? 12.25 9.648 -6.941 1 97.25 186 ALA B C 1
ATOM 3332 O O . ALA B 1 186 ? 11.547 9.711 -5.93 1 97.25 186 ALA B O 1
ATOM 3333 N N . SER B 1 187 ? 13.32 10.359 -7.125 1 97 187 SER B N 1
ATOM 3334 C CA . SER B 1 187 ? 13.789 11.266 -6.086 1 97 187 SER B CA 1
ATOM 3335 C C . SER B 1 187 ? 12.789 12.391 -5.84 1 97 187 SER B C 1
ATOM 3337 O O . SER B 1 187 ? 12.547 12.773 -4.695 1 97 187 SER B O 1
ATOM 3339 N N . GLN B 1 188 ? 12.219 12.906 -6.879 1 96.62 188 GLN B N 1
ATOM 3340 C CA . GLN B 1 188 ? 11.219 13.961 -6.754 1 96.62 188 GLN B CA 1
ATOM 3341 C C . GLN B 1 188 ? 9.977 13.469 -6.02 1 96.62 188 GLN B C 1
ATOM 3343 O O . GLN B 1 188 ? 9.445 14.156 -5.148 1 96.62 188 GLN B O 1
ATOM 3348 N N . ILE B 1 189 ? 9.586 12.289 -6.359 1 97.38 189 ILE B N 1
ATOM 3349 C CA . ILE B 1 189 ? 8.414 11.695 -5.727 1 97.38 189 ILE B CA 1
ATOM 3350 C C . ILE B 1 189 ? 8.703 11.445 -4.246 1 97.38 189 ILE B C 1
ATOM 3352 O O . ILE B 1 189 ? 7.871 11.75 -3.389 1 97.38 189 ILE B O 1
ATOM 3356 N N . ALA B 1 190 ? 9.875 10.93 -3.963 1 98 190 ALA B N 1
ATOM 3357 C CA . ALA B 1 190 ? 10.258 10.656 -2.58 1 98 190 ALA B CA 1
ATOM 3358 C C . ALA B 1 190 ? 10.227 11.93 -1.739 1 98 190 ALA B C 1
ATOM 3360 O O . ALA B 1 190 ? 9.758 11.914 -0.598 1 98 190 ALA B O 1
ATOM 3361 N N . GLN B 1 191 ? 10.688 13.008 -2.326 1 97.75 191 GLN B N 1
ATOM 3362 C CA . GLN B 1 191 ? 10.703 14.289 -1.626 1 97.75 191 GLN B CA 1
ATOM 3363 C C . GLN B 1 191 ? 9.281 14.789 -1.373 1 97.75 191 GLN B C 1
ATOM 3365 O O . GLN B 1 191 ? 8.992 15.328 -0.304 1 97.75 191 GLN B O 1
ATOM 3370 N N . GLN B 1 192 ? 8.469 14.625 -2.326 1 97.81 192 GLN B N 1
ATOM 3371 C CA . GLN B 1 192 ? 7.082 15.055 -2.18 1 97.81 192 GLN B CA 1
ATOM 3372 C C . GLN B 1 192 ? 6.359 14.234 -1.112 1 97.81 192 GLN B C 1
ATOM 3374 O O . GLN B 1 192 ? 5.598 14.781 -0.311 1 97.81 192 GLN B O 1
ATOM 3379 N N . ILE B 1 193 ? 6.613 12.945 -1.096 1 98.31 193 ILE B N 1
ATOM 3380 C CA . ILE B 1 193 ? 6.031 12.078 -0.081 1 98.31 193 ILE B CA 1
ATOM 3381 C C . ILE B 1 193 ? 6.52 12.5 1.303 1 98.31 193 ILE B C 1
ATOM 3383 O O . ILE B 1 193 ? 5.73 12.586 2.248 1 98.31 193 ILE B O 1
ATOM 3387 N N . ALA B 1 194 ? 7.797 12.781 1.383 1 98.19 194 ALA B N 1
ATOM 3388 C CA . ALA B 1 194 ? 8.367 13.18 2.664 1 98.19 194 ALA B CA 1
ATOM 3389 C C . ALA B 1 194 ? 7.73 14.469 3.176 1 98.19 194 ALA B C 1
ATOM 3391 O O . ALA B 1 194 ? 7.453 14.602 4.371 1 98.19 194 ALA B O 1
ATOM 3392 N N . GLU B 1 195 ? 7.5 15.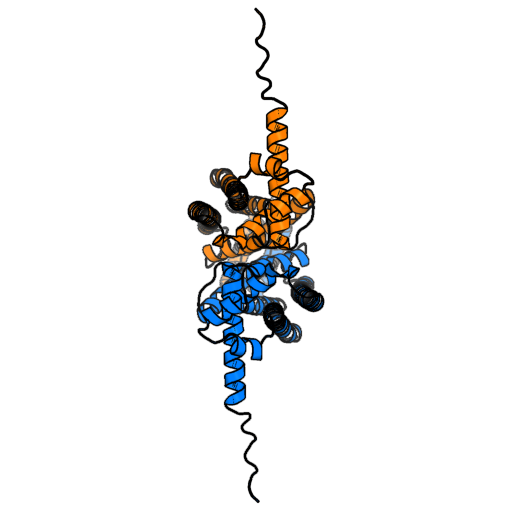375 2.293 1 97.12 195 GLU B N 1
ATOM 3393 C CA . GLU B 1 195 ? 6.883 16.641 2.68 1 97.12 195 GLU B CA 1
ATOM 3394 C C . GLU B 1 195 ? 5.473 16.422 3.225 1 97.12 195 GLU B C 1
ATOM 3396 O O . GLU B 1 195 ? 5.121 16.953 4.281 1 97.12 195 GLU B O 1
ATOM 3401 N N . LEU B 1 196 ? 4.73 15.633 2.537 1 97.75 196 LEU B N 1
ATOM 3402 C CA . LEU B 1 196 ? 3.363 15.352 2.961 1 97.75 196 LEU B CA 1
ATOM 3403 C C . LEU B 1 196 ? 3.354 14.578 4.277 1 97.75 196 LEU B C 1
ATOM 3405 O O . LEU B 1 196 ? 2.6 14.922 5.195 1 97.75 196 LEU B O 1
ATOM 3409 N N . ALA B 1 197 ? 4.188 13.562 4.379 1 98.38 197 ALA B N 1
ATOM 3410 C CA . ALA B 1 197 ? 4.258 12.734 5.582 1 98.38 197 ALA B CA 1
ATOM 3411 C C . ALA B 1 197 ? 4.672 13.562 6.793 1 98.38 197 ALA B C 1
ATOM 3413 O O . ALA B 1 197 ? 4.098 13.414 7.875 1 98.38 197 ALA B O 1
ATOM 3414 N N . LEU B 1 198 ? 5.645 14.391 6.594 1 97.12 198 LEU B N 1
ATOM 3415 C CA . LEU B 1 198 ? 6.113 15.227 7.691 1 97.12 198 LEU B CA 1
ATOM 3416 C C . LEU B 1 198 ? 5.012 16.172 8.164 1 97.12 198 LEU B C 1
ATOM 3418 O O . LEU B 1 198 ? 4.809 16.328 9.375 1 97.12 198 LEU B O 1
ATOM 3422 N N . ARG B 1 199 ? 4.297 16.766 7.281 1 95.38 199 ARG B N 1
ATOM 3423 C CA . ARG B 1 199 ? 3.219 17.688 7.617 1 95.38 199 ARG B CA 1
ATOM 3424 C C . ARG B 1 199 ? 2.135 16.984 8.438 1 95.38 199 ARG B C 1
ATOM 3426 O O . ARG B 1 199 ? 1.44 17.625 9.227 1 95.38 199 ARG B O 1
ATOM 3433 N N . SER B 1 200 ? 2.01 15.688 8.266 1 97 200 SER B N 1
ATOM 3434 C CA . SER B 1 200 ? 0.958 14.945 8.945 1 97 200 SER B CA 1
ATOM 3435 C C . SER B 1 200 ? 1.235 14.852 10.445 1 97 200 SER B C 1
ATOM 3437 O O . SER B 1 200 ? 0.33 14.57 11.234 1 97 200 SER B O 1
ATOM 3439 N N . VAL B 1 201 ? 2.465 15.156 10.844 1 97.19 201 VAL B N 1
ATOM 3440 C CA . VAL B 1 201 ? 2.779 14.906 12.242 1 97.19 201 VAL B CA 1
ATOM 3441 C C . VAL B 1 201 ? 3.285 16.188 12.898 1 97.19 201 VAL B C 1
ATOM 3443 O O . VAL B 1 201 ? 3.387 16.281 14.125 1 97.19 201 VAL B O 1
ATOM 3446 N N . LEU B 1 202 ? 3.578 17.156 12.094 1 94.25 202 LEU B N 1
ATOM 3447 C CA . LEU B 1 202 ? 4.113 18.406 12.648 1 94.25 202 LEU B CA 1
ATOM 3448 C C . LEU B 1 202 ? 3.117 19.047 13.609 1 94.25 202 LEU B C 1
ATOM 3450 O O . LEU B 1 202 ? 1.914 19.062 13.336 1 94.25 202 LEU B O 1
ATOM 3454 N N . LYS B 1 203 ? 3.602 19.516 14.664 1 89.44 203 LYS B N 1
ATOM 3455 C CA . LYS B 1 203 ? 2.766 20.25 15.609 1 89.44 203 LYS B CA 1
ATOM 3456 C C . LYS B 1 203 ? 2.287 21.562 15 1 89.44 203 LYS B C 1
ATOM 3458 O O . LYS B 1 203 ? 3.082 22.328 14.445 1 89.44 203 LYS B O 1
ATOM 3463 N N . GLN B 1 204 ? 0.958 21.625 14.914 1 73.31 204 GLN B N 1
ATOM 3464 C CA . GLN B 1 204 ? 0.392 22.844 14.359 1 73.31 204 GLN B CA 1
ATOM 3465 C C . GLN B 1 204 ? 0.43 23.984 15.383 1 73.31 204 GLN B C 1
ATOM 3467 O O . GLN B 1 204 ? 0.23 23.766 16.578 1 73.31 204 GLN B O 1
ATOM 3472 N N . GLN B 1 205 ? 1.181 24.938 15.305 1 58.66 205 GLN B N 1
ATOM 3473 C CA . GLN B 1 205 ? 1.127 26.078 16.203 1 58.66 205 GLN B CA 1
ATOM 3474 C C . GLN B 1 205 ? -0.291 26.641 16.297 1 58.66 205 GLN B C 1
ATOM 3476 O O . GLN B 1 205 ? -0.885 27.016 15.281 1 58.66 205 GLN B O 1
ATOM 3481 N N . GLN B 1 206 ? -1.247 25.781 16.797 1 47.56 206 GLN B N 1
ATOM 3482 C CA . GLN B 1 206 ? -2.559 26.375 17.031 1 47.56 206 GLN B CA 1
ATOM 3483 C C . GLN B 1 206 ? -2.443 27.875 17.297 1 47.56 206 GLN B C 1
ATOM 3485 O O . GLN B 1 206 ? -1.451 28.328 17.859 1 47.56 206 GLN B O 1
ATOM 3490 N N . SER B 1 207 ? -3.074 28.625 16.578 1 41.69 207 SER B N 1
ATOM 3491 C CA . SER B 1 207 ? -3.357 29.984 17.047 1 41.69 207 SER B CA 1
ATOM 3492 C C . SER B 1 207 ? -3.686 30.016 18.531 1 41.69 207 SER B C 1
ATOM 3494 O O . SER B 1 207 ? -4.691 29.438 18.953 1 41.69 207 SER B O 1
ATOM 3496 N N . GLU B 1 208 ? -2.789 29.609 19.406 1 40.19 208 GLU B N 1
ATOM 3497 C CA . GLU B 1 208 ? -3 29.812 20.844 1 40.19 208 GLU B CA 1
ATOM 3498 C C . GLU B 1 208 ? -4.09 30.844 21.109 1 40.19 208 GLU B C 1
ATOM 3500 O O . GLU B 1 208 ? -4.363 31.188 22.266 1 40.19 208 GLU B O 1
ATOM 3505 N N . PHE B 1 209 ? -4.508 31.547 20.156 1 37.97 209 PHE B N 1
ATOM 3506 C CA . PHE B 1 209 ? -5.422 32.625 20.531 1 37.97 209 PHE B CA 1
ATOM 3507 C C . PHE B 1 209 ? -6.762 32.062 20.984 1 37.97 209 PHE B C 1
ATOM 3509 O O . PHE B 1 209 ? -7.613 32.812 21.484 1 37.97 209 PHE B O 1
ATOM 3516 N N . ARG B 1 210 ? -7.18 30.922 20.625 1 41.91 210 ARG B N 1
ATOM 3517 C CA . ARG B 1 210 ? -8.602 30.688 20.844 1 41.91 210 ARG B CA 1
ATOM 3518 C C . ARG B 1 210 ? -8.883 30.344 22.297 1 41.91 210 ARG B C 1
ATOM 3520 O O . ARG B 1 210 ? -10.016 30.484 22.781 1 41.91 210 ARG B O 1
ATOM 3527 N N . SER B 1 211 ? -8.273 29.391 22.844 1 40.41 211 SER B N 1
ATOM 3528 C CA . SER B 1 211 ? -8.836 28.953 24.125 1 40.41 211 SER B CA 1
ATOM 3529 C C . SER B 1 211 ? -8.57 29.969 25.219 1 40.41 211 SER B C 1
ATOM 3531 O O . SER B 1 211 ? -8.945 29.75 26.375 1 40.41 211 SER B O 1
ATOM 3533 N N . THR B 1 212 ? -7.664 30.797 25.078 1 42.22 212 THR B N 1
ATOM 3534 C CA . THR B 1 212 ? -7.492 31.734 26.172 1 42.22 212 THR B CA 1
ATOM 3535 C C . THR B 1 212 ? -8.617 32.781 26.172 1 42.22 212 THR B C 1
ATOM 3537 O O . THR B 1 212 ? -9.195 33.062 25.141 1 42.22 212 THR B O 1
ATOM 3540 N N . SER B 1 213 ? -9.266 33.062 27.297 1 46.19 213 SER B N 1
ATOM 3541 C CA . SER B 1 213 ? -10.156 34.219 27.438 1 46.19 213 SER B CA 1
ATOM 3542 C C . SER B 1 213 ? -9.711 35.375 26.531 1 46.19 213 SER B C 1
ATOM 3544 O O . SER B 1 213 ? -8.539 35.469 26.172 1 46.19 213 SER B O 1
ATOM 3546 N N . PRO B 1 214 ? -10.641 35.875 25.75 1 50.09 214 PRO B N 1
ATOM 3547 C CA . PRO B 1 214 ? -10.242 37.062 24.984 1 50.09 214 PRO B CA 1
ATOM 3548 C C . PRO B 1 214 ? -9.133 37.844 25.672 1 50.09 214 PRO B C 1
ATOM 3550 O O . PRO B 1 214 ? -8.227 38.344 25 1 50.09 214 PRO B O 1
ATOM 3553 N N . ARG B 1 215 ? -9.156 37.781 26.906 1 55.09 215 ARG B N 1
ATOM 3554 C CA . ARG B 1 215 ? -8.156 38.5 27.688 1 55.09 215 ARG B CA 1
ATOM 3555 C C . ARG B 1 215 ? -6.797 37.812 27.609 1 55.09 215 ARG B C 1
ATOM 3557 O O . ARG B 1 215 ? -5.77 38.469 27.453 1 55.09 215 ARG B O 1
ATOM 3564 N N . GLU B 1 216 ? -6.84 36.594 27.734 1 57.16 216 GLU B N 1
ATOM 3565 C CA . GLU B 1 216 ? -5.574 35.875 27.703 1 57.16 216 GLU B CA 1
ATOM 3566 C C . GLU B 1 216 ? -4.984 35.844 26.297 1 57.16 216 GLU B C 1
ATOM 3568 O O . GLU B 1 216 ? -3.77 35.969 26.125 1 57.16 216 GLU B O 1
ATOM 3573 N N . SER B 1 217 ? -5.828 35.75 25.438 1 56.47 217 SER B N 1
ATOM 3574 C CA . SER B 1 217 ? -5.391 35.844 24.047 1 56.47 217 SER B CA 1
ATOM 3575 C C . SER B 1 217 ? -4.812 37.219 23.734 1 56.47 217 SER B C 1
ATOM 3577 O O . SER B 1 217 ? -3.812 37.344 23.031 1 56.47 217 SER B O 1
ATOM 3579 N N . LEU B 1 218 ? -5.473 38.188 24.281 1 58.81 218 LEU B N 1
ATOM 3580 C CA . LEU B 1 218 ? -4.973 39.562 24.172 1 58.81 218 LEU B CA 1
ATOM 3581 C C . LEU B 1 218 ? -3.625 39.688 24.875 1 58.81 218 LEU B C 1
ATOM 3583 O O . LEU B 1 218 ? -2.727 40.375 24.375 1 58.81 218 LEU B O 1
ATOM 3587 N N . GLN B 1 219 ? -3.48 39.031 25.953 1 61.94 219 GLN B N 1
ATOM 3588 C CA . GLN B 1 219 ? -2.221 39.094 26.688 1 61.94 219 GLN B CA 1
ATOM 3589 C C . GLN B 1 219 ? -1.096 38.406 25.922 1 61.94 219 GLN B C 1
ATOM 3591 O O . GLN B 1 219 ? 0.028 38.906 25.875 1 61.94 219 GLN B O 1
ATOM 3596 N N . ILE B 1 220 ? -1.363 37.375 25.297 1 60.47 220 ILE B N 1
ATOM 3597 C CA . ILE B 1 220 ? -0.355 36.625 24.547 1 60.47 220 ILE B CA 1
ATOM 3598 C C . ILE B 1 220 ? 0.057 37.438 23.312 1 60.47 220 ILE B C 1
ATOM 3600 O O . ILE B 1 220 ? 1.245 37.531 23 1 60.47 220 ILE B O 1
ATOM 3604 N N . LEU B 1 221 ? -0.953 38.062 22.703 1 60.62 221 LEU B N 1
ATOM 3605 C CA . LEU B 1 221 ? -0.657 38.938 21.562 1 60.62 221 LEU B CA 1
ATOM 3606 C C . LEU B 1 221 ? 0.168 40.156 22 1 60.62 221 LEU B C 1
ATOM 3608 O O . LEU B 1 221 ? 1.104 40.531 21.312 1 60.62 221 LEU B O 1
ATOM 3612 N N . ARG B 1 222 ? -0.229 40.562 23.156 1 64.75 222 ARG B N 1
ATOM 3613 C CA . ARG B 1 222 ? 0.504 41.688 23.703 1 64.75 222 ARG B CA 1
ATOM 3614 C C . ARG B 1 222 ? 1.935 41.312 24.062 1 64.75 222 ARG B C 1
ATOM 3616 O O . ARG B 1 222 ? 2.871 42.062 23.828 1 64.75 222 ARG B O 1
ATOM 3623 N N . ASP B 1 223 ? 2.088 40.188 24.547 1 62.56 223 ASP B N 1
ATOM 3624 C CA . ASP B 1 223 ? 3.422 39.719 24.922 1 62.56 223 ASP B CA 1
ATOM 3625 C C . ASP B 1 223 ? 4.281 39.469 23.672 1 62.56 223 ASP B C 1
ATOM 3627 O O . ASP B 1 223 ? 5.473 39.781 23.672 1 62.56 223 ASP B O 1
ATOM 3631 N N . GLN B 1 224 ? 3.66 39.031 22.734 1 60.53 224 GLN B N 1
ATOM 3632 C CA . GLN B 1 224 ? 4.379 38.812 21.484 1 60.53 224 GLN B CA 1
ATOM 3633 C C . GLN B 1 224 ? 4.746 40.125 20.828 1 60.53 224 GLN B C 1
ATOM 3635 O O . GLN B 1 224 ? 5.836 40.281 20.266 1 60.53 224 GLN B O 1
ATOM 3640 N N . LEU B 1 225 ? 3.779 41.031 20.891 1 64.06 225 LEU B N 1
ATOM 3641 C CA . LEU B 1 225 ? 4.047 42.375 20.406 1 64.06 225 LEU B CA 1
ATOM 3642 C C . LEU B 1 225 ? 5.219 43 21.156 1 64.06 225 LEU B C 1
ATOM 3644 O O . LEU B 1 225 ? 6.066 43.656 20.562 1 64.06 225 LEU B O 1
ATOM 3648 N N . ASP B 1 226 ? 5.211 42.781 22.422 1 62.75 226 ASP B N 1
ATOM 3649 C CA . ASP B 1 226 ? 6.277 43.344 23.25 1 62.75 226 ASP B CA 1
ATOM 3650 C C . ASP B 1 226 ? 7.633 42.75 22.859 1 62.75 226 ASP B C 1
ATOM 3652 O O . ASP B 1 226 ? 8.625 43.469 22.797 1 62.75 226 ASP B O 1
ATOM 3656 N N . ILE B 1 227 ? 7.664 41.531 22.609 1 60.25 227 ILE B N 1
ATOM 3657 C CA . ILE B 1 227 ? 8.906 40.875 22.234 1 60.25 227 ILE B CA 1
ATOM 3658 C C . ILE B 1 227 ? 9.367 41.375 20.859 1 60.25 227 ILE B C 1
ATOM 3660 O O . ILE B 1 227 ? 10.547 41.688 20.672 1 60.25 227 ILE B O 1
ATOM 3664 N N . LEU B 1 228 ? 8.422 41.531 20.062 1 59.59 228 LEU B N 1
ATOM 3665 C CA . LEU B 1 228 ? 8.773 42 18.734 1 59.59 228 LEU B CA 1
ATOM 3666 C C . LEU B 1 228 ? 9.242 43.438 18.781 1 59.59 228 LEU B C 1
ATOM 3668 O O . LEU B 1 228 ? 10.188 43.812 18.078 1 59.59 228 LEU B O 1
ATOM 3672 N N . GLU B 1 229 ? 8.617 44.188 19.562 1 65.81 229 GLU B N 1
ATOM 3673 C CA . GLU B 1 229 ? 9 45.594 19.719 1 65.81 229 GLU B CA 1
ATOM 3674 C C . GLU B 1 229 ? 10.391 45.719 20.344 1 65.81 229 GLU B C 1
ATOM 3676 O O . GLU B 1 229 ? 11.148 46.625 19.984 1 65.81 229 GLU B O 1
ATOM 3681 N N . SER B 1 230 ? 10.703 44.812 21.172 1 63.59 230 SER B N 1
ATOM 3682 C CA . SER B 1 230 ? 12.016 44.875 21.828 1 63.59 230 SER B CA 1
ATOM 3683 C C . SER B 1 230 ? 13.125 44.5 20.859 1 63.59 230 SER B C 1
ATOM 3685 O O . SER B 1 230 ? 14.297 44.844 21.094 1 63.59 230 SER B O 1
ATOM 3687 N N . GLN B 1 231 ? 12.75 43.938 19.797 1 54.09 231 GLN B N 1
ATOM 3688 C CA . GLN B 1 231 ? 13.758 43.469 18.844 1 54.09 231 GLN B CA 1
ATOM 3689 C C . GLN B 1 231 ? 13.93 44.5 17.719 1 54.09 231 GLN B C 1
ATOM 3691 O O . GLN B 1 231 ? 14.828 44.344 16.875 1 54.09 231 GLN B O 1
ATOM 3696 N N . LEU B 1 232 ? 13.055 45.406 17.688 1 56.16 232 LEU B N 1
ATOM 3697 C CA . LEU B 1 232 ? 13.234 46.5 16.719 1 56.16 232 LEU B CA 1
ATOM 3698 C C . LEU B 1 232 ? 14.352 47.438 17.141 1 56.16 232 LEU B C 1
ATOM 3700 O O . LEU B 1 232 ? 14.43 47.812 18.312 1 56.16 232 LEU B O 1
ATOM 3704 N N . PRO B 1 233 ? 15.367 47.562 16.219 1 59.5 233 PRO B N 1
ATOM 3705 C CA . PRO B 1 233 ? 16.391 48.562 16.578 1 59.5 233 PRO B CA 1
ATOM 3706 C C . PRO B 1 233 ? 15.812 49.938 16.891 1 59.5 233 PRO B C 1
ATOM 3708 O O . PRO B 1 233 ? 14.727 50.281 16.406 1 59.5 233 PRO B O 1
#

Foldseek 3Di:
DPPDPDPCCDPVVVVVVVVLVLLLVLLLVCCVVQNLVRDFLVNSCVVVVHDSVVVCVNPVTSQRSLLVLLVVLLVQLVVQLVVLVPPPPDDLLVSLLSLQLSLLLSCLVCLSSLVSCVRCLVVHDPVSNVSNVVSVVVSLVSQLVSLVSCVVVVFWADPDSSVLSVVSSCLRNVCSPPHDDDSVVSSVSSNVSSVVSSVVTGDDPPLVQPPDPVVVSVVVVVVVVVVVVVPDD/DPPDPDPCCDPVVVVVVVVLVLLLVLLLVCCVVQNLVRDFLVNSCVVVVHDSVVVCVNPVTSQRSLLVLLVVLLVQLVVQLVVLVPPPPDDLLVSLLSLQLSLLLSCLVCLSSLVSCVRCLVVHDPVSNVSNVVSVVVSLVSQLVSLVSCVVVVFWADPDSSVLSVVSSCLRNVCSPPHDDDSVVSSVSSNVSSVVSSVVTGDDPPLVQPPDDVVVSVVVVVVVVVVVVVPDD

Solvent-accessible surface area (backbone atoms only — not comparable to full-atom values): 24873 Å² total; per-residue (Å²): 135,83,76,72,73,69,76,70,93,43,79,62,60,57,49,51,50,49,52,52,49,51,50,52,52,48,40,35,53,40,31,59,63,46,30,64,74,58,47,49,65,61,55,44,18,58,73,71,70,49,55,56,67,67,49,43,73,78,35,86,45,66,62,54,48,52,43,49,50,41,49,51,54,39,49,55,54,53,57,57,50,64,60,52,78,66,48,80,85,49,53,46,68,56,45,46,39,50,52,42,28,52,54,19,40,52,29,58,74,36,24,55,54,49,49,44,45,70,66,37,51,75,71,42,50,71,65,48,40,50,50,50,49,52,39,53,50,48,55,49,50,51,44,27,49,42,47,46,50,18,39,74,69,63,52,28,51,71,96,46,50,64,59,53,32,53,34,47,49,14,34,32,56,46,39,37,77,73,66,83,71,53,70,70,55,36,52,55,50,19,52,53,48,24,53,34,50,49,39,29,29,44,49,71,74,64,72,70,50,67,83,36,54,58,62,47,22,30,47,51,32,46,51,50,28,50,55,34,54,69,66,49,130,135,82,76,71,74,71,78,71,93,44,80,65,61,56,51,50,50,48,53,52,49,50,50,52,54,48,42,36,54,40,32,61,63,46,30,64,75,59,46,50,66,62,55,43,19,58,73,69,70,48,56,56,67,67,49,42,73,79,35,86,45,66,61,54,48,53,44,50,50,43,50,50,54,38,48,53,56,51,56,58,49,64,61,53,77,66,48,80,86,50,53,46,68,55,45,45,39,50,52,42,28,52,54,21,40,52,29,59,73,35,23,56,53,48,50,44,45,70,68,39,48,76,69,42,51,72,67,48,40,49,50,51,48,50,39,53,50,48,54,49,49,51,44,28,49,41,46,46,52,17,38,75,70,62,52,29,51,71,96,45,48,62,57,52,32,52,34,47,48,14,34,32,56,47,39,37,78,73,66,82,71,52,71,68,55,36,51,55,50,19,52,52,49,25,53,36,51,51,40,29,30,43,50,71,74,61,71,69,49,68,83,34,54,58,62,49,24,30,47,52,31,45,50,49,28,50,54,34,54,69,67,47,131

InterPro domains:
  IPR001647 DNA-binding HTH domain, TetR-type [PF00440] (23-69)
  IPR001647 DNA-binding HTH domain, TetR-type [PR00455] (23-36)
  IPR001647 DNA-binding HTH domain, TetR-type [PR00455] (44-67)
  IPR001647 DNA-binding HTH domain, TetR-type [PS50977] (17-77)
  IPR009057 Homedomain-like superfamily [SSF46689] (9-87)
  IPR023772 DNA-binding HTH domain, TetR-type, conserved site [PS01081] (35-66)
  IPR036271 Tetracyclin repressor-like, C-terminal domain superfamily [SSF48498] (92-202)
  IPR041490 HTH-type transcriptional repressor KstR2, C-terminal [PF17932] (91-201)
  IPR050109 HTH-type, TetR-like transcriptional regulator [PTHR30055] (13-203)

pLDDT: mean 85.27, std 16.97, range [35.97, 98.5]

Sequence (466 aa):
MFDKPKPMKSRHNGRNEMQRESILKAASKLFIEKGFGGTSMHDIAELLAVTRPAIYYYFPNKESILEALTDEITREASNLTKNILDRNDLAPEELLRELIIKHAMLILTHPIQFRVVERSESSLSEKGRATAEISRKSVLSNFVHVIKMGVNAGVFQVANAHMAAFSMIGMCNWTAWWFEGDAQEASQIAQQIAELALRSVLKQQQSEFRSTSPRESLQILRDQLDILESQLPMFDKPKPMKSRHNGRNEMQRESILKAASKLFIEKGFGGTSMHDIAELLAVTRPAIYYYFPNKESILEALTDEITREASNLTKNILDRNDLAPEELLRELIIKHAMLILTHPIQFRVVERSESSLSEKGRATAEISRKSVLSNFVHVIKMGVNAGVFQVANAHMAAFSMIGMCNWTAWWFEGDAQEASQIAQQIAELALRSVLKQQQSEFRSTSPRESLQILRDQLDILESQLP

Organism: Caenorhabditis remanei (NCBI:txid31234)